Protein AF-A0A4R6IJ34-F1 (afdb_monomer)

Nearest PDB structures (foldseek):
  2l3c-assembly1_A  TM=3.990E-01  e=8.755E+00  Rattus norvegicus

Sequence (423 aa):
MAKLTPVILNAATKEGTWTAKIRVGHKGESKYIDTRQTVTTKDVDKSGSLKASFIVKNLSGILNRYEEELNRRSTEIKSMTAEEVKTLLLNIDTPSEQEQEDEQNLYFLAFCKNYIDELKATGRAATAKTMETVYFSLQDYLNRQDIPTTAITSKFLKDFENYLRSPRIGLRMNQNEMREKKFKPLEDRGVHNRMRDFRIMFNKAKELYNDEEYGEIAVPNNPYKKYKVIAAPESEQRVLEISQVIKIRDLELKPGGRMEMARDLFMLSFYLCGMNAADLYRLEGSGGKRIEYNRKKTESRRRDKAFISVSIIEQAAPLYDKYAGVLQRQYLSHGNLDRAINYGLKKIGSLPEINIPKLGFYYARYTFADAARNICKFHTEDVGRALNHKDNTNKTTDIYIRKDWSIIDEIQQKVTALLYLPG

Radius of gyration: 34.35 Å; Cα contacts (8 Å, |Δi|>4): 535; chains: 1; bounding box: 92×47×89 Å

InterPro domains:
  IPR010998 Integrase/recombinase, N-terminal [G3DSA:1.10.150.130] (100-231)
  IPR011010 DNA breaking-rejoining enzyme, catalytic core [SSF56349] (108-406)
  IPR025269 Phage integrase SAM-like domain [PF13102] (108-207)

Secondary structure (DSSP, 8-state):
--EEEEEE-S---TT-EEEEEEEEEETTEEEEEEEEEEEEGGGB-TTSSBPHHHHHHHTHHHHHHHHHHHHHTTTGGGTS-HHHHHHHHHHHHS--HHHHHHHH--BHHHHHHHHHHHHHHTT-HHHHHHHHHHHHHHHHHTTT---BGGG--HHHHHHHHHHHTS-EEEEEEETTEEEEEEE----HHHHHHHHHHHHHHHHHHHHHHEETTTTEES----GGGT--PPPPPPPPP----HHHHHHHHT----TT-HHHHHHHHHHHHHHTTS--HHHHTT----SSSEEEEE-TTTTTT-TTTTEEEEE--TTTHHHHHHHTTTHHHH-SSHHHHHHHHHHHHHHHHTSTTT--TT--THHHHHHHHHIIIIIS---HHHHHHHTTPPPSS-TTTTTSSPPP-HHHHHHHHHHHHTTTS--

Solvent-accessible surface area (backbone atoms only — not comparable to full-atom values): 24120 Å² total; per-residue (Å²): 125,77,42,82,42,82,40,70,75,96,64,71,51,104,82,50,48,44,55,37,26,40,34,38,35,24,97,93,39,77,37,76,43,84,51,96,48,78,37,45,70,88,40,40,43,100,85,73,44,71,29,67,72,49,43,63,74,75,39,42,72,63,48,51,55,46,52,50,50,52,60,76,41,47,73,62,57,70,78,52,52,33,65,56,52,49,52,56,53,50,57,69,75,47,69,49,75,68,53,54,46,59,75,68,48,57,44,43,55,64,49,52,52,53,54,34,49,50,28,42,75,72,71,37,46,76,60,22,53,57,44,47,54,38,52,52,52,48,33,44,74,47,74,64,50,76,45,45,49,72,72,52,35,39,63,50,55,51,54,50,50,53,52,49,51,31,72,44,71,35,76,42,80,52,98,94,37,82,38,84,42,82,41,72,47,44,53,63,60,54,47,26,53,41,51,50,46,46,49,53,52,55,52,49,51,33,67,74,51,34,39,81,88,83,65,44,63,73,51,76,67,64,30,65,80,79,37,75,74,61,70,76,64,82,77,78,87,52,62,61,57,65,71,55,52,42,53,54,71,70,54,86,61,64,84,97,32,57,46,41,54,19,44,49,54,33,50,39,17,33,57,49,50,26,49,49,66,66,48,58,50,64,36,69,59,70,101,58,66,54,50,75,47,56,40,71,94,44,25,92,80,37,95,71,30,43,60,49,66,43,60,53,46,80,87,30,42,68,52,42,70,69,39,29,48,42,46,59,79,77,26,98,40,50,73,52,43,53,53,46,32,38,54,14,28,39,54,52,15,65,34,84,92,62,62,36,83,79,35,45,67,68,30,30,30,41,24,43,50,45,38,31,38,75,70,71,62,46,54,70,67,57,51,33,51,47,59,67,52,83,77,82,87,53,73,79,60,60,79,78,52,81,89,69,53,64,65,41,46,52,49,40,51,59,48,55,47,63,70,70,54,88,128

pLDDT: mean 88.28, std 11.93, range [40.56, 98.62]

Mean predicted aligned error: 13.28 Å

Organism: NCBI:txid425511

Foldseek 3Di:
DWDWDWFWDDDQDPQAKTWIWIWTDDPNDIDIDTDPDIDHPVQADPVRGGDPVCCVVPPVVLVVVLVVVCVVCVVVSNVDDSVVSVVVSVVVVVQDPVRVCVVLFDWQLVLLVVVLVVCVVVVNPVLSVLSVVLSQLVCQVVVNDIDGLQPPALVVLVVSLVVLQQWGWGWDDDPNDTDIDIDHGDDLQRSLSSSVSVVVSSVVVQVVQDDVPVRRGSNPDDRCVPHDRDDNDDDDQLADDLVLLLCLQPDDDDPPDLLVLLSLVLVLCLLQLNQDLQVLLQFQDDPDQKDWDQRPVCLVPDPVSLIDITGCDPSNVVSCNVRGNPNVVVDVHSVRVQVSSQVSQCVVCPDPSNVNHSRHSSNSNSNLLCCLCPVVPDDNVLSCVLVSHDDPPPVPPVVPDDDDCVSNHVSSVVSVCSSVPDD

Structure (mmCIF, N/CA/C/O backbone):
data_AF-A0A4R6IJ34-F1
#
_entry.id   AF-A0A4R6IJ34-F1
#
loop_
_atom_site.group_PDB
_atom_site.id
_atom_site.type_symbol
_atom_site.label_atom_id
_atom_site.label_alt_id
_atom_site.label_comp_id
_atom_site.label_asym_id
_atom_site.label_entity_id
_atom_site.label_seq_id
_atom_site.pdbx_PDB_ins_code
_atom_site.Cartn_x
_atom_site.Cartn_y
_atom_site.Cartn_z
_atom_site.occupancy
_atom_site.B_iso_or_equiv
_atom_site.auth_seq_id
_atom_site.auth_comp_id
_atom_site.auth_asym_id
_atom_site.auth_atom_id
_atom_site.pdbx_PDB_model_num
ATOM 1 N N . MET A 1 1 ? -37.932 -19.774 52.965 1.00 72.38 1 MET A N 1
ATOM 2 C CA . MET A 1 1 ? -37.117 -19.451 51.773 1.00 72.38 1 MET A CA 1
ATOM 3 C C . MET A 1 1 ? -38.034 -18.777 50.762 1.00 72.38 1 MET A C 1
ATOM 5 O O . MET A 1 1 ? -39.203 -19.150 50.728 1.00 72.38 1 MET A O 1
ATOM 9 N N . ALA A 1 2 ? -37.578 -17.745 50.046 1.00 86.62 2 ALA A N 1
ATOM 10 C CA . ALA A 1 2 ? -38.399 -17.122 49.005 1.00 86.62 2 ALA A CA 1
ATOM 11 C C . ALA A 1 2 ? -38.637 -18.125 47.864 1.00 86.62 2 ALA A C 1
ATOM 13 O O . ALA A 1 2 ? -37.730 -18.880 47.524 1.00 86.62 2 ALA A O 1
ATOM 14 N N . LYS A 1 3 ? -39.849 -18.162 47.310 1.00 90.81 3 LYS A N 1
ATOM 15 C CA . LYS A 1 3 ? -40.224 -19.059 46.212 1.00 90.81 3 LYS A CA 1
ATOM 16 C C . LYS A 1 3 ? -40.664 -18.244 45.008 1.00 90.81 3 LYS A C 1
ATOM 18 O O . LYS A 1 3 ? -41.525 -17.375 45.138 1.00 90.81 3 LYS A O 1
ATOM 23 N N . LEU A 1 4 ? -40.118 -18.577 43.845 1.00 91.75 4 LEU A N 1
ATOM 24 C CA . LEU A 1 4 ? -40.514 -17.993 42.571 1.00 91.75 4 LEU A CA 1
ATOM 25 C C . LEU A 1 4 ? -41.559 -18.884 41.904 1.00 91.75 4 LEU A C 1
ATOM 27 O O . LEU A 1 4 ? -41.504 -20.112 41.973 1.00 91.75 4 LEU A O 1
ATOM 31 N N . THR A 1 5 ? -42.588 -18.286 41.316 1.00 91.12 5 THR A N 1
ATOM 32 C CA . THR A 1 5 ? -43.600 -19.031 40.559 1.00 91.12 5 THR A CA 1
ATOM 33 C C . THR A 1 5 ? -44.074 -18.189 39.378 1.00 91.12 5 THR A C 1
ATOM 35 O O . THR A 1 5 ? -44.647 -17.125 39.609 1.00 91.12 5 THR A O 1
ATOM 38 N N . PRO A 1 6 ? -43.876 -18.635 38.128 1.00 90.62 6 PRO A N 1
ATOM 39 C CA . PRO A 1 6 ? -44.497 -18.012 36.965 1.00 90.62 6 PRO A CA 1
ATOM 40 C C . PRO A 1 6 ? -46.018 -18.090 37.057 1.00 90.62 6 PRO A C 1
ATOM 42 O O . PRO A 1 6 ? -46.571 -19.162 37.299 1.00 90.62 6 PRO A O 1
ATOM 45 N N . VAL A 1 7 ? -46.698 -16.964 36.875 1.00 89.81 7 VAL A N 1
ATOM 46 C CA . VAL A 1 7 ? -48.157 -16.861 36.965 1.00 89.81 7 VAL A CA 1
ATOM 47 C C . VAL A 1 7 ? -48.699 -15.885 35.926 1.00 89.81 7 VAL A C 1
ATOM 49 O O . VAL A 1 7 ? -47.978 -15.036 35.403 1.00 89.81 7 VAL A O 1
ATOM 52 N N . ILE A 1 8 ? -50.001 -15.971 35.679 1.00 86.00 8 ILE A N 1
ATOM 53 C CA . ILE A 1 8 ? -50.791 -14.909 35.055 1.00 86.00 8 ILE A CA 1
ATOM 54 C C . ILE A 1 8 ? -51.761 -14.365 36.108 1.00 86.00 8 ILE A C 1
ATOM 56 O O . ILE A 1 8 ? -52.304 -15.132 36.902 1.00 86.00 8 ILE A O 1
ATOM 60 N N . LEU A 1 9 ? -51.946 -13.045 36.162 1.00 77.00 9 LEU A N 1
ATOM 61 C CA . LEU A 1 9 ? -52.938 -12.411 37.037 1.00 77.00 9 LEU A CA 1
ATOM 62 C C . LEU A 1 9 ? -54.101 -11.887 36.188 1.00 77.00 9 LEU A C 1
ATOM 64 O O . LEU A 1 9 ? -53.882 -11.308 35.126 1.00 77.00 9 LEU A O 1
ATOM 68 N N . ASN A 1 10 ? -55.332 -12.109 36.649 1.00 62.75 10 ASN A N 1
ATOM 69 C CA . ASN A 1 10 ? -56.553 -11.847 35.887 1.00 62.75 10 ASN A CA 1
ATOM 70 C C . ASN A 1 10 ? -56.780 -10.359 35.573 1.00 62.75 10 ASN A C 1
ATOM 72 O O . ASN A 1 10 ? -57.163 -9.587 36.445 1.00 62.75 10 ASN A O 1
ATOM 76 N N . ALA A 1 11 ? -56.657 -10.025 34.289 1.00 49.44 11 ALA A N 1
ATOM 77 C CA . ALA A 1 11 ? -57.604 -9.220 33.518 1.00 49.44 11 ALA A CA 1
ATOM 78 C C . ALA A 1 11 ? -57.375 -9.570 32.038 1.00 49.44 11 ALA A C 1
ATOM 80 O O . ALA A 1 11 ? -56.387 -9.142 31.447 1.00 49.44 11 ALA A O 1
ATOM 81 N N . ALA A 1 12 ? -58.232 -10.412 31.453 1.00 52.59 12 ALA A N 1
ATOM 82 C CA . ALA A 1 12 ? -58.222 -10.591 30.005 1.00 52.59 12 ALA A CA 1
ATOM 83 C C . ALA A 1 12 ? -58.721 -9.285 29.372 1.00 52.59 12 ALA A C 1
ATOM 85 O O . ALA A 1 12 ? -59.828 -8.836 29.674 1.00 52.59 12 ALA A O 1
ATOM 86 N N . THR A 1 13 ? -57.934 -8.669 28.493 1.00 52.78 13 THR A N 1
ATOM 87 C CA . THR A 1 13 ? -58.502 -7.736 27.514 1.00 52.78 13 THR A CA 1
ATOM 88 C C . THR A 1 13 ? -59.435 -8.517 26.582 1.00 52.78 13 THR A C 1
ATOM 90 O O . THR A 1 13 ? -59.342 -9.744 26.494 1.00 52.78 13 THR A O 1
ATOM 93 N N . LYS A 1 14 ? -60.345 -7.824 25.878 1.00 48.50 14 LYS A N 1
ATOM 94 C CA . LYS A 1 14 ? -61.361 -8.416 24.975 1.00 48.50 14 LYS A CA 1
ATOM 95 C C . LYS A 1 14 ? -60.805 -9.401 23.918 1.00 48.50 14 LYS A C 1
ATOM 97 O O . LYS A 1 14 ? -61.597 -10.069 23.264 1.00 48.50 14 LYS A O 1
ATOM 102 N N . GLU A 1 15 ? -59.481 -9.522 23.786 1.00 55.41 15 GLU A N 1
ATOM 103 C CA . GLU A 1 15 ? -58.763 -10.351 22.809 1.00 55.41 15 GLU A CA 1
ATOM 104 C C . GLU A 1 15 ? -57.980 -11.548 23.407 1.00 55.41 15 GLU A C 1
ATOM 106 O O . GLU A 1 15 ? -57.334 -12.282 22.665 1.00 55.41 15 GLU A O 1
ATOM 111 N N . GLY A 1 16 ? -58.045 -11.812 24.722 1.00 63.16 16 GLY A N 1
ATOM 112 C CA . GLY A 1 16 ? -57.481 -13.047 25.307 1.00 63.16 16 GLY A CA 1
ATOM 113 C C . GLY A 1 16 ? -55.947 -13.097 25.394 1.00 63.16 16 GLY A C 1
ATOM 114 O O . GLY A 1 16 ? -55.348 -14.169 25.268 1.00 63.16 16 GLY A O 1
ATOM 115 N N . THR A 1 17 ? -55.312 -11.941 25.600 1.00 72.06 17 THR A N 1
ATOM 116 C CA . THR A 1 17 ? -53.870 -11.802 25.855 1.00 72.06 17 THR A CA 1
ATOM 117 C C . THR A 1 17 ? -53.606 -11.382 27.301 1.00 72.06 17 THR A C 1
ATOM 119 O O . THR A 1 17 ? -54.281 -10.489 27.814 1.00 72.06 17 THR A O 1
ATOM 122 N N . TRP A 1 18 ? -52.597 -11.977 27.938 1.00 81.81 18 TRP A N 1
ATOM 123 C CA . TRP A 1 18 ? -52.146 -11.663 29.300 1.00 81.81 18 TRP A CA 1
ATOM 124 C C . TRP A 1 18 ? -50.650 -11.347 29.324 1.00 81.81 18 TRP A C 1
ATOM 126 O O . TRP A 1 18 ? -49.919 -11.708 28.407 1.00 81.81 18 TRP A O 1
ATOM 136 N N . THR A 1 19 ? -50.166 -10.739 30.403 1.00 82.06 19 THR A N 1
ATOM 137 C CA . THR A 1 19 ? -48.724 -10.594 30.654 1.00 82.06 19 THR A CA 1
ATOM 138 C C . THR A 1 19 ? -48.282 -11.638 31.669 1.00 82.06 19 THR A C 1
ATOM 140 O O . THR A 1 19 ? -48.896 -11.772 32.732 1.00 82.06 19 THR A O 1
ATOM 143 N N . ALA A 1 20 ? -47.212 -12.376 31.364 1.00 85.81 20 ALA A N 1
ATOM 144 C CA . ALA A 1 20 ? -46.619 -13.290 32.332 1.00 85.81 20 ALA A CA 1
ATOM 145 C C . ALA A 1 20 ? -45.974 -12.494 33.475 1.00 85.81 20 ALA A C 1
ATOM 147 O O . ALA A 1 20 ? -45.296 -11.489 33.250 1.00 85.81 20 ALA A O 1
ATOM 148 N N . LYS A 1 21 ? -46.151 -12.965 34.707 1.00 90.12 21 LYS A N 1
ATOM 149 C CA . LYS A 1 21 ? -45.535 -12.390 35.905 1.00 90.12 21 LYS A CA 1
ATOM 150 C C . LYS A 1 21 ? -44.769 -13.459 36.666 1.00 90.12 21 LYS A C 1
ATOM 152 O O . LYS A 1 21 ? -45.107 -14.640 36.607 1.00 90.12 21 LYS A O 1
ATOM 157 N N . ILE A 1 22 ? -43.769 -13.046 37.431 1.00 91.56 22 ILE A N 1
ATOM 158 C CA . ILE A 1 22 ? -43.095 -13.911 38.399 1.00 91.56 22 ILE A CA 1
ATOM 159 C C . ILE A 1 22 ? -43.617 -13.538 39.782 1.00 91.56 22 ILE A C 1
ATOM 161 O O . ILE A 1 22 ? -43.426 -12.420 40.258 1.00 91.56 22 ILE A O 1
ATOM 165 N N . ARG A 1 23 ? -44.310 -14.474 40.430 1.00 92.81 23 ARG A N 1
ATOM 166 C CA . ARG A 1 23 ? -44.723 -14.343 41.825 1.00 92.81 23 ARG A CA 1
ATOM 167 C C . ARG A 1 23 ? -43.541 -14.662 42.730 1.00 92.81 23 ARG A C 1
ATOM 169 O O . ARG A 1 23 ? -43.006 -15.766 42.674 1.00 92.81 23 ARG A O 1
ATOM 176 N N . VAL A 1 24 ? -43.212 -13.723 43.602 1.00 93.81 24 VAL A N 1
ATOM 177 C CA . VAL A 1 24 ? -42.245 -13.844 44.691 1.00 93.81 24 VAL A CA 1
ATOM 178 C C . VAL A 1 24 ? -43.024 -14.100 45.979 1.00 93.81 24 VAL A C 1
ATOM 180 O O . VAL A 1 24 ? -43.649 -13.195 46.528 1.00 93.81 24 VAL A O 1
ATOM 183 N N . GLY A 1 25 ? -43.038 -15.350 46.438 1.00 92.00 25 GLY A N 1
ATOM 184 C CA . GLY A 1 25 ? -43.642 -15.740 47.712 1.00 92.00 25 GLY A CA 1
ATOM 185 C C . GLY A 1 25 ? -42.605 -15.743 48.831 1.00 92.00 25 GLY A C 1
ATOM 186 O O . GLY A 1 25 ? -41.642 -16.508 48.763 1.00 92.00 25 GLY A O 1
ATOM 187 N N . HIS A 1 26 ? -42.786 -14.928 49.869 1.00 93.31 26 HIS A N 1
ATOM 188 C CA . HIS A 1 26 ? -41.868 -14.856 51.006 1.00 93.31 26 HIS A CA 1
ATOM 189 C C . HIS A 1 26 ? -42.610 -14.485 52.301 1.00 93.31 26 HIS A C 1
ATOM 191 O O . HIS A 1 26 ? -43.444 -13.590 52.296 1.00 93.31 26 HIS A O 1
ATOM 197 N N . LYS A 1 27 ? -42.325 -15.185 53.414 1.00 89.69 27 LYS A N 1
ATOM 198 C CA . LYS A 1 27 ? -42.955 -14.972 54.741 1.00 89.69 27 LYS A CA 1
ATOM 199 C C . LYS A 1 27 ? -44.495 -14.886 54.725 1.00 89.69 27 LYS A C 1
ATOM 201 O O . LYS A 1 27 ? -45.089 -14.100 55.445 1.00 89.69 27 LYS A O 1
ATOM 206 N N . GLY A 1 28 ? -45.145 -15.716 53.908 1.00 87.00 28 GLY A N 1
ATOM 207 C CA . GLY A 1 28 ? -46.610 -15.743 53.800 1.00 87.00 28 GLY A CA 1
ATOM 208 C C . GLY A 1 28 ? -47.207 -14.642 52.916 1.00 87.00 28 GLY A C 1
ATOM 209 O O . GLY A 1 28 ? -48.393 -14.697 52.614 1.00 87.00 28 GLY A O 1
ATOM 210 N N . GLU A 1 29 ? -46.397 -13.705 52.424 1.00 91.94 29 GLU A N 1
ATOM 211 C CA . GLU A 1 29 ? -46.817 -12.669 51.483 1.00 91.94 29 GLU A CA 1
ATOM 212 C C . GLU A 1 29 ? -46.399 -13.008 50.049 1.00 91.94 29 GLU A C 1
ATOM 214 O O . GLU A 1 29 ? -45.410 -13.705 49.805 1.00 91.94 29 GLU A O 1
ATOM 219 N N . SER A 1 30 ? -47.166 -12.512 49.076 1.00 92.62 30 SER A N 1
ATOM 220 C CA . SER A 1 30 ? -46.871 -12.659 47.648 1.00 92.62 30 SER A CA 1
ATOM 221 C C . SER A 1 30 ? -46.750 -11.297 46.984 1.00 92.62 30 SER A C 1
ATOM 223 O O . SER A 1 30 ? -47.674 -10.486 47.043 1.00 92.62 30 SER A O 1
ATOM 225 N N . LYS A 1 31 ? -45.628 -11.077 46.303 1.00 93.62 31 LYS A N 1
ATOM 226 C CA . LYS A 1 31 ? -45.387 -9.917 45.442 1.00 93.62 31 LYS A CA 1
ATOM 227 C C . LYS A 1 31 ? -45.167 -10.375 44.009 1.00 93.62 31 LYS A C 1
ATOM 229 O O . LYS A 1 31 ? -44.885 -11.545 43.765 1.00 93.62 31 LYS A O 1
ATOM 234 N N . TYR A 1 32 ? -45.335 -9.470 43.055 1.00 91.44 32 TYR A N 1
ATOM 235 C CA . TYR A 1 32 ? -45.294 -9.806 41.635 1.00 91.44 32 TYR A CA 1
ATOM 236 C C . TYR A 1 32 ? -44.309 -8.905 40.900 1.00 91.44 32 TYR A C 1
ATOM 238 O O . TYR A 1 32 ? -44.281 -7.694 41.131 1.00 91.44 32 TYR A O 1
ATOM 246 N N . ILE A 1 33 ? -43.519 -9.528 40.029 1.00 88.81 33 ILE A N 1
ATOM 247 C CA . ILE A 1 33 ? -42.615 -8.885 39.080 1.00 88.81 33 ILE A CA 1
ATOM 248 C C . ILE A 1 33 ? -43.220 -9.060 37.690 1.00 88.81 33 ILE A C 1
ATOM 250 O O . ILE A 1 33 ? -43.523 -10.185 37.280 1.00 88.81 33 ILE A O 1
ATOM 254 N N . ASP A 1 34 ? -43.430 -7.950 36.989 1.00 84.69 34 ASP A N 1
ATOM 255 C CA . ASP A 1 34 ? -43.909 -7.967 35.610 1.00 84.69 34 ASP A CA 1
ATOM 256 C C . ASP A 1 34 ? -42.788 -8.413 34.670 1.00 84.69 34 ASP A C 1
ATOM 258 O O . ASP A 1 34 ? -41.638 -8.006 34.820 1.00 84.69 34 ASP A O 1
ATOM 262 N N . THR A 1 35 ? -43.117 -9.249 33.687 1.00 82.56 35 THR A N 1
ATOM 263 C CA . THR A 1 35 ? -42.175 -9.628 32.627 1.00 82.56 35 THR A CA 1
ATOM 264 C C . THR A 1 35 ? -42.571 -8.958 31.314 1.00 82.56 35 THR A C 1
ATOM 266 O O . THR A 1 35 ? -43.716 -8.548 31.132 1.00 82.56 35 THR A O 1
ATOM 269 N N . ARG A 1 36 ? -41.644 -8.888 30.352 1.00 80.31 36 ARG A N 1
ATOM 270 C CA . ARG A 1 36 ? -41.932 -8.380 28.996 1.00 80.31 36 ARG A CA 1
ATOM 271 C C . ARG A 1 36 ? -42.680 -9.394 28.110 1.00 80.31 36 ARG A C 1
ATOM 273 O O . ARG A 1 36 ? -42.927 -9.117 26.942 1.00 80.31 36 ARG A O 1
ATOM 280 N N . GLN A 1 37 ? -43.003 -10.582 28.628 1.00 81.88 37 GLN A N 1
ATOM 281 C CA . GLN A 1 37 ? -43.543 -11.687 27.835 1.00 81.88 37 GLN A CA 1
ATOM 282 C C . GLN A 1 37 ? -45.075 -11.640 27.787 1.00 81.88 37 GLN A C 1
ATOM 284 O O . GLN A 1 37 ? -45.745 -11.684 28.823 1.00 81.88 37 GLN A O 1
ATOM 289 N N . THR A 1 38 ? -45.622 -11.600 26.570 1.00 84.31 38 THR A N 1
ATOM 290 C CA . THR A 1 38 ? -47.069 -11.686 26.323 1.00 84.31 38 THR A CA 1
ATOM 291 C C . THR A 1 38 ? -47.489 -13.149 26.190 1.00 84.31 38 THR A C 1
ATOM 293 O O . THR A 1 38 ? -46.802 -13.955 25.566 1.00 84.31 38 THR A O 1
ATOM 296 N N . VAL A 1 39 ? -48.622 -13.485 26.790 1.00 82.81 39 VAL A N 1
ATOM 297 C CA . VAL A 1 39 ? -49.200 -14.823 26.906 1.00 82.81 39 VAL A CA 1
ATOM 298 C C . VAL A 1 39 ? -50.512 -14.836 26.137 1.00 82.81 39 VAL A C 1
ATOM 300 O O . VAL A 1 39 ? -51.362 -13.972 26.347 1.00 82.81 39 VAL A O 1
ATOM 303 N N . THR A 1 40 ? -50.706 -15.826 25.272 1.00 84.31 40 THR A N 1
ATOM 304 C CA . THR A 1 40 ? -51.965 -16.026 24.543 1.00 84.31 40 THR A CA 1
ATOM 305 C C . THR A 1 40 ? -52.720 -17.242 25.071 1.00 84.31 40 THR A C 1
ATOM 307 O O . THR A 1 40 ? -52.180 -18.054 25.822 1.00 84.31 40 THR A O 1
ATOM 310 N N . THR A 1 41 ? -53.956 -17.446 24.614 1.00 80.75 41 THR A N 1
ATOM 311 C CA . THR A 1 41 ? -54.743 -18.656 24.921 1.00 80.75 41 THR A CA 1
ATOM 312 C C . THR A 1 41 ? -54.030 -19.966 24.557 1.00 80.75 41 THR A C 1
ATOM 314 O O . THR A 1 41 ? -54.300 -21.001 25.163 1.00 80.75 41 THR A O 1
ATOM 317 N N . LYS A 1 42 ? -53.079 -19.949 23.609 1.00 84.38 42 LYS A N 1
ATOM 318 C CA . LYS A 1 42 ? -52.279 -21.129 23.234 1.00 84.38 42 LYS A CA 1
ATOM 319 C C . LYS A 1 42 ? -51.212 -21.485 24.269 1.00 84.38 42 LYS A C 1
ATOM 321 O O . LYS A 1 42 ? -50.778 -22.639 24.301 1.00 84.38 42 LYS A O 1
ATOM 326 N N . ASP A 1 43 ? -50.819 -20.539 25.111 1.00 83.88 43 ASP A N 1
ATOM 327 C CA . ASP A 1 43 ? -49.722 -20.662 26.076 1.00 83.88 43 ASP A CA 1
ATOM 328 C C . ASP A 1 43 ? -50.203 -21.075 27.476 1.00 83.88 43 ASP A C 1
ATOM 330 O O . ASP A 1 43 ? -49.390 -21.309 28.371 1.00 83.88 43 ASP A O 1
ATOM 334 N N . VAL A 1 44 ? -51.520 -21.210 27.650 1.00 82.75 44 VAL A N 1
ATOM 335 C CA . VAL A 1 44 ? -52.192 -21.534 28.913 1.00 82.75 44 VAL A CA 1
ATOM 336 C C . VAL A 1 44 ? -52.781 -22.948 28.851 1.00 82.75 44 VAL A C 1
ATOM 338 O O . VAL A 1 44 ? -53.253 -23.403 27.806 1.00 82.75 44 VAL A O 1
ATOM 341 N N . ASP A 1 45 ? -52.695 -23.692 29.950 1.00 82.56 45 ASP A N 1
ATOM 342 C CA . ASP A 1 45 ? -53.273 -25.026 30.086 1.00 82.56 45 ASP A CA 1
ATOM 343 C C . ASP A 1 45 ? -54.777 -24.992 30.427 1.00 82.56 45 ASP A C 1
ATOM 345 O O . ASP A 1 45 ? -55.387 -23.937 30.597 1.00 82.56 45 ASP A O 1
ATOM 349 N N . LYS A 1 46 ? -55.401 -26.174 30.536 1.00 78.12 46 LYS A N 1
ATOM 350 C CA . LYS A 1 46 ? -56.838 -26.300 30.846 1.00 78.12 46 LYS A CA 1
ATOM 351 C C . LYS A 1 46 ? -57.220 -25.754 32.231 1.00 78.12 46 LYS A C 1
ATOM 353 O O . LYS A 1 46 ? -58.402 -25.550 32.479 1.00 78.12 46 LYS A O 1
ATOM 358 N N . SER A 1 47 ? -56.249 -25.556 33.124 1.00 76.31 47 SER A N 1
ATOM 359 C CA . SER A 1 47 ? -56.445 -25.037 34.482 1.00 76.31 47 SER A CA 1
ATOM 360 C C . SER A 1 47 ? -56.289 -23.516 34.576 1.00 76.31 47 SER A C 1
ATOM 362 O O . SER A 1 47 ? -56.520 -22.947 35.639 1.00 76.31 47 SER A O 1
ATOM 364 N N . GLY A 1 48 ? -55.903 -22.852 33.480 1.00 74.50 48 GLY A N 1
ATOM 365 C CA . GLY A 1 48 ? -55.609 -21.421 33.477 1.00 74.50 48 GLY A CA 1
ATOM 366 C C . GLY A 1 48 ? -54.170 -21.081 33.887 1.00 74.50 48 GLY A C 1
ATOM 367 O O . GLY A 1 48 ? -53.884 -19.919 34.155 1.00 74.50 48 GLY A O 1
ATOM 368 N N . SER A 1 49 ? -53.255 -22.058 33.931 1.00 83.69 49 SER A N 1
ATOM 369 C CA . SER A 1 49 ? -51.837 -21.847 34.272 1.00 83.69 49 SER A CA 1
ATOM 370 C C . SER A 1 49 ? -50.939 -21.842 33.033 1.00 83.69 49 SER A C 1
ATOM 372 O O . SER A 1 49 ? -51.286 -22.396 31.992 1.00 83.69 49 SER A O 1
ATOM 374 N N . LEU A 1 50 ? -49.759 -21.218 33.123 1.00 86.81 50 LEU A N 1
ATOM 375 C CA . LEU A 1 50 ? -48.787 -21.203 32.023 1.00 86.81 50 LEU A CA 1
ATOM 376 C C . LEU A 1 50 ? -48.298 -22.620 31.700 1.00 86.81 50 LEU A C 1
ATOM 378 O O . LEU A 1 50 ? -47.844 -23.346 32.584 1.00 86.81 50 LEU A O 1
ATOM 382 N N . LYS A 1 51 ? -48.313 -22.991 30.416 1.00 86.56 51 LYS A N 1
ATOM 383 C CA . LYS A 1 51 ? -47.738 -24.259 29.954 1.00 86.56 51 LYS A CA 1
ATOM 384 C C . LYS A 1 51 ? -46.239 -24.303 30.240 1.00 86.56 51 LYS A C 1
ATOM 386 O O . LYS A 1 51 ? -45.518 -23.335 29.992 1.00 86.56 51 LYS A O 1
ATOM 391 N N . ALA A 1 52 ? -45.742 -25.477 30.630 1.00 84.69 52 ALA A N 1
ATOM 392 C CA . ALA A 1 52 ? -44.313 -25.708 30.853 1.00 84.69 52 ALA A CA 1
ATOM 393 C C . ALA A 1 52 ? -43.450 -25.314 29.639 1.00 84.69 52 ALA A C 1
ATOM 395 O O . ALA A 1 52 ? -42.397 -24.706 29.806 1.00 84.69 52 ALA A O 1
ATOM 396 N N . SER A 1 53 ? -43.925 -25.570 28.414 1.00 81.81 53 SER A N 1
ATOM 397 C CA . SER A 1 53 ? -43.228 -25.188 27.178 1.00 81.81 53 SER A CA 1
ATOM 398 C C . SER A 1 53 ? -43.025 -23.675 27.038 1.00 81.81 53 SER A C 1
ATOM 400 O O . SER A 1 53 ? -41.996 -23.245 26.526 1.00 81.81 53 SER A O 1
ATOM 402 N N . PHE A 1 54 ? -43.980 -22.863 27.502 1.00 86.06 54 PHE A N 1
ATOM 403 C CA . PHE A 1 54 ? -43.858 -21.406 27.495 1.00 86.06 54 PHE A CA 1
ATOM 404 C C . PHE A 1 54 ? -42.845 -20.938 28.543 1.00 86.06 54 PHE A C 1
ATOM 406 O O . PHE A 1 54 ? -41.994 -20.101 28.247 1.00 86.06 54 PHE A O 1
ATOM 413 N N . ILE A 1 55 ? -42.905 -21.509 29.751 1.00 85.31 55 ILE A N 1
ATOM 414 C CA . ILE A 1 55 ? -41.985 -21.179 30.847 1.00 85.31 55 ILE A CA 1
ATOM 415 C C . ILE A 1 55 ? -40.542 -21.496 30.442 1.00 85.31 55 ILE A C 1
ATOM 417 O O . ILE A 1 55 ? -39.683 -20.623 30.541 1.00 85.31 55 ILE A O 1
ATOM 421 N N . VAL A 1 56 ? -40.292 -22.704 29.922 1.00 79.44 56 VAL A N 1
ATOM 422 C CA . VAL A 1 56 ? -38.951 -23.142 29.498 1.00 79.44 56 VAL A CA 1
ATOM 423 C C . VAL A 1 56 ? -38.386 -22.237 28.406 1.00 79.44 56 VAL A C 1
ATOM 425 O O . VAL A 1 56 ? -37.222 -21.851 28.447 1.00 79.44 56 VAL A O 1
ATOM 428 N N . LYS A 1 57 ? -39.220 -21.862 27.433 1.00 77.31 57 LYS A N 1
ATOM 429 C CA . LYS A 1 57 ? -38.788 -21.042 26.302 1.00 77.31 57 LYS A CA 1
ATOM 430 C C . LYS A 1 57 ? -38.532 -19.583 26.685 1.00 77.31 57 LYS A C 1
ATOM 432 O O . LYS A 1 57 ? -37.580 -18.993 26.187 1.00 77.31 57 LYS A O 1
ATOM 437 N N . ASN A 1 58 ? -39.389 -18.995 27.521 1.00 80.31 58 ASN A N 1
ATOM 438 C CA . ASN A 1 58 ? -39.456 -17.538 27.668 1.00 80.31 58 ASN A CA 1
ATOM 439 C C . ASN A 1 58 ? -39.080 -17.023 29.065 1.00 80.31 58 ASN A C 1
ATOM 441 O O . ASN A 1 58 ? -38.778 -15.840 29.202 1.00 80.31 58 ASN A O 1
ATOM 445 N N . LEU A 1 59 ? -39.115 -17.869 30.101 1.00 83.31 59 LEU A N 1
ATOM 446 C CA . LEU A 1 59 ? -38.943 -17.450 31.499 1.00 83.31 59 LEU A CA 1
ATOM 447 C C . LEU A 1 59 ? -37.779 -18.143 32.222 1.00 83.31 59 LEU A C 1
ATOM 449 O O . LEU A 1 59 ? -37.347 -17.645 33.256 1.00 83.31 59 LEU A O 1
ATOM 453 N N . SER A 1 60 ? -37.217 -19.236 31.695 1.00 81.38 60 SER A N 1
ATOM 454 C CA . SER A 1 60 ? -36.103 -19.943 32.351 1.00 81.38 60 SER A CA 1
ATOM 455 C C . SER A 1 60 ? -34.886 -19.061 32.626 1.00 81.38 60 SER A C 1
ATOM 457 O O . SER A 1 60 ? -34.309 -19.152 33.701 1.00 81.38 60 SER A O 1
ATOM 459 N N . GLY A 1 61 ? -34.512 -18.171 31.701 1.00 80.06 61 GLY A N 1
ATOM 460 C CA . GLY A 1 61 ? -33.341 -17.307 31.888 1.00 80.06 61 GLY A CA 1
ATOM 461 C C . GLY A 1 61 ? -33.472 -16.359 33.085 1.00 80.06 61 GLY A C 1
ATOM 462 O O . GLY A 1 61 ? -32.555 -16.263 33.892 1.00 80.06 61 GLY A O 1
ATOM 463 N N . ILE A 1 62 ? -34.621 -15.689 33.223 1.00 82.56 62 ILE A N 1
ATOM 464 C CA . ILE A 1 62 ? -34.884 -14.773 34.345 1.00 82.56 62 ILE A CA 1
ATOM 465 C C . ILE A 1 62 ? -35.092 -15.537 35.661 1.00 82.56 62 ILE A C 1
ATOM 467 O O . ILE A 1 62 ? -34.583 -15.115 36.695 1.00 82.56 62 ILE A O 1
ATOM 471 N N . LEU A 1 63 ? -35.764 -16.696 35.621 1.00 85.69 63 LEU A N 1
ATOM 472 C CA . LEU A 1 63 ? -35.955 -17.546 36.799 1.00 85.69 63 LEU A CA 1
ATOM 473 C C . LEU A 1 63 ? -34.621 -18.051 37.346 1.00 85.69 63 LEU A C 1
ATOM 475 O O . LEU A 1 63 ? -34.385 -17.901 38.537 1.00 85.69 63 LEU A O 1
ATOM 479 N N . ASN A 1 64 ? -33.736 -18.564 36.487 1.00 83.00 64 ASN A N 1
ATOM 480 C CA . ASN A 1 64 ? -32.429 -19.066 36.911 1.00 83.00 64 ASN A CA 1
ATOM 481 C C . ASN A 1 64 ? -31.594 -17.963 37.575 1.00 83.00 64 ASN A C 1
ATOM 483 O O . ASN A 1 64 ? -31.065 -18.178 38.660 1.00 83.00 64 ASN A O 1
ATOM 487 N N . ARG A 1 65 ? -31.537 -16.760 36.981 1.00 83.38 65 ARG A N 1
ATOM 488 C CA . ARG A 1 65 ? -30.813 -15.621 37.575 1.00 83.38 65 ARG A CA 1
ATOM 489 C C . ARG A 1 65 ? -31.364 -15.238 38.945 1.00 83.38 65 ARG A C 1
ATOM 491 O O . ARG A 1 65 ? -30.605 -15.007 39.883 1.00 83.38 65 ARG A O 1
ATOM 498 N N . TYR A 1 66 ? -32.687 -15.169 39.075 1.00 90.38 66 TYR A N 1
ATOM 499 C CA . TYR A 1 66 ? -33.308 -14.850 40.355 1.00 90.38 66 TYR A CA 1
ATOM 500 C C . TYR A 1 66 ? -33.079 -15.959 41.388 1.00 90.38 66 TYR A C 1
ATOM 502 O O . TYR A 1 66 ? -32.806 -15.656 42.544 1.00 90.38 66 TYR A O 1
ATOM 510 N N . GLU A 1 67 ? -33.161 -17.234 41.002 1.00 89.06 67 GLU A N 1
ATOM 511 C CA . GLU A 1 67 ? -32.875 -18.364 41.894 1.00 89.06 67 GLU A CA 1
ATOM 512 C C . GLU A 1 67 ? -31.420 -18.359 42.375 1.00 89.06 67 GLU A C 1
ATOM 514 O O . GLU A 1 67 ? -31.170 -18.560 43.564 1.00 89.06 67 GLU A O 1
ATOM 519 N N . GLU A 1 68 ? -30.465 -18.067 41.491 1.00 85.19 68 GLU A N 1
ATOM 520 C CA . GLU A 1 68 ? -29.055 -17.895 41.847 1.00 85.19 68 GLU A CA 1
ATOM 521 C C . GLU A 1 68 ? -28.864 -16.779 42.878 1.00 85.19 68 GLU A C 1
ATOM 523 O O . GLU A 1 68 ? -28.188 -16.992 43.887 1.00 85.19 68 GLU A O 1
ATOM 528 N N . GLU A 1 69 ? -29.514 -15.626 42.697 1.00 86.38 69 GLU A N 1
ATOM 529 C CA . GLU A 1 69 ? -29.413 -14.526 43.660 1.00 86.38 69 GLU A CA 1
ATOM 530 C C . GLU A 1 69 ? -30.065 -14.869 45.004 1.00 86.38 69 GLU A C 1
ATOM 532 O O . GLU A 1 69 ? -29.500 -14.588 46.068 1.00 86.38 69 GLU A O 1
ATOM 537 N N . LEU A 1 70 ? -31.226 -15.531 44.971 1.00 89.25 70 LEU A N 1
ATOM 538 C CA . LEU A 1 70 ? -31.897 -15.990 46.183 1.00 89.25 70 LEU A CA 1
ATOM 539 C C . LEU A 1 70 ? -31.036 -16.987 46.970 1.00 89.25 70 LEU A C 1
ATOM 541 O O . LEU A 1 70 ? -31.036 -16.974 48.204 1.00 89.25 70 LEU A O 1
ATOM 545 N N . ASN A 1 71 ? -30.282 -17.832 46.268 1.00 86.56 71 ASN A N 1
ATOM 546 C CA . ASN A 1 71 ? -29.351 -18.772 46.880 1.00 86.56 71 ASN A CA 1
ATOM 547 C C . ASN A 1 71 ? -28.110 -18.057 47.431 1.00 86.56 71 ASN A C 1
ATOM 549 O O . ASN A 1 71 ? -27.727 -18.297 48.581 1.00 86.56 71 ASN A O 1
ATOM 553 N N . ARG A 1 72 ? -27.528 -17.134 46.653 1.00 85.75 72 ARG A N 1
ATOM 554 C CA . ARG A 1 72 ? -26.342 -16.350 47.028 1.00 85.75 72 ARG A CA 1
ATOM 555 C C . ARG A 1 72 ? -26.557 -15.569 48.322 1.00 85.75 72 ARG A C 1
ATOM 557 O O . ARG A 1 72 ? -25.690 -15.583 49.190 1.00 85.75 72 ARG A O 1
ATOM 564 N N . ARG A 1 73 ? -27.723 -14.935 48.475 1.00 87.31 73 ARG A N 1
ATOM 565 C CA . ARG A 1 73 ? -28.073 -14.108 49.645 1.00 87.31 73 ARG A CA 1
ATOM 566 C C . ARG A 1 73 ? -29.030 -14.793 50.616 1.00 87.31 73 ARG A C 1
ATOM 568 O O . ARG A 1 73 ? -29.771 -14.135 51.346 1.00 87.31 73 ARG A O 1
ATOM 575 N N . SER A 1 74 ? -29.030 -16.124 50.643 1.00 85.75 74 SER A N 1
ATOM 576 C CA . SER A 1 74 ? -30.007 -16.919 51.399 1.00 85.75 74 SER A CA 1
ATOM 577 C C . SER A 1 74 ? -30.102 -16.568 52.894 1.00 85.75 74 SER A C 1
ATOM 579 O O . SER A 1 74 ? -31.176 -16.715 53.482 1.00 85.75 74 SER A O 1
ATOM 581 N N . THR A 1 75 ? -29.021 -16.078 53.513 1.00 85.19 75 THR A N 1
ATOM 582 C CA . THR A 1 75 ? -29.002 -15.611 54.912 1.00 85.19 75 THR A CA 1
ATOM 583 C C . THR A 1 75 ? -29.664 -14.241 55.081 1.00 85.19 75 THR A C 1
ATOM 585 O O . THR A 1 75 ? -30.501 -14.092 55.968 1.00 85.19 75 THR A O 1
ATOM 588 N N . GLU A 1 76 ? -29.360 -13.272 54.212 1.00 86.44 76 GLU A N 1
ATOM 589 C CA . GLU A 1 76 ? -29.953 -11.921 54.219 1.00 86.44 76 GLU A CA 1
ATOM 590 C C . GLU A 1 76 ? -31.455 -11.971 53.914 1.00 86.44 76 GLU A C 1
ATOM 592 O O . GLU A 1 76 ? -32.269 -11.324 54.567 1.00 86.44 76 GLU A O 1
ATOM 597 N N . ILE A 1 77 ? -31.858 -12.842 52.987 1.00 88.62 77 ILE A N 1
ATOM 598 C CA . ILE A 1 77 ? -33.264 -13.015 52.607 1.00 88.62 77 ILE A CA 1
ATOM 599 C C . ILE A 1 77 ? -34.123 -13.479 53.786 1.00 88.62 77 ILE A C 1
ATOM 601 O O . ILE A 1 77 ? -35.319 -13.208 53.809 1.00 88.62 77 ILE A O 1
ATOM 605 N N . LYS A 1 78 ? -33.557 -14.151 54.799 1.00 87.31 78 LYS A N 1
ATOM 606 C CA . LYS A 1 78 ? -34.327 -14.546 55.991 1.00 87.31 78 LYS A CA 1
ATOM 607 C C . LYS A 1 78 ? -34.800 -13.339 56.803 1.00 87.31 78 LYS A C 1
ATOM 609 O O . LYS A 1 78 ? -35.866 -13.428 57.417 1.00 87.31 78 LYS A O 1
ATOM 614 N N . SER A 1 79 ? -34.062 -12.228 56.818 1.00 87.88 79 SER A N 1
ATOM 615 C CA . SER A 1 79 ? -34.458 -11.011 57.540 1.00 87.88 79 SER A CA 1
ATOM 616 C C . SER A 1 79 ? -35.342 -10.075 56.713 1.00 87.88 79 SER A C 1
ATOM 618 O O . SER A 1 79 ? -36.122 -9.341 57.307 1.00 87.88 79 SER A O 1
ATOM 620 N N . MET A 1 80 ? -35.332 -10.177 55.383 1.00 90.06 80 MET A N 1
ATOM 621 C CA . MET A 1 80 ? -36.102 -9.312 54.477 1.00 90.06 80 MET A CA 1
ATOM 622 C C . MET A 1 80 ? -37.621 -9.588 54.470 1.00 90.06 80 MET A C 1
ATOM 624 O O . MET A 1 80 ? -38.098 -10.651 54.879 1.00 90.06 80 MET A O 1
ATOM 628 N N . THR A 1 81 ? -38.393 -8.616 53.997 1.00 92.06 81 THR A N 1
ATOM 629 C CA . THR A 1 81 ? -39.823 -8.686 53.657 1.00 92.06 81 THR A CA 1
ATOM 630 C C . THR A 1 81 ? -40.021 -9.109 52.197 1.00 92.06 81 THR A C 1
ATOM 632 O O . THR A 1 81 ? -39.089 -9.088 51.394 1.00 92.06 81 THR A O 1
ATOM 635 N N . ALA A 1 82 ? -41.245 -9.484 51.806 1.00 89.12 82 ALA A N 1
ATOM 636 C CA . ALA A 1 82 ? -41.520 -9.856 50.416 1.00 89.12 82 ALA A CA 1
ATOM 637 C C . ALA A 1 82 ? -41.317 -8.692 49.423 1.00 89.12 82 ALA A C 1
ATOM 639 O O . ALA A 1 82 ? -40.919 -8.935 48.284 1.00 89.12 82 ALA A O 1
ATOM 640 N N . GLU A 1 83 ? -41.555 -7.442 49.843 1.00 90.25 83 GLU A N 1
ATOM 641 C CA . GLU A 1 83 ? -41.297 -6.258 49.008 1.00 90.25 83 GLU A CA 1
ATOM 642 C C . GLU A 1 83 ? -39.795 -6.017 48.835 1.00 90.25 83 GLU A C 1
ATOM 644 O O . GLU A 1 83 ? -39.337 -5.809 47.719 1.00 90.25 83 GLU A O 1
ATOM 649 N N . GLU A 1 84 ? -39.007 -6.132 49.905 1.00 88.19 84 GLU A N 1
ATOM 650 C CA . GLU A 1 84 ? -37.549 -5.985 49.821 1.00 88.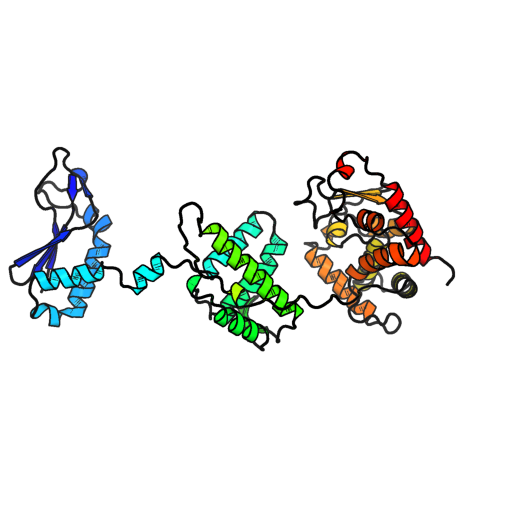19 84 GLU A CA 1
ATOM 651 C C . GLU A 1 84 ? -36.922 -7.068 48.939 1.00 88.19 84 GLU A C 1
ATOM 653 O O . GLU A 1 84 ? -36.029 -6.773 48.148 1.00 88.19 84 GLU A O 1
ATOM 658 N N . VAL A 1 85 ? -37.410 -8.313 49.019 1.00 89.69 85 VAL A N 1
ATOM 659 C CA . VAL A 1 85 ? -36.950 -9.395 48.133 1.00 89.69 85 VAL A CA 1
ATOM 660 C C . VAL A 1 85 ? -37.328 -9.098 46.680 1.00 89.69 85 VAL A C 1
ATOM 662 O O . VAL A 1 85 ? -36.508 -9.297 45.789 1.00 89.69 85 VAL A O 1
ATOM 665 N N . LYS A 1 86 ? -38.534 -8.579 46.414 1.00 90.44 86 LYS A N 1
ATOM 666 C CA . LYS A 1 86 ? -38.917 -8.130 45.067 1.00 90.44 86 LYS A CA 1
ATOM 667 C C . LYS A 1 86 ? -37.984 -7.023 44.560 1.00 90.44 86 LYS A C 1
ATOM 669 O O . LYS A 1 86 ? -37.523 -7.116 43.428 1.00 90.44 86 LYS A O 1
ATOM 674 N N . THR A 1 87 ? -37.702 -6.005 45.370 1.00 86.81 87 THR A N 1
ATOM 675 C CA . THR A 1 87 ? -36.815 -4.890 45.001 1.00 86.81 87 THR A CA 1
ATOM 676 C C . THR A 1 87 ? -35.394 -5.371 44.720 1.00 86.81 87 THR A C 1
ATOM 678 O O . THR A 1 87 ? -34.801 -4.971 43.723 1.00 86.81 87 THR A O 1
ATOM 681 N N . LEU A 1 88 ? -34.868 -6.285 45.542 1.00 87.69 88 LEU A N 1
ATOM 682 C CA . LEU A 1 88 ? -33.573 -6.929 45.311 1.00 87.69 88 LEU A CA 1
ATOM 683 C C . LEU A 1 88 ? -33.522 -7.612 43.939 1.00 87.69 88 LEU A C 1
ATOM 685 O O . LEU A 1 88 ? -32.564 -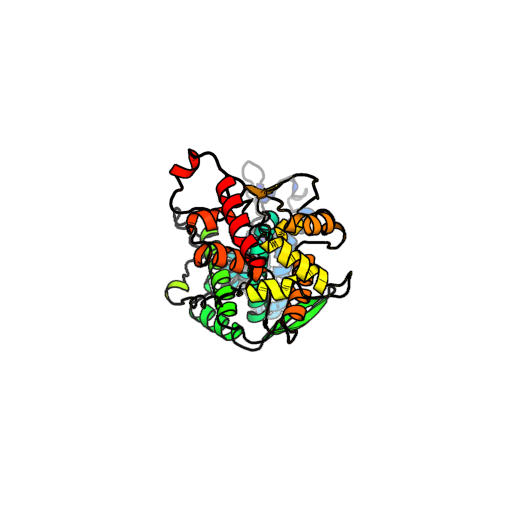7.411 43.202 1.00 87.69 88 LEU A O 1
ATOM 689 N N . LEU A 1 89 ? -34.550 -8.395 43.598 1.00 88.06 89 LEU A N 1
ATOM 690 C CA . LEU A 1 89 ? -34.616 -9.104 42.319 1.00 88.06 89 LEU A CA 1
ATOM 691 C C . LEU A 1 89 ? -34.781 -8.149 41.130 1.00 88.06 89 LEU A C 1
ATOM 693 O O . LEU A 1 89 ? -34.143 -8.349 40.102 1.00 88.06 89 LEU A O 1
ATOM 697 N N . LEU A 1 90 ? -35.574 -7.083 41.277 1.00 84.56 90 LEU A N 1
ATOM 698 C CA . LEU A 1 90 ? -35.706 -6.044 40.250 1.00 84.56 90 LEU A CA 1
ATOM 699 C C . LEU A 1 90 ? -34.374 -5.339 39.973 1.00 84.56 90 LEU A C 1
ATOM 701 O O . LEU A 1 90 ? -34.068 -5.078 38.816 1.00 84.56 90 LEU A O 1
ATOM 705 N N . ASN A 1 91 ? -33.553 -5.110 41.001 1.00 78.75 91 ASN A N 1
ATOM 706 C CA . ASN A 1 91 ? -32.231 -4.499 40.851 1.00 78.75 91 ASN A CA 1
ATOM 707 C C . ASN A 1 91 ? -31.222 -5.370 40.079 1.00 78.75 91 ASN A C 1
ATOM 709 O O . ASN A 1 91 ? -30.173 -4.859 39.707 1.00 78.75 91 ASN A O 1
ATOM 713 N N . ILE A 1 92 ? -31.518 -6.653 39.833 1.00 73.31 92 ILE A N 1
ATOM 714 C CA . ILE A 1 92 ? -30.717 -7.525 38.954 1.00 73.31 92 ILE A CA 1
ATOM 715 C C . ILE A 1 92 ? -31.005 -7.222 37.478 1.00 73.31 92 ILE A C 1
ATOM 717 O O . ILE A 1 92 ? -30.116 -7.344 36.644 1.00 73.31 92 ILE A O 1
ATOM 721 N N . ASP A 1 93 ? -32.251 -6.866 37.145 1.00 63.12 93 ASP A N 1
ATOM 722 C CA . ASP A 1 93 ? -32.658 -6.545 35.770 1.00 63.12 93 ASP A CA 1
ATOM 723 C C . ASP A 1 93 ? -32.592 -5.037 35.470 1.00 63.12 93 ASP A C 1
ATOM 725 O O . ASP A 1 93 ? -32.830 -4.628 34.331 1.00 63.12 93 ASP A O 1
ATOM 729 N N . THR A 1 94 ? -32.277 -4.205 36.468 1.00 55.94 94 THR A N 1
ATOM 730 C CA . THR A 1 94 ? -31.822 -2.830 36.251 1.00 55.94 94 THR A CA 1
ATOM 731 C C . THR A 1 94 ? -30.371 -2.915 35.777 1.00 55.94 94 THR A C 1
ATOM 733 O O . THR A 1 94 ? -29.518 -3.276 36.588 1.00 55.94 94 THR A O 1
ATOM 736 N N . PRO A 1 95 ? -30.066 -2.630 34.496 1.00 46.84 95 PRO A N 1
ATOM 737 C CA . PRO A 1 95 ? -28.696 -2.728 34.016 1.00 46.84 95 PRO A CA 1
ATOM 738 C C . PRO A 1 95 ? -27.821 -1.806 34.860 1.00 46.84 95 PRO A C 1
ATOM 740 O O . PRO A 1 95 ? -28.191 -0.652 35.109 1.00 46.84 95 PRO A O 1
ATOM 743 N N . SER A 1 96 ? -26.700 -2.336 35.345 1.00 51.44 96 SER A N 1
ATOM 744 C CA . SER A 1 96 ? -25.700 -1.552 36.071 1.00 51.44 96 SER A CA 1
ATOM 745 C C . SER A 1 96 ? -25.249 -0.357 35.221 1.00 51.44 96 SER A C 1
ATOM 747 O O . SER A 1 96 ? -25.343 -0.399 33.995 1.00 51.44 96 SER A O 1
ATOM 749 N N . GLU A 1 97 ? -24.738 0.716 35.837 1.00 49.75 97 GLU A N 1
ATOM 750 C CA . GLU A 1 97 ? -24.177 1.860 35.087 1.00 49.75 97 GLU A CA 1
ATOM 751 C C . GLU A 1 97 ? -23.151 1.392 34.034 1.00 49.75 97 GLU A C 1
ATOM 753 O O . GLU A 1 97 ? -23.118 1.909 32.923 1.00 49.75 97 GLU A O 1
ATOM 758 N N . GLN A 1 98 ? -22.406 0.327 34.347 1.00 41.59 98 GLN A N 1
ATOM 759 C CA . GLN A 1 98 ? -21.456 -0.336 33.455 1.00 41.59 98 GLN A CA 1
ATOM 760 C C . GLN A 1 98 ? -22.123 -1.013 32.240 1.00 41.59 98 GLN A C 1
ATOM 762 O O . GLN A 1 98 ? -21.625 -0.904 31.126 1.00 41.59 98 GLN A O 1
ATOM 767 N N . GLU A 1 99 ? -23.258 -1.693 32.429 1.00 40.56 99 GLU A N 1
ATOM 768 C CA . GLU A 1 99 ? -23.999 -2.372 31.350 1.00 40.56 99 GLU A CA 1
ATOM 769 C C . GLU A 1 99 ? -24.773 -1.382 30.467 1.00 40.56 99 GLU A C 1
ATOM 771 O O . GLU A 1 99 ? -24.919 -1.611 29.268 1.00 40.56 99 GLU A O 1
ATOM 776 N N . GLN A 1 100 ? -25.217 -0.254 31.031 1.00 44.28 100 GLN A N 1
ATOM 777 C CA . GLN A 1 100 ? -25.802 0.854 30.267 1.00 44.28 100 GLN A CA 1
ATOM 778 C C . GLN A 1 100 ? -24.743 1.590 29.433 1.00 44.28 100 GLN A C 1
ATOM 780 O O . GLN A 1 100 ? -25.013 1.971 28.293 1.00 44.28 100 GLN A O 1
ATOM 785 N N . GLU A 1 101 ? -23.530 1.758 29.972 1.00 46.62 101 GLU A N 1
ATOM 786 C CA . GLU A 1 101 ? -22.383 2.264 29.217 1.00 46.62 101 GLU A CA 1
ATOM 787 C C . GLU A 1 101 ? -21.968 1.290 28.103 1.00 46.62 101 GLU A C 1
ATOM 789 O O . GLU A 1 101 ? -21.746 1.726 26.977 1.00 46.62 101 GLU A O 1
ATOM 794 N N . ASP A 1 102 ? -21.904 -0.018 28.361 1.00 44.50 102 ASP A N 1
ATOM 795 C CA . ASP A 1 102 ? -21.496 -1.024 27.369 1.00 44.50 102 ASP A CA 1
ATOM 796 C C . ASP A 1 102 ? -22.521 -1.222 26.228 1.00 44.50 102 ASP A C 1
ATOM 798 O O . ASP A 1 102 ? -22.113 -1.478 25.094 1.00 44.50 102 ASP A O 1
ATOM 802 N N . GLU A 1 103 ? -23.828 -1.032 26.464 1.00 46.25 103 GLU A N 1
ATOM 803 C CA . GLU A 1 103 ? -24.847 -1.015 25.392 1.00 46.25 103 GLU A CA 1
ATOM 804 C C . GLU A 1 103 ? -24.790 0.254 24.516 1.00 46.25 103 GLU A C 1
ATOM 806 O O . GLU A 1 103 ? -25.174 0.209 23.345 1.00 46.25 103 GLU A O 1
ATOM 811 N N . GLN A 1 104 ? -24.292 1.380 25.044 1.00 53.78 104 GLN A N 1
ATOM 812 C CA . GLN A 1 104 ? -24.152 2.645 24.302 1.00 53.78 104 GLN A CA 1
ATOM 813 C C . GLN A 1 104 ? -22.752 2.867 23.709 1.00 53.78 104 GLN A C 1
ATOM 815 O O . GLN A 1 104 ? -22.572 3.711 22.824 1.00 53.78 104 GLN A O 1
ATOM 820 N N . ASN A 1 105 ? -21.742 2.134 24.176 1.00 65.44 105 ASN A N 1
ATOM 821 C CA . ASN A 1 105 ? -20.361 2.345 23.773 1.00 65.44 105 ASN A CA 1
ATOM 822 C C . ASN A 1 105 ? -20.072 1.720 22.406 1.00 65.44 105 ASN A C 1
ATOM 824 O O . ASN A 1 105 ? -19.954 0.507 22.233 1.00 65.44 105 ASN A O 1
ATOM 828 N N . LEU A 1 106 ? -19.837 2.580 21.417 1.00 84.56 106 LEU A N 1
ATOM 829 C CA . LEU A 1 106 ? -19.246 2.154 20.159 1.00 84.56 106 LEU A CA 1
ATOM 830 C C . LEU A 1 106 ? -17.782 1.743 20.380 1.00 84.56 106 LEU A C 1
ATOM 832 O O . LEU A 1 106 ? -16.923 2.574 20.684 1.00 84.56 106 LEU A O 1
ATOM 836 N N . TYR A 1 107 ? -17.478 0.468 20.163 1.00 90.38 107 TYR A N 1
ATOM 837 C CA . TYR A 1 107 ? -16.128 -0.070 20.315 1.00 90.38 107 TYR A CA 1
ATOM 838 C C . TYR A 1 107 ? -15.283 0.048 19.039 1.00 90.38 107 TYR A C 1
ATOM 840 O O . TYR A 1 107 ? -15.697 -0.299 17.927 1.00 90.38 107 TYR A O 1
ATOM 848 N N . PHE A 1 108 ? -14.056 0.549 19.189 1.00 94.88 108 PHE A N 1
ATOM 849 C CA . PHE A 1 108 ? -13.233 0.969 18.061 1.00 94.88 108 PHE A CA 1
ATOM 850 C C . PHE A 1 108 ? -12.509 -0.175 17.343 1.00 94.88 108 PHE A C 1
ATOM 852 O O . PHE A 1 108 ? -12.377 -0.119 16.118 1.00 94.88 108 PHE A O 1
ATOM 859 N N . LEU A 1 109 ? -12.019 -1.207 18.043 1.00 94.19 109 LEU A N 1
ATOM 860 C CA . LEU A 1 109 ? -11.373 -2.349 17.385 1.00 94.19 109 LEU A CA 1
ATOM 861 C C . LEU A 1 109 ? -12.394 -3.163 16.592 1.00 94.19 109 LEU A C 1
ATOM 863 O O . LEU A 1 109 ? -12.093 -3.539 15.455 1.00 94.19 109 LEU A O 1
ATOM 867 N N . ALA A 1 110 ? -13.586 -3.387 17.149 1.00 91.44 110 ALA A N 1
ATOM 868 C CA . ALA A 1 110 ? -14.710 -3.996 16.447 1.00 91.44 110 ALA A CA 1
ATOM 869 C C . ALA A 1 110 ? -15.040 -3.232 15.154 1.00 91.44 110 ALA A C 1
ATOM 871 O O . ALA A 1 110 ? -15.028 -3.820 14.068 1.00 91.44 110 ALA A O 1
ATOM 872 N N . PHE A 1 111 ? -15.212 -1.907 15.238 1.00 93.62 111 PHE A N 1
ATOM 873 C CA . PHE A 1 111 ? -15.410 -1.065 14.056 1.00 93.62 111 PHE A CA 1
ATOM 874 C C . PHE A 1 111 ? -14.266 -1.209 13.038 1.00 93.62 111 PHE A C 1
ATOM 876 O O . PHE A 1 111 ? -14.510 -1.442 11.852 1.00 93.62 111 PHE A O 1
ATOM 883 N N . CYS A 1 112 ? -13.008 -1.109 13.488 1.00 95.75 112 CYS A N 1
ATOM 884 C CA . CYS A 1 112 ? -11.844 -1.222 12.609 1.00 95.75 112 CYS A CA 1
ATOM 885 C C . CYS A 1 112 ? -11.848 -2.548 11.843 1.00 95.75 112 CYS A C 1
ATOM 887 O O . CYS A 1 112 ? -11.550 -2.562 10.648 1.00 95.75 112 CYS A O 1
ATOM 889 N N . LYS A 1 113 ? -12.188 -3.657 12.512 1.00 94.94 113 LYS A N 1
ATOM 890 C CA . LYS A 1 113 ? -12.245 -4.981 11.888 1.00 94.94 113 LYS A CA 1
ATOM 891 C C . LYS A 1 113 ? -13.304 -5.037 10.787 1.00 94.94 113 LYS A C 1
ATOM 893 O O . LYS A 1 113 ? -12.976 -5.466 9.680 1.00 94.94 113 LYS A O 1
ATOM 898 N N . ASN A 1 114 ? -14.514 -4.552 11.067 1.00 91.81 114 ASN A N 1
ATOM 899 C CA . ASN A 1 114 ? -15.614 -4.521 10.100 1.00 91.81 114 ASN A CA 1
ATOM 900 C C . ASN A 1 114 ? -15.258 -3.667 8.878 1.00 91.81 114 ASN A C 1
ATOM 902 O O . ASN A 1 114 ? -15.380 -4.123 7.742 1.00 91.81 114 ASN A O 1
ATOM 906 N N . TYR A 1 115 ? -14.715 -2.469 9.102 1.00 93.75 115 TYR A N 1
ATOM 907 C CA . TYR A 1 115 ? -14.308 -1.575 8.019 1.00 93.75 115 TYR A CA 1
ATOM 908 C C . TYR A 1 115 ? -13.174 -2.165 7.162 1.00 93.75 115 TYR A C 1
ATOM 910 O O . TYR A 1 115 ? -13.164 -2.044 5.936 1.00 93.75 115 TYR A O 1
ATOM 918 N N . ILE A 1 116 ? -12.213 -2.861 7.778 1.00 94.62 116 ILE A N 1
ATOM 919 C CA . ILE A 1 116 ? -11.159 -3.580 7.051 1.00 94.62 116 ILE A CA 1
ATOM 920 C C . ILE A 1 116 ? -11.744 -4.681 6.157 1.00 94.62 116 ILE A C 1
ATOM 922 O O . ILE A 1 116 ? -11.281 -4.853 5.025 1.00 94.62 116 ILE A O 1
ATOM 926 N N . ASP A 1 117 ? -12.719 -5.441 6.651 1.00 91.38 117 ASP A N 1
ATOM 927 C CA . ASP A 1 117 ? -13.344 -6.521 5.886 1.00 91.38 117 ASP A CA 1
ATOM 928 C C . ASP A 1 117 ? -14.184 -5.974 4.724 1.00 91.38 117 ASP A C 1
ATOM 930 O O . ASP A 1 117 ? -14.073 -6.479 3.604 1.00 91.38 117 ASP A O 1
ATOM 934 N N . GLU A 1 118 ? -14.911 -4.875 4.934 1.00 91.75 118 GLU A N 1
ATOM 935 C CA . GLU A 1 118 ? -15.616 -4.144 3.875 1.00 91.75 118 GLU A CA 1
ATOM 936 C C . GLU A 1 118 ? -14.648 -3.670 2.776 1.00 91.75 118 GLU A C 1
ATOM 938 O O . GLU A 1 118 ? -14.885 -3.863 1.578 1.00 91.75 118 GLU A O 1
ATOM 943 N N . LEU A 1 119 ? -13.492 -3.112 3.153 1.00 90.88 119 LEU A N 1
ATOM 944 C CA . LEU A 1 119 ? -12.462 -2.712 2.191 1.00 90.88 119 LEU A CA 1
ATOM 945 C C . LEU A 1 119 ? -11.928 -3.898 1.379 1.00 90.88 119 LEU A C 1
ATOM 947 O O . LEU A 1 119 ? -11.572 -3.728 0.211 1.00 90.88 119 LEU A O 1
ATOM 951 N N . LYS A 1 120 ? -11.843 -5.098 1.960 1.00 89.81 120 LYS A N 1
ATOM 952 C CA . LYS A 1 120 ? -11.458 -6.301 1.205 1.00 89.81 120 LYS A CA 1
ATOM 953 C C . LYS A 1 120 ? -12.562 -6.715 0.240 1.00 89.81 120 LYS A C 1
ATOM 955 O O . LYS A 1 120 ? -12.258 -6.940 -0.931 1.00 89.81 120 LYS A O 1
ATOM 960 N N . ALA A 1 121 ? -13.809 -6.758 0.708 1.00 87.62 121 ALA A N 1
ATOM 961 C CA . ALA A 1 121 ? -14.973 -7.127 -0.095 1.00 87.62 121 ALA A CA 1
ATOM 962 C C . ALA A 1 121 ? -15.168 -6.191 -1.301 1.00 87.62 121 ALA A C 1
ATOM 964 O O . ALA A 1 121 ? -15.455 -6.641 -2.405 1.00 87.62 121 ALA A O 1
ATOM 965 N N . THR A 1 122 ? -14.897 -4.895 -1.129 1.00 85.19 122 THR A N 1
ATOM 966 C CA . THR A 1 122 ? -14.986 -3.873 -2.190 1.00 85.19 122 THR A CA 1
ATOM 967 C C . THR A 1 122 ? -13.738 -3.790 -3.086 1.00 85.19 122 THR A C 1
ATOM 969 O O . THR A 1 122 ? -13.558 -2.831 -3.841 1.00 85.19 122 THR A O 1
ATOM 972 N N . GLY A 1 123 ? -12.826 -4.768 -3.016 1.00 82.75 123 GLY A N 1
ATOM 973 C CA . GLY A 1 123 ? -11.641 -4.837 -3.880 1.00 82.75 123 GLY A CA 1
ATOM 974 C C . GLY A 1 123 ? -10.529 -3.836 -3.531 1.00 82.75 123 GLY A C 1
ATOM 975 O O . GLY A 1 123 ? -9.593 -3.634 -4.310 1.00 82.75 123 GLY A O 1
ATOM 976 N N . ARG A 1 124 ? -10.570 -3.212 -2.347 1.00 84.56 124 ARG A N 1
ATOM 977 C CA . ARG A 1 124 ? -9.566 -2.252 -1.844 1.00 84.56 124 ARG A CA 1
ATOM 978 C C . ARG A 1 124 ? -8.521 -2.914 -0.938 1.00 84.56 124 ARG A C 1
ATOM 980 O O . ARG A 1 124 ? -8.004 -2.286 -0.011 1.00 84.56 124 ARG A O 1
ATOM 987 N N . ALA A 1 125 ? -8.128 -4.147 -1.259 1.00 87.12 125 ALA A N 1
ATOM 988 C CA . ALA A 1 125 ? -7.217 -4.977 -0.462 1.00 87.12 125 ALA A CA 1
ATOM 989 C C . ALA A 1 125 ? -5.889 -4.288 -0.077 1.00 87.12 125 ALA A C 1
ATOM 991 O O . ALA A 1 125 ? -5.395 -4.464 1.035 1.00 87.12 125 ALA A O 1
ATOM 992 N N . ALA A 1 126 ? -5.315 -3.460 -0.959 1.00 86.31 126 ALA A N 1
ATOM 993 C CA . ALA A 1 126 ? -4.085 -2.724 -0.653 1.00 86.31 126 ALA A CA 1
ATOM 994 C C . ALA A 1 126 ? -4.269 -1.706 0.488 1.00 86.31 126 ALA A C 1
ATOM 996 O O . ALA A 1 126 ? -3.388 -1.579 1.333 1.00 86.31 126 ALA A O 1
ATOM 997 N N . THR A 1 127 ? -5.406 -1.002 0.523 1.00 90.00 127 THR A N 1
ATOM 998 C CA . THR A 1 127 ? -5.757 -0.081 1.616 1.00 90.00 127 THR A CA 1
ATOM 999 C C . THR A 1 127 ? -6.122 -0.859 2.877 1.00 90.00 127 THR A C 1
ATOM 1001 O O . THR A 1 127 ? -5.637 -0.522 3.952 1.00 90.00 127 THR A O 1
ATOM 1004 N N . ALA A 1 128 ? -6.897 -1.942 2.742 1.00 93.94 128 ALA A N 1
ATOM 1005 C CA . ALA A 1 128 ? -7.243 -2.811 3.866 1.00 93.94 128 ALA A CA 1
ATOM 1006 C C . ALA A 1 128 ? -5.987 -3.309 4.597 1.00 93.94 128 ALA A C 1
ATOM 1008 O O . ALA A 1 128 ? -5.912 -3.239 5.815 1.00 93.94 128 ALA A O 1
ATOM 1009 N N . LYS A 1 129 ? -4.946 -3.711 3.857 1.00 93.62 129 LYS A N 1
ATOM 1010 C CA . LYS A 1 129 ? -3.679 -4.184 4.429 1.00 93.62 129 LYS A CA 1
ATOM 1011 C C . LYS A 1 129 ? -2.953 -3.132 5.276 1.00 93.62 129 LYS A C 1
ATOM 1013 O O . LYS A 1 129 ? -2.339 -3.478 6.288 1.00 93.62 129 LYS A O 1
ATOM 1018 N N . THR A 1 130 ? -2.965 -1.855 4.884 1.00 94.19 130 THR A N 1
ATOM 1019 C CA . THR A 1 130 ? -2.306 -0.814 5.697 1.00 94.19 130 THR A CA 1
ATOM 1020 C C . THR A 1 130 ? -3.084 -0.565 6.987 1.00 94.19 130 THR A C 1
ATOM 1022 O O . THR A 1 130 ? -2.479 -0.512 8.060 1.00 94.19 130 THR A O 1
ATOM 1025 N N . MET A 1 131 ? -4.417 -0.555 6.899 1.00 96.25 131 MET A N 1
ATOM 1026 C CA . MET A 1 131 ? -5.326 -0.441 8.043 1.00 96.25 131 MET A CA 1
ATOM 1027 C C . MET A 1 131 ? -5.250 -1.642 8.988 1.00 96.25 131 MET A C 1
ATOM 1029 O O . MET A 1 131 ? -5.127 -1.447 10.193 1.00 96.25 131 MET A O 1
ATOM 1033 N N . GLU A 1 132 ? -5.176 -2.872 8.471 1.00 96.75 132 GLU A N 1
ATOM 1034 C CA . GLU A 1 132 ? -4.902 -4.082 9.263 1.00 96.75 132 GLU A CA 1
ATOM 1035 C C . GLU A 1 132 ? -3.638 -3.943 10.088 1.00 96.75 132 GLU A C 1
ATOM 1037 O O . GLU A 1 132 ? -3.575 -4.368 11.238 1.00 96.75 132 GLU A O 1
ATOM 1042 N N . THR A 1 133 ? -2.609 -3.333 9.506 1.00 96.00 133 THR A N 1
ATOM 1043 C CA . THR A 1 133 ? -1.357 -3.182 10.225 1.00 96.00 133 THR A CA 1
ATOM 1044 C C . THR A 1 133 ? -1.552 -2.274 11.445 1.00 96.00 133 THR A C 1
ATOM 1046 O O . THR A 1 133 ? -1.005 -2.577 12.507 1.00 96.00 133 THR A O 1
ATOM 1049 N N . VAL A 1 134 ? -2.341 -1.196 11.323 1.00 97.44 134 VAL A N 1
ATOM 1050 C CA . VAL A 1 134 ? -2.747 -0.342 12.455 1.00 97.44 134 VAL A CA 1
ATOM 1051 C C . VAL A 1 134 ? -3.600 -1.121 13.450 1.00 97.44 134 VAL A C 1
ATOM 1053 O O . VAL A 1 134 ? -3.255 -1.125 14.626 1.00 97.44 134 VAL A O 1
ATOM 1056 N N . TYR A 1 135 ? -4.635 -1.824 12.985 1.00 97.81 135 TYR A N 1
ATOM 1057 C CA . TYR A 1 135 ? -5.511 -2.655 13.815 1.00 97.81 135 TYR A CA 1
ATOM 1058 C C . TYR A 1 135 ? -4.718 -3.645 14.674 1.00 97.81 135 TYR A C 1
ATOM 1060 O O . TYR A 1 135 ? -4.867 -3.655 15.891 1.00 97.81 135 TYR A O 1
ATOM 1068 N N . PHE A 1 136 ? -3.783 -4.399 14.087 1.00 96.88 136 PHE A N 1
ATOM 1069 C CA . PHE A 1 136 ? -2.943 -5.320 14.854 1.00 96.88 136 PHE A CA 1
ATOM 1070 C C . PHE A 1 136 ? -2.045 -4.599 15.861 1.00 96.88 136 PHE A C 1
ATOM 1072 O O . PHE A 1 136 ? -1.831 -5.103 16.956 1.00 96.88 136 PHE A O 1
ATOM 1079 N N . SER A 1 137 ? -1.503 -3.430 15.511 1.00 97.00 137 SER A N 1
ATOM 1080 C CA . SER A 1 137 ? -0.707 -2.639 16.456 1.00 97.00 137 SER A CA 1
ATOM 1081 C C . SER A 1 137 ? -1.544 -2.081 17.608 1.00 97.00 137 SER A C 1
ATOM 1083 O O . SER A 1 137 ? -1.017 -1.966 18.708 1.00 97.00 137 SER A O 1
ATOM 1085 N N . LEU A 1 138 ? -2.823 -1.774 17.380 1.00 97.44 138 LEU A N 1
ATOM 1086 C CA . LEU A 1 138 ? -3.748 -1.390 18.444 1.00 97.44 138 LEU A CA 1
ATOM 1087 C C . LEU A 1 138 ? -4.127 -2.573 19.322 1.00 97.44 138 LEU A C 1
ATOM 1089 O O . LEU A 1 138 ? -4.098 -2.437 20.536 1.00 97.44 138 LEU A O 1
ATOM 1093 N N . GLN A 1 139 ? -4.398 -3.739 18.731 1.00 96.56 139 GLN A N 1
ATOM 1094 C CA . GLN A 1 139 ? -4.609 -4.966 19.496 1.00 96.56 139 GLN A CA 1
ATOM 1095 C C . GLN A 1 139 ? -3.419 -5.271 20.407 1.00 96.56 139 GLN A C 1
ATOM 1097 O O . GLN A 1 139 ? -3.617 -5.632 21.559 1.00 96.56 139 GLN A O 1
ATOM 1102 N N . ASP A 1 140 ? -2.189 -5.118 19.911 1.00 95.94 140 ASP A N 1
ATOM 1103 C CA . ASP A 1 140 ? -0.998 -5.331 20.735 1.00 95.94 140 ASP A CA 1
ATOM 1104 C C . ASP A 1 140 ? -0.888 -4.277 21.858 1.00 95.94 140 ASP A C 1
ATOM 1106 O O . ASP A 1 140 ? -0.531 -4.620 22.978 1.00 95.94 140 ASP A O 1
ATOM 1110 N N . TYR A 1 141 ? -1.213 -3.008 21.584 1.00 97.25 141 TYR A N 1
ATOM 1111 C CA . TYR A 1 141 ? -1.161 -1.922 22.574 1.00 97.25 141 TYR A CA 1
ATOM 1112 C C . TYR A 1 141 ? -2.227 -2.048 23.672 1.00 97.25 141 TYR A C 1
ATOM 1114 O O . TYR A 1 141 ? -1.958 -1.756 24.833 1.00 97.25 141 TYR A O 1
ATOM 1122 N N . LEU A 1 142 ? -3.426 -2.497 23.302 1.00 94.44 142 LEU A N 1
ATOM 1123 C CA . LEU A 1 142 ? -4.585 -2.638 24.185 1.00 94.44 142 LEU A CA 1
ATOM 1124 C C . LEU A 1 142 ? -4.670 -4.021 24.845 1.00 94.44 142 LEU A C 1
ATOM 1126 O O . LEU A 1 142 ? -5.696 -4.364 25.423 1.00 94.44 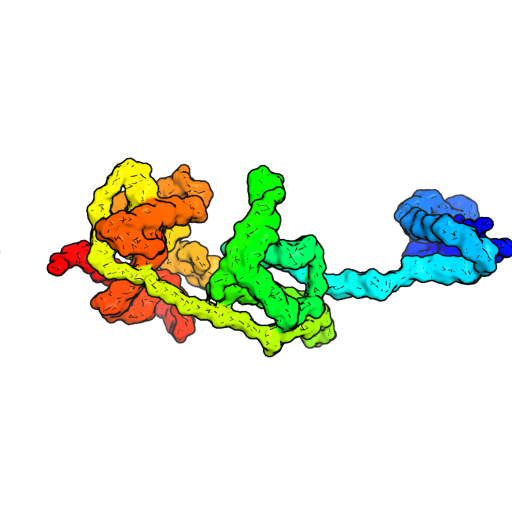142 LEU A O 1
ATOM 1130 N N . ASN A 1 143 ? -3.636 -4.860 24.716 1.00 92.19 143 ASN A N 1
ATOM 1131 C CA . ASN A 1 143 ? -3.666 -6.255 25.174 1.00 92.19 143 ASN A CA 1
ATOM 1132 C C . ASN A 1 143 ? -4.906 -7.020 24.673 1.00 92.19 143 ASN A C 1
ATOM 1134 O O . ASN A 1 143 ? -5.465 -7.859 25.374 1.00 92.19 143 ASN A O 1
ATOM 1138 N N . ARG A 1 144 ? -5.326 -6.722 23.436 1.00 89.00 144 ARG A N 1
ATOM 1139 C CA . ARG A 1 144 ? -6.484 -7.293 22.727 1.00 89.00 144 ARG A CA 1
ATOM 1140 C C . ARG A 1 144 ? -7.845 -6.999 23.355 1.00 89.00 144 ARG A C 1
ATOM 1142 O O . ARG A 1 144 ? -8.827 -7.556 22.878 1.00 89.00 144 ARG A O 1
ATOM 1149 N N . GLN A 1 145 ? -7.904 -6.115 24.343 1.00 89.56 145 GLN A N 1
ATOM 1150 C CA . GLN A 1 145 ? -9.163 -5.563 24.820 1.00 89.56 145 GLN A CA 1
ATOM 1151 C C . GLN A 1 145 ? -9.643 -4.485 23.853 1.00 89.56 145 GLN A C 1
ATOM 1153 O O . GLN A 1 145 ? -8.835 -3.740 23.288 1.00 89.56 145 GLN A O 1
ATOM 1158 N N . ASP A 1 146 ? -10.951 -4.439 23.622 1.00 90.00 146 ASP A N 1
ATOM 1159 C CA . ASP A 1 146 ? -11.536 -3.359 22.840 1.00 90.00 146 ASP A CA 1
ATOM 1160 C C . ASP A 1 146 ? -11.552 -2.055 23.649 1.00 90.00 146 ASP A C 1
ATOM 1162 O O . ASP A 1 146 ? -11.320 -2.037 24.858 1.00 90.00 146 ASP A O 1
ATOM 1166 N N . ILE A 1 147 ? -11.759 -0.940 22.959 1.00 92.31 147 ILE A N 1
ATOM 1167 C CA . ILE A 1 147 ? -11.765 0.392 23.541 1.00 92.31 147 ILE A CA 1
ATOM 1168 C C . ILE A 1 147 ? -12.977 1.173 23.023 1.00 92.31 147 ILE A C 1
ATOM 1170 O O . ILE A 1 147 ? -13.155 1.269 21.803 1.00 92.31 147 ILE A O 1
ATOM 1174 N N . PRO A 1 148 ? -13.789 1.775 23.908 1.00 91.81 148 PRO A N 1
ATOM 1175 C CA . PRO A 1 148 ? -14.829 2.706 23.495 1.00 91.81 148 PRO A CA 1
ATOM 1176 C C . PRO A 1 148 ? -14.237 3.865 22.689 1.00 91.81 148 PRO A C 1
ATOM 1178 O O . PRO A 1 148 ? -13.178 4.406 23.028 1.00 91.81 148 PRO A O 1
ATOM 1181 N N . THR A 1 149 ? -14.915 4.307 21.632 1.00 91.38 149 THR A N 1
ATOM 1182 C CA . THR A 1 149 ? -14.432 5.420 20.805 1.00 91.38 149 THR A CA 1
ATOM 1183 C C . THR A 1 149 ? -14.245 6.705 21.607 1.00 91.38 149 THR A C 1
ATOM 1185 O O . THR A 1 149 ? -13.333 7.479 21.309 1.00 91.38 149 THR A O 1
ATOM 1188 N N . THR A 1 150 ? -15.043 6.907 22.658 1.00 90.88 150 THR A N 1
ATOM 1189 C CA . THR A 1 150 ? -14.965 8.032 23.606 1.00 90.88 150 THR A CA 1
ATOM 1190 C C . THR A 1 150 ? -13.638 8.078 24.374 1.00 90.88 150 THR A C 1
ATOM 1192 O O . THR A 1 150 ? -13.112 9.166 24.622 1.00 90.88 150 THR A O 1
ATOM 1195 N N . ALA A 1 151 ? -13.025 6.923 24.655 1.00 92.44 151 ALA A N 1
ATOM 1196 C CA . ALA A 1 151 ? -11.737 6.818 25.346 1.00 92.44 151 ALA A CA 1
ATOM 1197 C C . ALA A 1 151 ? -10.528 7.194 24.459 1.00 92.44 151 ALA A C 1
ATOM 1199 O O . ALA A 1 151 ? -9.413 7.397 24.953 1.00 92.44 151 ALA A O 1
ATOM 1200 N N . ILE A 1 152 ? -10.727 7.369 23.147 1.00 96.00 152 ILE A N 1
ATOM 1201 C CA . ILE A 1 152 ? -9.679 7.798 22.212 1.00 96.00 152 ILE A CA 1
ATOM 1202 C C . ILE A 1 152 ? -9.458 9.311 22.345 1.00 96.00 152 ILE A C 1
ATOM 1204 O O . ILE A 1 152 ? -9.998 10.142 21.613 1.00 96.00 152 ILE A O 1
ATOM 1208 N N . THR A 1 153 ? -8.637 9.693 23.317 1.00 96.81 153 THR A N 1
ATOM 1209 C CA . THR A 1 153 ? -8.286 11.092 23.596 1.00 96.81 153 THR A CA 1
ATOM 1210 C C . THR A 1 153 ? -6.987 11.518 22.906 1.00 96.81 153 THR A C 1
ATOM 1212 O O . THR A 1 153 ? -6.218 10.708 22.388 1.00 96.81 153 THR A O 1
ATOM 1215 N N . SER A 1 154 ? -6.668 12.816 22.930 1.00 97.31 154 SER A N 1
ATOM 1216 C CA . SER A 1 154 ? -5.358 13.284 22.457 1.00 97.31 154 SER A CA 1
ATOM 1217 C C . SER A 1 154 ? -4.195 12.710 23.272 1.00 97.31 154 SER A C 1
ATOM 1219 O O . SER A 1 154 ? -3.093 12.606 22.745 1.00 97.31 154 SER A O 1
ATOM 1221 N N . LYS A 1 155 ? -4.425 12.364 24.549 1.00 97.50 155 LYS A N 1
ATOM 1222 C CA . LYS A 1 155 ? -3.430 11.691 25.393 1.00 97.50 155 LYS A CA 1
ATOM 1223 C C . LYS A 1 155 ? -3.227 10.248 24.932 1.00 97.50 155 LYS A C 1
ATOM 1225 O O . LYS A 1 155 ? -2.089 9.875 24.686 1.00 97.50 155 LYS A O 1
ATOM 1230 N N . PHE A 1 156 ? -4.315 9.514 24.692 1.00 98.25 156 PHE A N 1
ATOM 1231 C CA . PHE A 1 156 ? -4.262 8.166 24.120 1.00 98.25 156 PHE A CA 1
ATOM 1232 C C . PHE A 1 156 ? -3.433 8.126 22.828 1.00 98.25 156 PHE A C 1
ATOM 1234 O O . PHE A 1 156 ? -2.541 7.298 22.686 1.00 98.25 156 PHE A O 1
ATOM 1241 N N . LEU A 1 157 ? -3.663 9.069 21.904 1.00 98.38 157 LEU A N 1
ATOM 1242 C CA . LEU A 1 157 ? -2.907 9.128 20.647 1.00 98.38 157 LEU A CA 1
ATOM 1243 C C . LEU A 1 157 ? -1.405 9.381 20.855 1.00 98.38 157 LEU A C 1
ATOM 1245 O O . LEU A 1 157 ? -0.598 8.793 20.139 1.00 98.38 157 LEU A O 1
ATOM 1249 N N . LYS A 1 158 ? -1.023 10.224 21.825 1.00 98.19 158 LYS A N 1
ATOM 1250 C CA . LYS A 1 158 ? 0.391 10.455 22.171 1.00 98.19 158 LYS A CA 1
ATOM 1251 C C . LYS A 1 158 ? 1.028 9.210 22.782 1.00 98.19 158 LYS A C 1
ATOM 1253 O O . LYS A 1 158 ? 2.128 8.835 22.390 1.00 98.19 158 LYS A O 1
ATOM 1258 N N . ASP A 1 159 ? 0.330 8.563 23.708 1.00 98.31 159 ASP A N 1
ATOM 1259 C CA . ASP A 1 159 ? 0.826 7.366 24.387 1.00 98.31 159 ASP A CA 1
ATOM 1260 C C . ASP A 1 159 ? 0.968 6.198 23.389 1.00 98.31 159 ASP A C 1
ATOM 1262 O O . ASP A 1 159 ? 1.981 5.496 23.388 1.00 98.31 159 ASP A O 1
ATOM 1266 N N . PHE A 1 160 ? 0.022 6.059 22.454 1.00 98.38 160 PHE A N 1
ATOM 1267 C CA . PHE A 1 160 ? 0.105 5.092 21.360 1.00 98.38 160 PHE A CA 1
ATOM 1268 C C . PHE A 1 160 ? 1.236 5.407 20.368 1.00 98.38 160 PHE A C 1
ATOM 1270 O O . PHE A 1 160 ? 1.954 4.502 19.940 1.00 98.38 160 PHE A O 1
ATOM 1277 N N . GLU A 1 161 ? 1.449 6.678 20.011 1.00 98.25 161 GLU A N 1
ATOM 1278 C CA . GLU A 1 161 ? 2.600 7.074 19.191 1.00 98.25 161 GLU A CA 1
ATOM 1279 C C . GLU A 1 161 ? 3.926 6.699 19.871 1.00 98.25 161 GLU A C 1
ATOM 1281 O O . GLU A 1 161 ? 4.798 6.106 19.229 1.00 98.25 161 GLU A O 1
ATOM 1286 N N . ASN A 1 162 ? 4.066 6.991 21.166 1.00 98.00 162 ASN A N 1
ATOM 1287 C CA . ASN A 1 162 ? 5.253 6.634 21.942 1.00 98.00 162 ASN A CA 1
ATOM 1288 C C . ASN A 1 162 ? 5.474 5.117 21.947 1.00 98.00 162 ASN A C 1
ATOM 1290 O O . ASN A 1 162 ? 6.581 4.659 21.673 1.00 98.00 162 ASN A O 1
ATOM 1294 N N . TYR A 1 163 ? 4.412 4.330 22.132 1.00 98.25 163 TYR A N 1
ATOM 1295 C CA . TYR A 1 163 ? 4.468 2.873 22.017 1.00 98.25 163 TYR A CA 1
ATOM 1296 C C . TYR A 1 163 ? 4.983 2.400 20.643 1.00 98.25 163 TYR A C 1
ATOM 1298 O O . TYR A 1 163 ? 5.815 1.492 20.554 1.00 98.25 163 TYR A O 1
ATOM 1306 N N . LEU A 1 164 ? 4.556 3.033 19.543 1.00 97.94 164 LEU A N 1
ATOM 1307 C CA . LEU A 1 164 ? 5.051 2.713 18.197 1.00 97.94 164 LEU A CA 1
ATOM 1308 C C . LEU A 1 164 ? 6.539 3.056 18.005 1.00 97.94 164 LEU A C 1
ATOM 1310 O O . LEU A 1 164 ? 7.219 2.420 17.186 1.00 97.94 164 LEU A O 1
ATOM 1314 N N . ARG A 1 165 ? 7.050 4.028 18.762 1.00 97.94 165 ARG A N 1
ATOM 1315 C CA . ARG A 1 165 ? 8.464 4.432 18.803 1.00 97.94 165 ARG A CA 1
ATOM 1316 C C . ARG A 1 165 ? 9.308 3.588 19.761 1.00 97.94 165 ARG A C 1
ATOM 1318 O O . ARG A 1 165 ? 10.523 3.744 19.783 1.00 97.94 165 ARG A O 1
ATOM 1325 N N . SER A 1 166 ? 8.713 2.647 20.487 1.00 97.50 166 SER A N 1
ATOM 1326 C CA . SER A 1 166 ? 9.429 1.740 21.386 1.00 97.50 166 SER A CA 1
ATOM 1327 C C . SER A 1 166 ? 9.584 0.332 20.793 1.00 97.50 166 SER A C 1
ATOM 1329 O O . SER A 1 166 ? 8.790 -0.085 19.933 1.00 97.50 166 SER A O 1
ATOM 1331 N N . PRO A 1 167 ? 10.600 -0.438 21.238 1.00 97.00 167 PRO A N 1
ATOM 1332 C CA . PRO A 1 167 ? 10.622 -1.879 21.031 1.00 97.00 167 PRO A CA 1
ATOM 1333 C C . PRO A 1 167 ? 9.363 -2.492 21.641 1.00 97.00 167 PRO A C 1
ATOM 1335 O O . PRO A 1 167 ? 8.972 -2.141 22.751 1.00 97.00 167 PRO A O 1
ATOM 1338 N N . ARG A 1 168 ? 8.719 -3.402 20.915 1.00 95.50 168 ARG A N 1
ATOM 1339 C CA . ARG A 1 168 ? 7.448 -3.997 21.346 1.00 95.50 168 ARG A CA 1
ATOM 1340 C C . ARG A 1 168 ? 7.320 -5.437 20.883 1.00 95.50 168 ARG A C 1
ATOM 1342 O O . ARG A 1 168 ? 7.904 -5.827 19.868 1.00 95.50 168 ARG A O 1
ATOM 1349 N N . ILE A 1 169 ? 6.535 -6.208 21.619 1.00 94.75 169 ILE A N 1
ATOM 1350 C CA . ILE A 1 169 ? 6.152 -7.573 21.266 1.00 94.75 169 ILE A CA 1
ATOM 1351 C C . ILE A 1 169 ? 4.691 -7.529 20.835 1.00 94.75 169 ILE A C 1
ATOM 1353 O O . ILE A 1 169 ? 3.871 -6.870 21.464 1.00 94.75 169 ILE A O 1
ATOM 1357 N N . GLY A 1 170 ? 4.385 -8.191 19.727 1.00 92.94 170 GLY A N 1
ATOM 1358 C CA . GLY A 1 170 ? 3.015 -8.368 19.267 1.00 92.94 170 GLY A CA 1
ATOM 1359 C C . GLY A 1 170 ? 2.804 -9.784 18.767 1.00 92.94 170 GLY A C 1
ATOM 1360 O O . GLY A 1 170 ? 3.754 -10.437 18.333 1.00 92.94 170 GLY A O 1
ATOM 1361 N N . LEU A 1 171 ? 1.564 -10.262 18.792 1.00 92.06 171 LEU A N 1
ATOM 1362 C CA . LEU A 1 171 ? 1.249 -11.615 18.329 1.00 92.06 171 LEU A CA 1
ATOM 1363 C C . LEU A 1 171 ? 0.830 -11.578 16.861 1.00 92.06 171 LEU A C 1
ATOM 1365 O O . LEU A 1 171 ? -0.010 -10.767 16.457 1.00 92.06 171 LEU A O 1
ATOM 1369 N N . ARG A 1 172 ? 1.409 -12.446 16.034 1.00 92.81 172 ARG A N 1
ATOM 1370 C CA . ARG A 1 172 ? 1.066 -12.568 14.613 1.00 92.81 172 ARG A CA 1
ATOM 1371 C C . ARG A 1 172 ? 0.833 -14.024 14.253 1.00 92.81 172 ARG A C 1
ATOM 1373 O O . ARG A 1 172 ? 1.544 -14.902 14.729 1.00 92.81 172 ARG A O 1
ATOM 1380 N N . MET A 1 173 ? -0.134 -14.241 13.370 1.00 89.81 173 MET A N 1
ATOM 1381 C CA . MET A 1 173 ? -0.382 -15.550 12.785 1.00 89.81 173 MET A CA 1
ATOM 1382 C C . MET A 1 173 ? 0.818 -15.967 11.929 1.00 89.81 173 MET A C 1
ATOM 1384 O O . MET A 1 173 ? 1.252 -15.216 11.049 1.00 89.81 173 MET A O 1
ATOM 1388 N N . ASN A 1 174 ? 1.353 -17.155 12.186 1.00 87.81 174 ASN A N 1
ATOM 1389 C CA . ASN A 1 174 ? 2.399 -17.786 11.398 1.00 87.81 174 ASN A CA 1
ATOM 1390 C C . ASN A 1 174 ? 2.135 -19.293 11.347 1.00 87.81 174 ASN A C 1
ATOM 1392 O O . ASN A 1 174 ? 2.011 -19.913 12.394 1.00 87.81 174 ASN A O 1
ATOM 1396 N N . GLN A 1 175 ? 2.036 -19.868 10.144 1.00 84.62 175 GLN A N 1
ATOM 1397 C CA . GLN A 1 175 ? 1.727 -21.295 9.946 1.00 84.62 175 GLN A CA 1
ATOM 1398 C C . GLN A 1 175 ? 0.512 -21.777 10.769 1.00 84.62 175 GLN A C 1
ATOM 1400 O O . GLN A 1 175 ? 0.543 -22.846 11.359 1.00 84.62 175 GLN A O 1
ATOM 1405 N N . ASN A 1 176 ? -0.559 -20.975 10.797 1.00 87.31 176 ASN A N 1
ATOM 1406 C CA . ASN A 1 176 ? -1.803 -21.222 11.547 1.00 87.31 176 ASN A CA 1
ATOM 1407 C C . ASN A 1 176 ? -1.688 -21.187 13.081 1.00 87.31 176 ASN A C 1
ATOM 1409 O O . ASN A 1 176 ? -2.655 -21.500 13.768 1.00 87.31 176 ASN A O 1
ATOM 1413 N N . GLU A 1 177 ? -0.563 -20.720 13.623 1.00 91.19 177 GLU A N 1
ATOM 1414 C CA . GLU A 1 177 ? -0.383 -20.508 15.058 1.00 91.19 177 GLU A CA 1
ATOM 1415 C C . GLU A 1 177 ? -0.096 -19.038 15.376 1.00 91.19 177 GLU A C 1
ATOM 1417 O O . GLU A 1 177 ? 0.605 -18.334 14.639 1.00 91.19 177 GLU A O 1
ATOM 1422 N N . MET A 1 178 ? -0.602 -18.558 16.513 1.00 91.44 178 MET A N 1
ATOM 1423 C CA . MET A 1 178 ? -0.251 -17.234 17.021 1.00 91.44 178 MET A CA 1
ATOM 1424 C C . MET A 1 178 ? 1.132 -17.289 17.660 1.00 91.44 178 MET A C 1
ATOM 1426 O O . MET A 1 178 ? 1.346 -17.994 18.640 1.00 91.44 178 MET A O 1
ATOM 1430 N N . ARG A 1 179 ? 2.074 -16.520 17.112 1.00 93.94 179 ARG A N 1
ATOM 1431 C CA . ARG A 1 179 ? 3.448 -16.458 17.614 1.00 93.94 179 ARG A CA 1
ATOM 1432 C C . ARG A 1 179 ? 3.842 -15.035 17.961 1.00 93.94 179 ARG A C 1
ATOM 1434 O O . ARG A 1 179 ? 3.445 -14.078 17.287 1.00 93.94 179 ARG A O 1
ATOM 1441 N N . GLU A 1 180 ? 4.659 -14.902 18.999 1.00 95.00 180 GLU A N 1
ATOM 1442 C CA . GLU A 1 180 ? 5.270 -13.629 19.352 1.00 95.00 180 GLU A CA 1
ATOM 1443 C C . GLU A 1 180 ? 6.219 -13.151 18.259 1.00 95.00 180 GLU A C 1
ATOM 1445 O O . GLU A 1 180 ? 7.029 -13.894 17.699 1.00 95.00 180 GLU A O 1
ATOM 1450 N N . LYS A 1 181 ? 6.131 -11.858 17.969 1.00 95.38 181 LYS A N 1
ATOM 1451 C CA . LYS A 1 181 ? 7.014 -11.166 17.049 1.00 95.38 181 LYS A CA 1
ATOM 1452 C C . LYS A 1 181 ? 7.540 -9.906 17.713 1.00 95.38 181 LYS A C 1
ATOM 1454 O O . LYS A 1 181 ? 6.775 -9.031 18.112 1.00 95.38 181 LYS A O 1
ATOM 1459 N N . LYS A 1 182 ? 8.866 -9.796 17.764 1.00 96.19 182 LYS A N 1
ATOM 1460 C CA . LYS A 1 182 ? 9.560 -8.585 18.205 1.00 96.19 182 LYS A CA 1
ATOM 1461 C C . LYS A 1 182 ? 9.559 -7.554 17.077 1.00 96.19 182 LYS A C 1
ATOM 1463 O O . LYS A 1 182 ? 9.954 -7.850 15.946 1.00 96.19 182 LYS A O 1
ATOM 1468 N N . PHE A 1 183 ? 9.132 -6.338 17.388 1.00 96.00 183 PHE A N 1
ATOM 1469 C CA . PHE A 1 183 ? 9.170 -5.192 16.491 1.00 96.00 183 PHE A CA 1
ATOM 1470 C C . PHE A 1 183 ? 10.169 -4.166 17.017 1.00 96.00 183 PHE A C 1
ATOM 1472 O O . PHE A 1 183 ? 10.174 -3.832 18.201 1.00 96.00 183 PHE A O 1
ATOM 1479 N N . LYS A 1 184 ? 11.003 -3.652 16.112 1.00 96.75 184 LYS A N 1
ATOM 1480 C CA . LYS A 1 184 ? 11.867 -2.504 16.389 1.00 96.75 184 LYS A CA 1
ATOM 1481 C C . LYS A 1 184 ? 11.027 -1.213 16.467 1.00 96.75 184 LYS A C 1
ATOM 1483 O O . LYS A 1 184 ? 9.944 -1.175 15.865 1.00 96.75 184 LYS A O 1
ATOM 1488 N N . PRO A 1 185 ? 11.531 -0.167 17.150 1.00 97.69 185 PRO A N 1
ATOM 1489 C CA . PRO A 1 185 ? 11.025 1.199 17.031 1.00 97.69 185 PRO A CA 1
ATOM 1490 C C . PRO A 1 185 ? 10.700 1.581 15.587 1.00 97.69 185 PRO A C 1
ATOM 1492 O O . PRO A 1 185 ? 11.462 1.257 14.673 1.00 97.69 185 PRO A O 1
ATOM 1495 N N . LEU A 1 186 ? 9.563 2.244 15.369 1.00 96.69 186 LEU A N 1
ATOM 1496 C CA . LEU A 1 186 ? 9.271 2.827 14.064 1.00 96.69 186 LEU A CA 1
ATOM 1497 C C . LEU A 1 186 ? 10.005 4.157 13.903 1.00 96.69 186 LEU A C 1
ATOM 1499 O O . LEU A 1 186 ? 9.963 5.011 14.784 1.00 96.69 186 LEU A O 1
ATOM 1503 N N . GLU A 1 187 ? 10.598 4.343 12.730 1.00 95.00 187 GLU A N 1
ATOM 1504 C CA . GLU A 1 187 ? 11.040 5.650 12.245 1.00 95.00 187 GLU A CA 1
ATOM 1505 C C . GLU A 1 187 ? 9.835 6.552 11.932 1.00 95.00 187 GLU A C 1
ATOM 1507 O O . GLU A 1 187 ? 8.708 6.068 11.758 1.00 95.00 187 GLU A O 1
ATOM 1512 N N . ASP A 1 188 ? 10.075 7.853 11.763 1.00 95.12 188 ASP A N 1
ATOM 1513 C CA . ASP A 1 188 ? 9.032 8.863 11.540 1.00 95.12 188 ASP A CA 1
ATOM 1514 C C . ASP A 1 188 ? 8.094 8.525 10.384 1.00 95.12 188 ASP A C 1
ATOM 1516 O O . ASP A 1 188 ? 6.879 8.648 10.510 1.00 95.12 188 ASP A O 1
ATOM 1520 N N . ARG A 1 189 ? 8.612 7.995 9.270 1.00 93.56 189 ARG A N 1
ATOM 1521 C CA . ARG A 1 189 ? 7.757 7.557 8.155 1.00 93.56 189 ARG A CA 1
ATOM 1522 C C . ARG A 1 189 ? 6.794 6.449 8.578 1.00 93.56 189 ARG A C 1
ATOM 1524 O O . ARG A 1 189 ? 5.641 6.424 8.145 1.00 93.56 189 ARG A O 1
ATOM 1531 N N . GLY A 1 190 ? 7.274 5.502 9.379 1.00 94.94 190 GLY A N 1
ATOM 1532 C CA . GLY A 1 190 ? 6.471 4.408 9.910 1.00 94.94 190 GLY A CA 1
ATOM 1533 C C . GLY A 1 190 ? 5.384 4.929 10.842 1.00 94.94 190 GLY A C 1
ATOM 1534 O O . GLY A 1 190 ? 4.215 4.602 10.643 1.00 94.94 190 GLY A O 1
ATOM 1535 N N . VAL A 1 191 ? 5.764 5.779 11.798 1.00 96.94 191 VAL A N 1
ATOM 1536 C CA . VAL A 1 191 ? 4.850 6.413 12.757 1.00 96.94 191 VAL A CA 1
ATOM 1537 C C . VAL A 1 191 ? 3.798 7.258 12.041 1.00 96.94 191 VAL A C 1
ATOM 1539 O O . VAL A 1 191 ? 2.607 7.028 12.242 1.00 96.94 191 VAL A O 1
ATOM 1542 N N . HIS A 1 192 ? 4.211 8.146 11.131 1.00 96.50 192 HIS A N 1
ATOM 1543 C CA . HIS A 1 192 ? 3.316 8.965 10.312 1.00 96.50 192 HIS A CA 1
ATOM 1544 C C . HIS A 1 192 ? 2.253 8.105 9.627 1.00 96.50 192 HIS A C 1
ATOM 1546 O O . HIS A 1 192 ? 1.061 8.375 9.748 1.00 96.50 192 HIS A O 1
ATOM 1552 N N . ASN A 1 193 ? 2.668 7.039 8.933 1.00 96.00 193 ASN A N 1
ATOM 1553 C CA . ASN A 1 193 ? 1.738 6.168 8.219 1.00 96.00 193 ASN A CA 1
ATOM 1554 C C . ASN A 1 193 ? 0.741 5.488 9.167 1.00 96.00 193 ASN A C 1
ATOM 1556 O O . ASN A 1 193 ? -0.440 5.415 8.835 1.00 96.00 193 ASN A O 1
ATOM 1560 N N . ARG A 1 194 ? 1.184 5.019 10.344 1.00 96.75 194 ARG A N 1
ATOM 1561 C CA . ARG A 1 194 ? 0.275 4.404 11.326 1.00 96.75 194 ARG A CA 1
ATOM 1562 C C . ARG A 1 194 ? -0.724 5.403 11.885 1.00 96.75 194 ARG A C 1
ATOM 1564 O O . ARG A 1 194 ? -1.912 5.105 11.912 1.00 96.75 194 ARG A O 1
ATOM 1571 N N . MET A 1 195 ? -0.257 6.580 12.285 1.00 98.00 195 MET A N 1
ATOM 1572 C CA . MET A 1 195 ? -1.104 7.605 12.895 1.00 98.00 195 MET A CA 1
ATOM 1573 C C . MET A 1 195 ? -2.050 8.254 11.876 1.00 98.00 195 MET A C 1
ATOM 1575 O O . MET A 1 195 ? -3.192 8.570 12.210 1.00 98.00 195 MET A O 1
ATOM 1579 N N . ARG A 1 196 ? -1.628 8.387 10.611 1.00 97.44 196 ARG A N 1
ATOM 1580 C CA . ARG A 1 196 ? -2.500 8.784 9.496 1.00 97.44 196 ARG A CA 1
ATOM 1581 C C . ARG A 1 196 ? -3.610 7.761 9.274 1.00 97.44 196 ARG A C 1
ATOM 1583 O O . ARG A 1 196 ? -4.772 8.146 9.203 1.00 97.44 196 ARG A O 1
ATOM 1590 N N . ASP A 1 197 ? -3.269 6.479 9.160 1.00 97.56 197 ASP A N 1
ATOM 1591 C CA . ASP A 1 197 ? -4.255 5.433 8.871 1.00 97.56 197 ASP A CA 1
ATOM 1592 C C . ASP A 1 197 ? -5.200 5.203 10.063 1.00 97.56 197 ASP A C 1
ATOM 1594 O O . ASP A 1 197 ? -6.398 5.028 9.847 1.00 97.56 197 ASP A O 1
ATOM 1598 N N . PHE A 1 198 ? -4.710 5.327 11.306 1.00 98.06 198 PHE A N 1
ATOM 1599 C CA . PHE A 1 198 ? -5.565 5.418 12.496 1.00 98.06 198 PHE A CA 1
ATOM 1600 C C . PHE A 1 198 ? -6.577 6.552 12.329 1.00 98.06 198 PHE A C 1
ATOM 1602 O O . PHE A 1 198 ? -7.776 6.326 12.469 1.00 98.06 198 PHE A O 1
ATOM 1609 N N . ARG A 1 199 ? -6.115 7.772 12.016 1.00 97.50 199 ARG A N 1
ATOM 1610 C CA . ARG A 1 199 ? -6.993 8.943 11.869 1.00 97.50 199 ARG A CA 1
ATOM 1611 C C . ARG A 1 199 ? -8.073 8.725 10.820 1.00 97.50 199 ARG A C 1
ATOM 1613 O O . ARG A 1 199 ? -9.203 9.149 11.030 1.00 97.50 199 ARG A O 1
ATOM 1620 N N . ILE A 1 200 ? -7.738 8.071 9.710 1.00 96.69 200 ILE A N 1
ATOM 1621 C CA . ILE A 1 200 ? -8.717 7.732 8.674 1.00 96.69 200 ILE A CA 1
ATOM 1622 C C . ILE A 1 200 ? -9.796 6.807 9.243 1.00 96.69 200 ILE A C 1
ATOM 1624 O O . ILE A 1 200 ? -10.973 7.087 9.047 1.00 96.69 200 ILE A O 1
ATOM 1628 N N . MET A 1 201 ? -9.418 5.741 9.956 1.00 96.94 201 MET A N 1
ATOM 1629 C CA . MET A 1 201 ? -10.389 4.824 10.565 1.00 96.94 201 MET A CA 1
ATOM 1630 C C . MET A 1 201 ? -11.237 5.526 11.631 1.00 96.94 201 MET A C 1
ATOM 1632 O O . MET A 1 201 ? -12.454 5.413 11.601 1.00 96.94 201 MET A O 1
ATOM 1636 N N . PHE A 1 202 ? -10.631 6.328 12.508 1.00 96.56 202 PHE A N 1
ATOM 1637 C CA . PHE A 1 202 ? -11.369 7.093 13.516 1.00 96.56 202 PHE A CA 1
ATOM 1638 C C . PHE A 1 202 ? -12.379 8.057 12.886 1.00 96.56 202 PHE A C 1
ATOM 1640 O O . PHE A 1 202 ? -13.540 8.084 13.278 1.00 96.56 202 PHE A O 1
ATOM 1647 N N . ASN A 1 203 ? -11.971 8.806 11.861 1.00 95.75 203 ASN A N 1
ATOM 1648 C CA . ASN A 1 203 ? -12.883 9.693 11.143 1.00 95.75 203 ASN A CA 1
ATOM 1649 C C . ASN A 1 203 ? -13.997 8.924 10.420 1.00 95.75 203 ASN A C 1
ATOM 1651 O O . ASN A 1 203 ? -15.101 9.444 10.322 1.00 95.75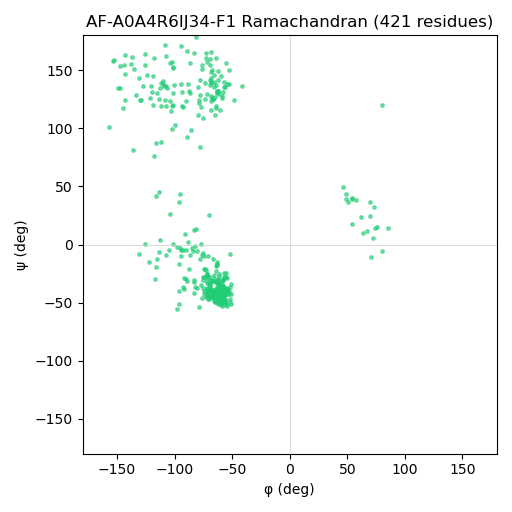 203 ASN A O 1
ATOM 1655 N N . LYS A 1 204 ? -13.735 7.703 9.938 1.00 93.88 204 LYS A N 1
ATOM 1656 C CA . LYS A 1 204 ? -14.776 6.853 9.350 1.00 93.88 204 LYS A CA 1
ATOM 1657 C C . LYS A 1 204 ? -15.767 6.315 10.373 1.00 93.88 204 LYS A C 1
ATOM 1659 O O . LYS A 1 204 ? -16.939 6.229 10.041 1.00 93.88 204 LYS A O 1
ATOM 1664 N N . ALA A 1 205 ? -15.334 6.035 11.601 1.00 91.31 205 ALA A N 1
ATOM 1665 C CA . ALA A 1 205 ? -16.266 5.739 12.687 1.00 91.31 205 ALA A CA 1
ATOM 1666 C C . ALA A 1 205 ? -17.187 6.943 12.934 1.00 91.31 205 ALA A C 1
ATOM 1668 O O . ALA A 1 205 ? -18.400 6.795 12.965 1.00 91.31 205 ALA A O 1
ATOM 1669 N N . LYS A 1 206 ? -16.622 8.156 13.008 1.00 91.88 206 LYS A N 1
ATOM 1670 C CA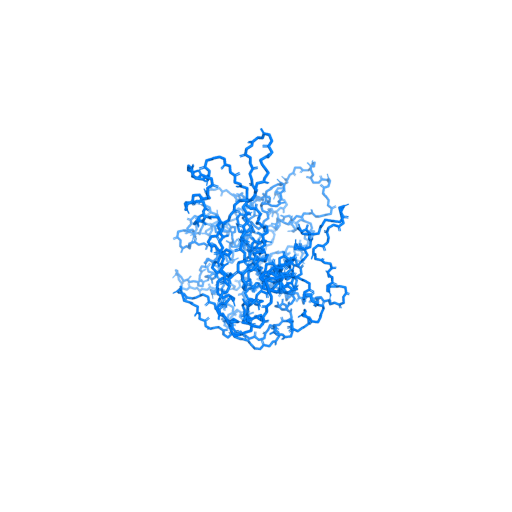 . LYS A 1 206 ? -17.428 9.377 13.149 1.00 91.88 206 LYS A CA 1
ATOM 1671 C C . LYS A 1 206 ? -18.438 9.552 12.018 1.00 91.88 206 LYS A C 1
ATOM 1673 O O . LYS A 1 206 ? -19.585 9.839 12.294 1.00 91.88 206 LYS A O 1
ATOM 1678 N N . GLU A 1 207 ? -18.010 9.382 10.772 1.00 89.81 207 GLU A N 1
ATOM 1679 C CA . GLU A 1 207 ? -18.883 9.529 9.599 1.00 89.81 207 GLU A CA 1
ATOM 1680 C C . GLU A 1 207 ? -20.021 8.502 9.569 1.00 89.81 207 GLU A C 1
ATOM 1682 O O . GLU A 1 207 ? -21.086 8.805 9.053 1.00 89.81 207 GLU A O 1
ATOM 1687 N N . LEU A 1 208 ? -19.798 7.295 10.095 1.00 87.12 208 LEU A N 1
ATOM 1688 C CA . LEU A 1 208 ? -20.803 6.234 10.086 1.00 87.12 208 LEU A CA 1
ATOM 1689 C C . LEU A 1 208 ? -21.824 6.359 11.225 1.00 87.12 208 LEU A C 1
ATOM 1691 O O . LEU A 1 208 ? -22.977 5.997 11.032 1.00 87.12 208 LEU A O 1
ATOM 1695 N N . TYR A 1 209 ? -21.392 6.805 12.408 1.00 84.44 209 TYR A N 1
ATOM 1696 C CA . TYR A 1 209 ? -22.210 6.755 13.627 1.00 84.44 209 TYR A CA 1
ATOM 1697 C C . TYR A 1 209 ? -22.620 8.122 14.175 1.00 84.44 209 TYR A C 1
ATOM 1699 O O . TYR A 1 209 ? -23.367 8.174 15.148 1.00 84.44 209 TYR A O 1
ATOM 1707 N N . ASN A 1 210 ? -22.117 9.220 13.609 1.00 86.12 210 ASN A N 1
ATOM 1708 C CA . ASN A 1 210 ? -22.627 10.545 13.930 1.00 86.12 210 ASN A CA 1
ATOM 1709 C C . ASN A 1 210 ? -23.555 10.997 12.815 1.00 86.12 210 ASN A C 1
ATOM 1711 O O . ASN A 1 210 ? -23.111 11.185 11.682 1.00 86.12 210 ASN A O 1
ATOM 1715 N N . ASP A 1 211 ? -24.800 11.252 13.175 1.00 80.88 211 ASP A N 1
ATOM 1716 C CA . ASP A 1 211 ? -25.752 11.950 12.339 1.00 80.88 211 ASP A CA 1
ATOM 1717 C C . ASP A 1 211 ? -25.885 13.395 12.835 1.00 80.88 211 ASP A C 1
ATOM 1719 O O . ASP A 1 211 ? -26.540 13.689 13.834 1.00 80.88 211 ASP A O 1
ATOM 1723 N N . GLU A 1 212 ? -25.199 14.318 12.160 1.00 80.81 212 GLU A N 1
ATOM 1724 C CA . GLU A 1 212 ? -25.265 15.743 12.500 1.00 80.81 212 GLU A CA 1
ATOM 1725 C C . GLU A 1 212 ? -26.600 16.383 12.078 1.00 80.81 212 GLU A C 1
ATOM 1727 O O . GLU A 1 212 ? -26.965 17.414 12.642 1.00 80.81 212 GLU A O 1
ATOM 1732 N N . GLU A 1 213 ? -27.338 15.787 11.133 1.00 78.62 213 GLU A N 1
ATOM 1733 C CA . GLU A 1 213 ? -28.628 16.310 10.661 1.00 78.62 213 GLU A CA 1
ATOM 1734 C C . GLU A 1 213 ? -29.731 16.064 11.694 1.00 78.62 213 GLU A C 1
ATOM 1736 O O . GLU A 1 213 ? -30.543 16.952 11.957 1.00 78.62 213 GLU A O 1
ATOM 1741 N N . TYR A 1 214 ? -29.715 14.887 12.325 1.00 75.88 214 TYR A N 1
ATOM 1742 C CA . TYR A 1 214 ? -30.664 14.507 13.378 1.00 75.88 214 TYR A CA 1
ATOM 1743 C C . TYR A 1 214 ? -30.117 14.714 14.801 1.00 75.88 214 TYR A C 1
ATOM 1745 O O . TYR A 1 214 ? -30.837 14.521 15.780 1.00 75.88 214 TYR A O 1
ATOM 1753 N N . GLY A 1 215 ? -28.864 15.161 14.934 1.00 74.19 215 GLY A N 1
ATOM 1754 C CA . GLY A 1 215 ? -28.226 15.454 16.221 1.00 74.19 215 GLY A CA 1
ATOM 1755 C C . GLY A 1 215 ? -27.790 14.216 17.014 1.00 74.19 215 GLY A C 1
ATOM 1756 O O . GLY A 1 215 ? -27.482 14.329 18.202 1.00 74.19 215 GLY A O 1
ATOM 1757 N N . GLU A 1 216 ? -27.732 13.044 16.382 1.00 77.75 216 GLU A N 1
ATOM 1758 C CA . GLU A 1 216 ? -27.314 11.785 17.000 1.00 77.75 216 GLU A CA 1
ATOM 1759 C C . GLU A 1 216 ? -25.786 11.653 16.949 1.00 77.75 216 GLU A C 1
ATOM 1761 O O . GLU A 1 216 ? -25.200 11.278 15.937 1.00 77.75 216 GLU A O 1
ATOM 1766 N N . ILE A 1 217 ? -25.097 11.984 18.044 1.00 83.00 217 ILE A N 1
ATOM 1767 C CA . ILE A 1 217 ? -23.626 12.017 18.085 1.00 83.00 217 ILE A CA 1
ATOM 1768 C C . ILE A 1 217 ? -23.073 10.897 18.977 1.00 83.00 217 ILE A C 1
ATOM 1770 O O . ILE A 1 217 ? -22.790 11.114 20.155 1.00 83.00 217 ILE A O 1
ATOM 1774 N N . ALA A 1 218 ? -22.844 9.712 18.404 1.00 80.44 218 ALA A N 1
ATOM 1775 C CA . ALA A 1 218 ? -22.270 8.568 19.126 1.00 80.44 218 ALA A CA 1
ATOM 1776 C C . ALA A 1 218 ? -20.754 8.699 19.399 1.00 80.44 218 ALA A C 1
ATOM 1778 O O . ALA A 1 218 ? -20.228 8.179 20.382 1.00 80.44 218 ALA A O 1
ATOM 1779 N N . VAL A 1 219 ? -20.022 9.425 18.547 1.00 87.25 219 VAL A N 1
ATOM 1780 C CA . VAL A 1 219 ? -18.574 9.684 18.661 1.00 87.25 219 VAL A CA 1
ATOM 1781 C C . VAL A 1 219 ? -18.316 11.190 18.820 1.00 87.25 219 VAL A C 1
ATOM 1783 O O . VAL A 1 219 ? -17.891 11.879 17.874 1.00 87.25 219 VAL A O 1
ATOM 1786 N N . PRO A 1 220 ? -18.567 11.755 20.016 1.00 85.38 220 PRO A N 1
ATOM 1787 C CA . PRO A 1 220 ? -18.503 13.200 20.240 1.00 85.38 220 PRO A CA 1
ATOM 1788 C C . PRO A 1 220 ? -17.068 13.742 20.262 1.00 85.38 220 PRO A C 1
ATOM 1790 O O . PRO A 1 220 ? -16.805 14.890 19.890 1.00 85.38 220 PRO A O 1
ATOM 1793 N N . ASN A 1 221 ? -16.090 12.923 20.649 1.00 89.06 221 ASN A N 1
ATOM 1794 C CA . ASN A 1 221 ? -14.704 13.347 20.804 1.00 89.06 221 ASN A CA 1
ATOM 1795 C C . ASN A 1 221 ? -14.021 13.685 19.463 1.00 89.06 221 ASN A C 1
ATOM 1797 O O . ASN A 1 221 ? -14.287 13.121 18.399 1.00 89.06 221 ASN A O 1
ATOM 1801 N N . ASN A 1 222 ? -13.088 14.642 19.516 1.00 91.38 222 ASN A N 1
ATOM 1802 C CA . ASN A 1 222 ? -12.202 14.985 18.403 1.00 91.38 222 ASN A CA 1
ATOM 1803 C C . ASN A 1 222 ? -10.760 15.169 18.911 1.00 91.38 222 ASN A C 1
ATOM 1805 O O . ASN A 1 222 ? -10.310 16.302 19.132 1.00 91.38 222 ASN A O 1
ATOM 1809 N N . PRO A 1 223 ? -10.013 14.068 19.111 1.00 94.81 223 PRO A N 1
ATOM 1810 C CA . PRO A 1 223 ? -8.663 14.121 19.669 1.00 94.81 223 PRO A CA 1
ATOM 1811 C C . PRO A 1 223 ? -7.673 14.880 18.766 1.00 94.81 223 PRO A C 1
ATOM 1813 O O . PRO A 1 223 ? -6.701 15.454 19.262 1.00 94.81 223 PRO A O 1
ATOM 1816 N N . TYR A 1 224 ? -7.952 14.979 17.461 1.00 95.62 224 TYR A N 1
ATOM 1817 C CA . TYR A 1 224 ? -7.112 15.660 16.466 1.00 95.62 224 TYR A CA 1
ATOM 1818 C C . TYR A 1 224 ? -7.182 17.195 16.507 1.00 95.62 224 TYR A C 1
ATOM 1820 O O . TYR A 1 224 ? -6.388 17.880 15.846 1.00 95.62 224 TYR A O 1
ATOM 1828 N N . LYS A 1 225 ? -8.090 17.768 17.313 1.00 93.44 225 LYS A N 1
ATOM 1829 C CA . LYS A 1 225 ? -8.026 19.197 17.656 1.00 93.44 225 LYS A CA 1
ATOM 1830 C C . LYS A 1 225 ? -6.703 19.509 18.365 1.00 93.44 225 LYS A C 1
ATOM 1832 O O . LYS A 1 225 ? -6.008 20.434 17.950 1.00 93.44 225 LYS A O 1
ATOM 1837 N N . LYS A 1 226 ? -6.323 18.685 19.353 1.00 94.06 226 LYS A N 1
ATOM 1838 C CA . LYS A 1 226 ? -5.101 18.848 20.165 1.00 94.06 226 LYS A CA 1
ATOM 1839 C C . LYS A 1 226 ? -3.913 18.025 19.658 1.00 94.06 226 LYS A C 1
ATOM 1841 O O . LYS A 1 226 ? -2.788 18.508 19.681 1.00 94.06 226 LYS A O 1
ATOM 1846 N N . TYR A 1 227 ? -4.136 16.788 19.217 1.00 96.88 227 TYR A N 1
ATOM 1847 C CA . TYR A 1 227 ? -3.074 15.930 18.690 1.00 96.88 227 TYR A CA 1
ATOM 1848 C C . TYR A 1 227 ? -2.864 16.178 17.192 1.00 96.88 227 TYR A C 1
ATOM 1850 O O . TYR A 1 227 ? -3.818 16.160 16.412 1.00 96.88 227 TYR A O 1
ATOM 1858 N N . LYS A 1 228 ? -1.613 16.382 16.773 1.00 95.81 228 LYS A N 1
ATOM 1859 C CA . LYS A 1 228 ? -1.240 16.538 15.364 1.00 95.81 228 LYS A CA 1
ATOM 1860 C C . LYS A 1 228 ? -0.385 15.353 14.948 1.00 95.81 228 LYS A C 1
ATOM 1862 O O . LYS A 1 228 ? 0.625 15.068 15.578 1.00 95.81 228 LYS A O 1
ATOM 1867 N N . VAL A 1 229 ? -0.808 14.677 13.883 1.00 95.06 229 VAL A N 1
ATOM 1868 C CA . VAL A 1 229 ? 0.006 13.639 13.247 1.00 95.06 229 VAL A CA 1
ATOM 1869 C C . VAL A 1 229 ? 1.268 14.309 12.712 1.00 95.06 229 VAL A C 1
ATOM 1871 O O . VAL A 1 229 ? 1.161 15.329 12.028 1.00 95.06 229 VAL A O 1
ATOM 1874 N N . ILE A 1 230 ? 2.434 13.739 13.016 1.00 92.75 230 ILE A N 1
ATOM 1875 C CA . ILE A 1 230 ? 3.719 14.227 12.505 1.00 92.75 230 ILE A CA 1
ATOM 1876 C C . ILE A 1 230 ? 3.701 14.360 10.977 1.00 92.75 230 ILE A C 1
ATOM 1878 O O . ILE A 1 230 ? 3.000 13.612 10.289 1.00 92.75 230 ILE A O 1
ATOM 1882 N N . ALA A 1 231 ? 4.468 15.301 10.430 1.00 91.12 231 ALA A N 1
ATOM 1883 C CA . ALA A 1 231 ? 4.575 15.457 8.985 1.00 91.12 231 ALA A CA 1
ATOM 1884 C C . ALA A 1 231 ? 5.173 14.196 8.338 1.00 91.12 231 ALA A C 1
ATOM 1886 O O . ALA A 1 231 ? 5.959 13.471 8.951 1.00 91.12 231 ALA A O 1
ATOM 1887 N N . ALA A 1 232 ? 4.783 13.915 7.094 1.00 87.69 232 ALA A N 1
ATOM 1888 C CA . ALA A 1 232 ? 5.433 12.856 6.336 1.00 87.69 232 ALA A CA 1
ATOM 1889 C C . ALA A 1 232 ? 6.876 13.297 6.039 1.00 87.69 232 ALA A C 1
ATOM 1891 O O . ALA A 1 232 ? 7.046 14.370 5.461 1.00 87.69 232 ALA A O 1
ATOM 1892 N N . PRO A 1 233 ? 7.905 12.503 6.388 1.00 87.12 233 PRO A N 1
ATOM 1893 C CA . PRO A 1 233 ? 9.274 12.860 6.047 1.00 87.12 233 PRO A CA 1
ATOM 1894 C C . PRO A 1 233 ? 9.458 12.833 4.531 1.00 87.12 233 PRO A C 1
ATOM 1896 O O . PRO A 1 233 ? 8.884 11.969 3.844 1.00 87.12 233 PRO A O 1
ATOM 1899 N N . GLU A 1 234 ? 10.301 13.734 4.032 1.00 84.00 234 GLU A N 1
ATOM 1900 C CA . GLU A 1 234 ? 10.609 13.851 2.610 1.00 84.00 234 GLU A CA 1
ATOM 1901 C C . GLU A 1 234 ? 11.098 12.524 2.031 1.00 84.00 234 GLU A C 1
ATOM 1903 O O . GLU A 1 234 ? 11.820 11.744 2.663 1.00 84.00 234 GLU A O 1
ATOM 1908 N N . SER A 1 235 ? 10.612 12.207 0.834 1.00 78.31 235 SER A N 1
ATOM 1909 C CA . SER A 1 235 ? 10.989 10.967 0.162 1.00 78.31 235 SER A CA 1
ATOM 1910 C C . SER A 1 235 ? 12.425 11.076 -0.328 1.00 78.31 235 SER A C 1
ATOM 1912 O O . SER A 1 235 ? 12.753 12.028 -1.022 1.00 78.31 235 SER A O 1
ATOM 1914 N N . GLU A 1 236 ? 13.253 10.078 -0.003 1.00 77.44 236 GLU A N 1
ATOM 1915 C CA . GLU A 1 236 ? 14.590 9.943 -0.590 1.00 77.44 236 GLU A CA 1
ATOM 1916 C C . GLU A 1 236 ? 14.480 9.975 -2.123 1.00 77.44 236 GLU A C 1
ATOM 1918 O O . GLU A 1 236 ? 13.568 9.355 -2.690 1.00 77.44 236 GLU A O 1
ATOM 1923 N N . GLN A 1 237 ? 15.399 10.678 -2.786 1.00 78.62 237 GLN A N 1
ATOM 1924 C CA . GLN A 1 237 ? 15.465 10.712 -4.243 1.00 78.62 237 GLN A CA 1
ATOM 1925 C C . GLN A 1 237 ? 15.843 9.319 -4.766 1.00 78.62 237 GLN A C 1
ATOM 1927 O O . GLN A 1 237 ? 16.827 8.716 -4.343 1.00 78.62 237 GLN A O 1
ATOM 1932 N N . ARG A 1 238 ? 15.017 8.776 -5.666 1.00 85.75 238 ARG A N 1
ATOM 1933 C CA . ARG A 1 238 ? 15.164 7.421 -6.235 1.00 85.75 238 ARG A CA 1
ATOM 1934 C C . ARG A 1 238 ? 15.480 7.482 -7.724 1.00 85.75 238 ARG A C 1
ATOM 1936 O O . ARG A 1 238 ? 14.845 6.795 -8.518 1.00 85.75 238 ARG A O 1
ATOM 1943 N N . VAL A 1 239 ? 16.400 8.360 -8.089 1.00 93.38 239 VAL A N 1
ATOM 1944 C CA . VAL A 1 239 ? 16.822 8.592 -9.471 1.00 93.38 239 VAL A CA 1
ATOM 1945 C C . VAL A 1 239 ? 18.232 8.039 -9.625 1.00 93.38 239 VAL A C 1
ATOM 1947 O O . VAL A 1 239 ? 19.046 8.192 -8.717 1.00 93.38 239 VAL A O 1
ATOM 1950 N N . LEU A 1 240 ? 18.482 7.342 -10.729 1.00 95.62 240 LEU A N 1
ATOM 1951 C CA . LEU A 1 240 ? 19.814 6.900 -11.124 1.00 95.62 240 LEU A CA 1
ATOM 1952 C C . LEU A 1 240 ? 20.363 7.820 -12.208 1.00 95.62 240 LEU A C 1
ATOM 1954 O O . LEU A 1 240 ? 19.608 8.345 -13.022 1.00 95.62 240 LEU A O 1
ATOM 1958 N N . GLU A 1 241 ? 21.681 7.928 -12.270 1.00 95.06 241 GLU A N 1
ATOM 1959 C CA . GLU A 1 241 ? 22.348 8.460 -13.453 1.00 95.06 241 GLU A CA 1
ATOM 1960 C C . GLU A 1 241 ? 22.173 7.497 -14.636 1.00 95.06 241 GLU A C 1
ATOM 1962 O O . GLU A 1 241 ? 22.119 6.274 -14.464 1.00 95.06 241 GLU A O 1
ATOM 1967 N N . ILE A 1 242 ? 22.151 8.020 -15.864 1.00 96.69 242 ILE A N 1
ATOM 1968 C CA . ILE A 1 242 ? 22.032 7.186 -17.074 1.00 96.69 242 ILE A CA 1
ATOM 1969 C C . ILE A 1 242 ? 23.173 6.163 -17.167 1.00 96.69 242 ILE A C 1
ATOM 1971 O O . ILE A 1 242 ? 22.938 4.998 -17.489 1.00 96.69 242 ILE A O 1
ATOM 1975 N N . SER A 1 243 ? 24.390 6.550 -16.782 1.00 95.38 243 SER A N 1
ATOM 1976 C CA . SER A 1 243 ? 25.545 5.647 -16.725 1.00 95.38 243 SER A CA 1
ATOM 1977 C C . SER A 1 243 ? 25.336 4.470 -15.763 1.00 95.38 243 SER A C 1
ATOM 1979 O O . SER A 1 243 ? 25.789 3.360 -16.034 1.00 95.38 243 SER A O 1
ATOM 1981 N N . GLN A 1 244 ? 24.603 4.664 -14.662 1.00 96.25 244 GLN A N 1
ATOM 1982 C CA . GLN A 1 244 ? 24.251 3.582 -13.740 1.00 96.25 244 GLN A CA 1
ATOM 1983 C C . GLN A 1 244 ? 23.207 2.641 -14.347 1.00 96.25 244 GLN A C 1
ATOM 1985 O O . GLN A 1 244 ? 23.300 1.429 -14.159 1.00 96.25 244 GLN A O 1
ATOM 1990 N N . VAL A 1 245 ? 22.236 3.171 -15.098 1.00 97.56 245 VAL A N 1
ATOM 1991 C CA . VAL A 1 245 ? 21.260 2.348 -15.833 1.00 97.56 245 VAL A CA 1
ATOM 1992 C C . VAL A 1 245 ? 21.965 1.492 -16.887 1.00 97.56 245 VAL A C 1
ATOM 1994 O O . VAL A 1 245 ? 21.677 0.301 -16.981 1.00 97.56 245 VAL A O 1
ATOM 1997 N N . ILE A 1 246 ? 22.931 2.062 -17.616 1.00 97.25 246 ILE A N 1
ATOM 1998 C CA . ILE A 1 246 ? 23.775 1.337 -18.580 1.00 97.25 246 ILE A CA 1
ATOM 1999 C C . ILE A 1 246 ? 24.534 0.199 -17.885 1.00 97.25 246 ILE A C 1
ATOM 2001 O O . ILE A 1 246 ? 24.444 -0.946 -18.318 1.00 97.25 246 ILE A O 1
ATOM 2005 N N . LYS A 1 247 ? 25.189 0.467 -16.746 1.00 96.94 247 LYS A N 1
ATOM 2006 C CA . LYS A 1 247 ? 25.871 -0.580 -15.964 1.00 96.94 247 LYS A CA 1
ATOM 2007 C C . LYS A 1 247 ? 24.935 -1.706 -15.526 1.00 96.94 247 LYS A C 1
ATOM 2009 O O . LYS A 1 247 ? 25.332 -2.864 -15.539 1.00 96.94 247 LYS A O 1
ATOM 2014 N N . ILE A 1 248 ? 23.700 -1.387 -15.130 1.00 97.69 248 ILE A N 1
ATOM 2015 C CA . ILE A 1 248 ? 22.700 -2.404 -14.773 1.00 97.69 248 ILE A CA 1
ATOM 2016 C C . ILE A 1 248 ? 22.307 -3.222 -16.008 1.00 97.69 248 ILE A C 1
ATOM 2018 O O . ILE A 1 248 ? 22.234 -4.445 -15.911 1.00 97.69 248 ILE A O 1
ATOM 2022 N N . ARG A 1 249 ? 22.059 -2.570 -17.152 1.00 97.44 249 ARG A N 1
ATOM 2023 C CA . ARG A 1 249 ? 21.694 -3.220 -18.422 1.00 97.44 249 ARG A CA 1
ATOM 2024 C C . ARG A 1 249 ? 22.754 -4.228 -18.861 1.00 97.44 249 ARG A C 1
ATOM 2026 O O . ARG A 1 249 ? 22.405 -5.362 -19.176 1.00 97.44 249 ARG A O 1
ATOM 2033 N N . ASP A 1 250 ? 24.016 -3.813 -18.832 1.00 96.31 250 ASP A N 1
ATOM 2034 C CA . ASP A 1 250 ? 25.147 -4.562 -19.395 1.00 96.31 250 ASP A CA 1
ATOM 2035 C C . ASP A 1 250 ? 25.766 -5.554 -18.402 1.00 96.31 250 ASP A C 1
ATOM 2037 O O . ASP A 1 250 ? 26.735 -6.240 -18.717 1.00 96.31 250 ASP A O 1
ATOM 2041 N N . LEU A 1 251 ? 25.206 -5.655 -17.195 1.00 96.25 251 LEU A N 1
ATOM 2042 C CA . LEU A 1 251 ? 25.695 -6.564 -16.171 1.00 96.25 251 LEU A CA 1
ATOM 2043 C C . LEU A 1 251 ? 25.539 -8.021 -16.618 1.00 96.25 251 LEU A C 1
ATOM 2045 O O . LEU A 1 251 ? 24.416 -8.504 -16.786 1.00 96.25 251 LEU A O 1
ATOM 2049 N N . GLU A 1 252 ? 26.644 -8.750 -16.729 1.00 94.81 252 GLU A N 1
ATOM 2050 C CA . GLU A 1 252 ? 26.631 -10.180 -17.025 1.00 94.81 252 GLU A CA 1
ATOM 2051 C C . GLU A 1 252 ? 26.183 -10.987 -15.801 1.00 94.81 252 GLU A C 1
ATOM 2053 O O . GLU A 1 252 ? 26.715 -10.862 -14.698 1.00 94.81 252 GLU A O 1
ATOM 2058 N N . LEU A 1 253 ? 25.156 -11.819 -15.978 1.00 94.56 253 LEU A N 1
ATOM 2059 C CA . LEU A 1 253 ? 24.516 -12.559 -14.893 1.00 94.56 253 LEU A CA 1
ATOM 2060 C C . LEU A 1 253 ? 24.272 -14.003 -15.308 1.00 94.56 253 LEU A C 1
ATOM 2062 O O . LEU A 1 253 ? 24.015 -14.299 -16.473 1.00 94.56 253 LEU A O 1
ATOM 2066 N N . LYS A 1 254 ? 24.281 -14.905 -14.321 1.00 90.94 254 LYS A N 1
ATOM 2067 C CA . LYS A 1 254 ? 23.960 -16.316 -14.544 1.00 90.94 254 LYS A CA 1
ATOM 2068 C C . LYS A 1 254 ? 22.541 -16.465 -15.136 1.00 90.94 254 LYS A C 1
ATOM 2070 O O . LYS A 1 254 ? 21.591 -16.014 -14.482 1.00 90.94 254 LYS A O 1
ATOM 2075 N N . PRO A 1 255 ? 22.383 -17.158 -16.281 1.00 91.62 255 PRO A N 1
ATOM 2076 C CA . PRO A 1 255 ? 21.077 -17.422 -16.882 1.00 91.62 255 PRO A CA 1
ATOM 2077 C C . PRO A 1 255 ? 20.135 -18.206 -15.960 1.00 91.62 255 PRO A C 1
ATOM 2079 O O . PRO A 1 255 ? 20.565 -19.065 -15.184 1.00 91.62 255 PRO A O 1
ATOM 2082 N N . GLY A 1 256 ? 18.839 -17.908 -16.036 1.00 88.94 256 GLY A N 1
ATOM 2083 C CA . GLY A 1 256 ? 17.779 -18.495 -15.212 1.00 88.94 256 GLY A CA 1
ATOM 2084 C C . GLY A 1 256 ? 17.784 -18.025 -13.751 1.00 88.94 256 GLY A C 1
ATOM 2085 O O . GLY A 1 256 ? 17.038 -18.549 -12.922 1.00 88.94 256 GLY A O 1
ATOM 2086 N N . GLY A 1 257 ? 18.642 -17.063 -13.398 1.00 93.12 257 GLY A N 1
ATOM 2087 C CA . GLY A 1 257 ? 18.808 -16.571 -12.035 1.00 93.12 257 GLY A CA 1
ATOM 2088 C C . GLY A 1 257 ? 17.827 -15.457 -11.656 1.00 93.12 257 GLY A C 1
ATOM 2089 O O . GLY A 1 257 ? 17.378 -14.669 -12.483 1.00 93.12 257 GLY A O 1
ATOM 2090 N N . ARG A 1 258 ? 17.561 -15.296 -10.349 1.00 94.00 258 ARG A N 1
ATOM 2091 C CA . ARG A 1 258 ? 16.724 -14.182 -9.847 1.00 94.00 258 ARG A CA 1
ATOM 2092 C C . ARG A 1 258 ? 17.312 -12.799 -10.136 1.00 94.00 258 ARG A C 1
ATOM 2094 O O . ARG A 1 258 ? 16.550 -11.847 -10.249 1.00 94.00 258 ARG A O 1
ATOM 2101 N N . MET A 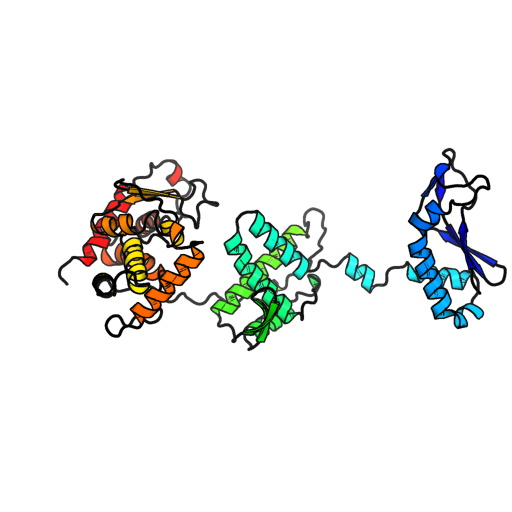1 259 ? 18.641 -12.673 -10.190 1.00 96.94 259 MET A N 1
ATOM 2102 C CA . MET A 1 259 ? 19.295 -11.404 -10.533 1.00 96.94 259 MET A CA 1
ATOM 2103 C C . MET A 1 259 ? 19.061 -11.063 -12.005 1.00 96.94 259 MET A C 1
ATOM 2105 O O . MET A 1 259 ? 18.665 -9.941 -12.287 1.00 96.94 259 MET A O 1
ATOM 2109 N N . GLU A 1 260 ? 19.212 -12.032 -12.913 1.00 97.69 260 GLU A N 1
ATOM 2110 C CA . GLU A 1 260 ? 18.936 -11.847 -14.344 1.00 97.69 260 GLU A CA 1
ATOM 2111 C C . GLU A 1 260 ? 17.491 -11.388 -14.561 1.00 97.69 260 GLU A C 1
ATOM 2113 O O . GLU A 1 260 ? 17.263 -10.328 -15.131 1.00 97.69 260 GLU A O 1
ATOM 2118 N N . MET A 1 261 ? 16.519 -12.109 -13.991 1.00 97.38 261 MET A N 1
ATOM 2119 C CA . MET A 1 261 ? 15.110 -11.712 -14.057 1.00 97.38 261 MET A CA 1
ATOM 2120 C C . MET A 1 261 ? 14.877 -10.300 -13.502 1.00 97.38 261 MET A C 1
ATOM 2122 O O . MET A 1 261 ? 14.123 -9.515 -14.071 1.00 97.38 261 MET A O 1
ATOM 2126 N N . ALA A 1 262 ? 15.503 -9.961 -12.376 1.00 97.94 262 ALA A N 1
ATOM 2127 C CA . ALA A 1 262 ? 15.337 -8.654 -11.756 1.00 97.94 262 ALA A CA 1
ATOM 2128 C C . ALA A 1 262 ? 15.919 -7.516 -12.611 1.00 97.94 262 ALA A C 1
ATOM 2130 O O . ALA A 1 262 ? 15.270 -6.477 -12.731 1.00 97.94 262 ALA A O 1
ATOM 2131 N N . ARG A 1 263 ? 17.099 -7.719 -13.215 1.00 98.25 263 ARG A N 1
ATOM 2132 C CA . ARG A 1 263 ? 17.710 -6.803 -14.191 1.00 98.25 263 ARG A CA 1
ATOM 2133 C C . ARG A 1 263 ? 16.811 -6.648 -15.412 1.00 98.25 263 ARG A C 1
ATOM 2135 O O . ARG A 1 263 ? 16.471 -5.529 -15.779 1.00 98.25 263 ARG A O 1
ATOM 2142 N N . ASP A 1 264 ? 16.390 -7.759 -16.003 1.00 98.31 264 ASP A N 1
ATOM 2143 C CA . ASP A 1 264 ? 15.577 -7.763 -17.213 1.00 98.31 264 ASP A CA 1
ATOM 2144 C C . ASP A 1 264 ? 14.248 -7.036 -16.996 1.00 98.31 264 ASP A C 1
ATOM 2146 O O . ASP A 1 264 ? 13.889 -6.154 -17.766 1.00 98.31 264 ASP A O 1
ATOM 2150 N N . LEU A 1 265 ? 13.527 -7.339 -15.914 1.00 98.38 265 LEU A N 1
ATOM 2151 C CA . LEU A 1 265 ? 12.263 -6.664 -15.619 1.00 98.38 265 LEU A CA 1
ATOM 2152 C C . LEU A 1 265 ? 12.469 -5.187 -15.266 1.00 98.38 265 LEU A C 1
ATOM 2154 O O . LEU A 1 265 ? 11.591 -4.370 -15.546 1.00 98.38 265 LEU A O 1
ATOM 2158 N N . PHE A 1 266 ? 13.600 -4.828 -14.650 1.00 98.62 266 PHE A N 1
ATOM 2159 C CA . PHE A 1 266 ? 13.957 -3.430 -14.397 1.00 98.62 266 PHE A CA 1
ATOM 2160 C C . PHE A 1 266 ? 14.162 -2.677 -15.714 1.00 98.62 266 PHE A C 1
ATOM 2162 O O . PHE A 1 266 ? 13.587 -1.603 -15.895 1.00 98.62 266 PHE A O 1
ATOM 2169 N N . MET A 1 267 ? 14.906 -3.266 -16.653 1.00 98.62 267 MET A N 1
ATOM 2170 C CA . MET A 1 267 ? 15.118 -2.687 -17.978 1.00 98.62 267 MET A CA 1
ATOM 2171 C C . MET A 1 267 ? 13.824 -2.638 -18.787 1.00 98.62 267 MET A C 1
ATOM 2173 O O . MET A 1 267 ? 13.503 -1.598 -19.348 1.00 98.62 267 MET A O 1
ATOM 2177 N N . LEU A 1 268 ? 13.014 -3.698 -18.763 1.00 98.19 268 LEU A N 1
ATOM 2178 C CA . LEU A 1 268 ? 11.701 -3.722 -19.406 1.00 98.19 268 LEU A CA 1
ATOM 2179 C C . LEU A 1 268 ? 10.775 -2.631 -18.847 1.00 98.19 268 LEU A C 1
ATOM 2181 O O . LEU A 1 268 ? 10.097 -1.951 -19.612 1.00 98.19 268 LEU A O 1
ATOM 2185 N N . SER A 1 269 ? 10.780 -2.405 -17.528 1.00 98.31 269 SER A N 1
ATOM 2186 C CA . SER A 1 269 ? 10.070 -1.277 -16.914 1.00 98.31 269 SER A CA 1
ATOM 2187 C C . SER A 1 269 ? 10.560 0.058 -17.461 1.00 98.31 269 SER A C 1
ATOM 2189 O O . SER A 1 269 ? 9.733 0.867 -17.875 1.00 98.31 269 SER A O 1
ATOM 2191 N N . PHE A 1 270 ? 11.878 0.280 -17.494 1.00 98.50 270 PHE A N 1
ATOM 2192 C CA . PHE A 1 270 ? 12.477 1.511 -18.011 1.00 98.50 270 PHE A CA 1
ATOM 2193 C C . PHE A 1 270 ? 12.102 1.750 -19.479 1.00 98.50 270 PHE A C 1
ATOM 2195 O O . PHE A 1 270 ? 11.616 2.828 -19.814 1.00 98.50 270 PHE A O 1
ATOM 2202 N N . TYR A 1 271 ? 12.243 0.730 -20.330 1.00 98.12 271 TYR A N 1
ATOM 2203 C CA . TYR A 1 271 ? 11.902 0.806 -21.748 1.00 98.12 271 TYR A CA 1
ATOM 2204 C C . TYR A 1 271 ? 10.417 1.064 -21.991 1.00 98.12 271 TYR A C 1
ATOM 2206 O O . TYR A 1 271 ? 10.080 1.756 -22.943 1.00 98.12 271 TYR A O 1
ATOM 2214 N N . LEU A 1 272 ? 9.528 0.559 -21.133 1.00 97.12 272 LEU A N 1
ATOM 2215 C CA . LEU A 1 272 ? 8.078 0.741 -21.233 1.00 97.12 272 LEU A CA 1
ATOM 2216 C C . LEU A 1 272 ? 7.570 1.913 -20.377 1.00 97.12 272 LEU A C 1
ATOM 2218 O O . LEU A 1 272 ? 6.560 1.797 -19.675 1.00 97.12 272 LEU A O 1
ATOM 2222 N N . CYS A 1 273 ? 8.282 3.040 -20.405 1.00 97.25 273 CYS A N 1
ATOM 2223 C CA . CYS A 1 273 ? 7.903 4.285 -19.725 1.00 97.25 273 CYS A CA 1
ATOM 2224 C C . CYS A 1 273 ? 7.699 4.136 -18.205 1.00 97.25 273 CYS A C 1
ATOM 2226 O O . CYS A 1 273 ? 6.788 4.712 -17.602 1.00 97.25 273 CYS A O 1
ATOM 2228 N N . GLY A 1 274 ? 8.531 3.321 -17.556 1.00 96.56 274 GLY A N 1
ATOM 2229 C CA . GLY A 1 274 ? 8.461 3.071 -16.119 1.00 96.56 274 GLY A CA 1
ATOM 2230 C C . GLY A 1 274 ? 7.236 2.258 -15.692 1.00 96.56 274 GLY A C 1
ATOM 2231 O O . GLY A 1 274 ? 6.639 2.553 -14.647 1.00 96.56 274 GLY A O 1
ATOM 2232 N N . MET A 1 275 ? 6.810 1.278 -16.494 1.00 96.88 275 MET A N 1
ATOM 2233 C CA . MET A 1 275 ? 5.679 0.398 -16.175 1.00 96.88 275 MET A CA 1
ATOM 2234 C C . MET A 1 275 ? 5.888 -0.316 -14.828 1.00 96.88 275 MET A C 1
ATOM 2236 O O . MET A 1 275 ? 6.970 -0.825 -14.535 1.00 96.88 275 MET A O 1
ATOM 2240 N N . ASN A 1 276 ? 4.858 -0.367 -13.978 1.00 95.88 276 ASN A N 1
ATOM 2241 C CA . ASN A 1 276 ? 4.981 -0.995 -12.662 1.00 95.88 276 ASN A CA 1
ATOM 2242 C C . ASN A 1 276 ? 4.970 -2.530 -12.766 1.00 95.88 276 ASN A C 1
ATOM 2244 O O . ASN A 1 276 ? 4.321 -3.099 -13.636 1.00 95.88 276 ASN A O 1
ATOM 2248 N N . ALA A 1 277 ? 5.568 -3.211 -11.787 1.00 95.88 277 ALA A N 1
ATOM 2249 C CA . ALA A 1 277 ? 5.615 -4.675 -11.731 1.00 95.88 277 ALA A CA 1
ATOM 2250 C C . ALA A 1 277 ? 4.226 -5.337 -11.698 1.00 95.88 277 ALA A C 1
ATOM 2252 O O . ALA A 1 277 ? 4.031 -6.387 -12.299 1.00 95.88 277 ALA A O 1
ATOM 2253 N N . ALA A 1 278 ? 3.236 -4.706 -11.055 1.00 95.00 278 ALA A N 1
ATOM 2254 C CA . ALA A 1 278 ? 1.855 -5.194 -11.069 1.00 95.00 278 ALA A CA 1
ATOM 2255 C C . ALA A 1 278 ? 1.207 -5.148 -12.464 1.00 95.00 278 ALA A C 1
ATOM 2257 O O . ALA A 1 278 ? 0.324 -5.953 -12.742 1.00 95.00 278 ALA A O 1
ATOM 2258 N N . ASP A 1 279 ? 1.630 -4.209 -13.314 1.00 96.12 279 ASP A N 1
ATOM 2259 C CA . ASP A 1 279 ? 1.159 -4.088 -14.693 1.00 96.12 279 ASP A CA 1
ATOM 2260 C C . ASP A 1 279 ? 1.940 -5.051 -15.607 1.00 96.12 279 ASP A C 1
ATOM 2262 O O . ASP A 1 279 ? 1.321 -5.782 -16.372 1.00 96.12 279 ASP A O 1
ATOM 2266 N N . LEU A 1 280 ? 3.265 -5.174 -15.424 1.00 96.31 280 LEU A N 1
ATOM 2267 C CA . LEU A 1 280 ? 4.090 -6.193 -16.097 1.00 96.31 280 LEU A CA 1
ATOM 2268 C C . LEU A 1 280 ? 3.584 -7.619 -15.828 1.00 96.31 280 LEU A C 1
ATOM 2270 O O . LEU A 1 280 ? 3.495 -8.434 -16.738 1.00 96.31 280 LEU A O 1
ATOM 2274 N N . TYR A 1 281 ? 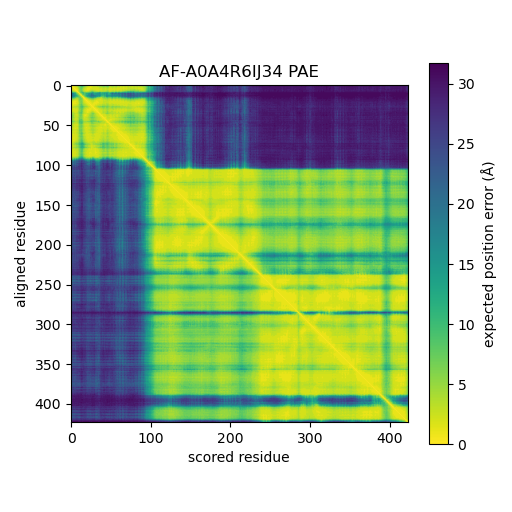3.183 -7.907 -14.586 1.00 96.69 281 TYR A N 1
ATOM 2275 C CA . TYR A 1 281 ? 2.586 -9.187 -14.194 1.00 96.69 281 TYR A CA 1
ATOM 2276 C C . TYR A 1 281 ? 1.251 -9.483 -14.894 1.00 96.69 281 TYR A C 1
ATOM 2278 O O . TYR A 1 281 ? 0.774 -10.607 -14.829 1.00 96.69 281 TYR A O 1
ATOM 2286 N N . ARG A 1 282 ? 0.600 -8.500 -15.523 1.00 94.56 282 ARG A N 1
ATOM 2287 C CA . ARG A 1 282 ? -0.664 -8.687 -16.255 1.00 94.56 282 ARG A CA 1
ATOM 2288 C C . ARG A 1 282 ? -0.473 -8.757 -17.766 1.00 94.56 282 ARG A C 1
ATOM 2290 O O . ARG A 1 282 ? -1.461 -8.884 -18.472 1.00 94.56 282 ARG A O 1
ATOM 2297 N N . LEU A 1 283 ? 0.758 -8.660 -18.264 1.00 93.56 283 LEU A N 1
ATOM 2298 C CA . LEU A 1 283 ? 1.021 -8.804 -19.691 1.00 93.56 283 LEU A CA 1
ATOM 2299 C C . LEU A 1 283 ? 0.766 -10.250 -20.106 1.00 93.56 283 LEU A C 1
ATOM 2301 O O . LEU A 1 283 ? 1.308 -11.163 -19.488 1.00 93.56 283 LEU A O 1
ATOM 2305 N N . GLU A 1 284 ? -0.040 -10.454 -21.142 1.00 85.19 284 GLU A N 1
ATOM 2306 C CA . GLU A 1 284 ? -0.458 -11.787 -21.606 1.00 85.19 284 GLU A CA 1
ATOM 2307 C C . GLU A 1 284 ? 0.429 -12.329 -22.740 1.00 85.19 284 GLU A C 1
ATOM 2309 O O . GLU A 1 284 ? 0.380 -13.515 -23.045 1.00 85.19 284 GLU A O 1
ATOM 2314 N N . GLY A 1 285 ? 1.306 -11.481 -23.289 1.00 77.25 285 GLY A N 1
ATOM 2315 C CA . GLY A 1 285 ? 2.100 -11.772 -24.479 1.00 77.25 285 GLY A CA 1
ATOM 2316 C C . GLY A 1 285 ? 1.258 -11.561 -25.735 1.00 77.25 285 GLY A C 1
ATOM 2317 O O . GLY A 1 285 ? 0.208 -12.168 -25.914 1.00 77.25 285 GLY A O 1
ATOM 2318 N N . SER A 1 286 ? 1.694 -10.662 -26.609 1.00 65.12 286 SER A N 1
ATOM 2319 C CA . SER A 1 286 ? 1.044 -10.413 -27.896 1.00 65.12 286 SER A CA 1
ATOM 2320 C C . SER A 1 286 ? 2.100 -10.018 -28.915 1.00 65.12 286 SER A C 1
ATOM 2322 O O . SER A 1 286 ? 2.915 -9.152 -28.615 1.00 65.12 286 SER A O 1
ATOM 2324 N N . GLY A 1 287 ? 2.062 -10.587 -30.124 1.00 64.19 287 GLY A N 1
ATOM 2325 C CA . GLY A 1 287 ? 2.939 -10.200 -31.244 1.00 64.19 287 GLY A CA 1
ATOM 2326 C C . GLY A 1 287 ? 2.626 -8.816 -31.835 1.00 64.19 287 GLY A C 1
ATOM 2327 O O . GLY A 1 287 ? 2.836 -8.580 -33.022 1.00 64.19 287 GLY A O 1
ATOM 2328 N N . GLY A 1 288 ? 2.035 -7.924 -31.037 1.00 75.31 288 GLY A N 1
ATOM 2329 C CA . GLY A 1 288 ? 1.694 -6.563 -31.422 1.00 75.31 288 GLY A CA 1
ATOM 2330 C C . GLY A 1 288 ? 2.882 -5.616 -31.277 1.00 75.31 288 GLY A C 1
ATOM 2331 O O . GLY A 1 288 ? 3.857 -5.903 -30.594 1.00 75.31 288 GLY A O 1
ATOM 2332 N N . LYS A 1 289 ? 2.780 -4.435 -31.892 1.00 89.12 289 LYS A N 1
ATOM 2333 C CA . LYS A 1 289 ? 3.786 -3.364 -31.759 1.00 89.12 289 LYS A CA 1
ATOM 2334 C C . LYS A 1 289 ? 3.586 -2.495 -30.512 1.00 89.12 289 LYS A C 1
ATOM 2336 O O . LYS A 1 289 ? 4.377 -1.592 -30.263 1.00 89.12 289 LYS A O 1
ATOM 2341 N N . ARG A 1 290 ? 2.500 -2.701 -29.761 1.00 92.88 290 ARG A N 1
ATOM 2342 C CA . ARG A 1 290 ? 2.103 -1.863 -28.622 1.00 92.88 290 ARG A CA 1
ATOM 2343 C C . ARG A 1 290 ? 1.478 -2.695 -27.512 1.00 92.88 290 ARG A C 1
ATOM 2345 O O . ARG A 1 290 ? 0.881 -3.735 -27.768 1.00 92.88 290 ARG A O 1
ATOM 2352 N N . ILE A 1 291 ? 1.575 -2.176 -26.294 1.00 93.50 291 ILE A N 1
ATOM 2353 C CA . ILE A 1 291 ? 0.913 -2.691 -25.100 1.00 93.50 291 ILE A CA 1
ATOM 2354 C C . ILE A 1 291 ? -0.209 -1.734 -24.730 1.00 93.50 291 ILE A C 1
ATOM 2356 O O . ILE A 1 291 ? 0.042 -0.579 -24.382 1.00 93.50 291 ILE A O 1
ATOM 2360 N N . GLU A 1 292 ? -1.434 -2.243 -24.732 1.00 93.31 292 GLU A N 1
ATOM 2361 C CA . GLU A 1 292 ? -2.625 -1.503 -24.332 1.00 93.31 292 GLU A CA 1
ATOM 2362 C C . GLU A 1 292 ? -3.175 -2.084 -23.038 1.00 93.31 292 GLU A C 1
ATOM 2364 O O . GLU A 1 292 ? -3.506 -3.267 -22.964 1.00 93.31 292 GLU A O 1
ATOM 2369 N N . TYR A 1 293 ? -3.235 -1.273 -21.982 1.00 93.25 293 TYR A N 1
ATOM 2370 C CA . TYR A 1 293 ? -3.669 -1.764 -20.678 1.00 93.25 293 TYR A CA 1
ATOM 2371 C C . TYR A 1 293 ? -4.284 -0.678 -19.801 1.00 93.25 293 TYR A C 1
ATOM 2373 O O . TYR A 1 293 ? -4.021 0.519 -19.929 1.00 93.25 293 TYR A O 1
ATOM 2381 N N . ASN A 1 294 ? -5.085 -1.134 -18.841 1.00 94.31 294 ASN A N 1
ATOM 2382 C CA . ASN A 1 294 ? -5.599 -0.317 -17.752 1.00 94.31 294 ASN A CA 1
ATOM 2383 C C . ASN A 1 294 ? -4.655 -0.432 -16.557 1.00 94.31 294 ASN A C 1
ATOM 2385 O O . ASN A 1 294 ? -4.450 -1.518 -16.006 1.00 94.31 294 ASN A O 1
ATOM 2389 N N . ARG A 1 295 ? -4.063 0.691 -16.141 1.00 93.50 295 ARG A N 1
ATOM 2390 C CA . ARG A 1 295 ? -3.066 0.688 -15.067 1.00 93.50 295 ARG A CA 1
ATOM 2391 C C . ARG A 1 295 ? -3.674 0.245 -13.740 1.00 93.50 295 ARG A C 1
ATOM 2393 O O . ARG A 1 295 ? -4.477 0.969 -13.138 1.00 93.50 295 ARG A O 1
ATOM 2400 N N . LYS A 1 296 ? -3.178 -0.869 -13.195 1.00 91.50 296 LYS A N 1
ATOM 2401 C CA . LYS A 1 296 ? -3.750 -1.575 -12.040 1.00 91.50 296 LYS A CA 1
ATOM 2402 C C . LYS A 1 296 ? -3.938 -0.689 -10.814 1.00 91.50 296 LYS A C 1
ATOM 2404 O O . LYS A 1 296 ? -4.926 -0.803 -10.095 1.00 91.50 296 LYS A O 1
ATOM 2409 N N . LYS A 1 297 ? -2.995 0.225 -10.565 1.00 88.19 297 LYS A N 1
ATOM 2410 C CA . LYS A 1 297 ? -3.024 1.121 -9.394 1.00 88.19 297 LYS A CA 1
ATOM 2411 C C . LYS A 1 297 ? -4.245 2.051 -9.376 1.00 88.19 297 LYS A C 1
ATOM 2413 O O . LYS A 1 297 ? -4.661 2.485 -8.301 1.00 88.19 297 LYS A O 1
ATOM 2418 N N . THR A 1 298 ? -4.759 2.421 -10.546 1.00 88.00 298 THR A N 1
ATOM 2419 C CA . THR A 1 298 ? -5.728 3.517 -10.693 1.00 88.00 298 THR A CA 1
ATOM 2420 C C . THR A 1 298 ? -6.963 3.159 -11.516 1.00 88.00 298 THR A C 1
ATOM 2422 O O . THR A 1 298 ? -7.898 3.957 -11.522 1.00 88.00 298 THR A O 1
ATOM 2425 N N . GLU A 1 299 ? -6.994 1.983 -12.155 1.00 89.69 299 GLU A N 1
ATOM 2426 C CA . GLU A 1 299 ? -8.079 1.543 -13.046 1.00 89.69 299 GLU A CA 1
ATOM 2427 C C . GLU A 1 299 ? -9.469 1.592 -12.399 1.00 89.69 299 GLU A C 1
ATOM 2429 O O . GLU A 1 299 ? -10.418 2.040 -13.028 1.00 89.69 299 GLU A O 1
ATOM 2434 N N . SER A 1 300 ? -9.589 1.230 -11.117 1.00 85.31 300 SER A N 1
ATOM 2435 C CA . SER A 1 300 ? -10.883 1.158 -10.423 1.00 85.31 300 SER A CA 1
ATOM 2436 C C . SER A 1 300 ? -11.454 2.510 -9.991 1.00 85.31 300 SER A C 1
ATOM 2438 O O . SER A 1 300 ? -12.605 2.581 -9.579 1.00 85.31 300 SER A O 1
ATOM 2440 N N . ARG A 1 301 ? -10.657 3.587 -10.033 1.00 83.06 301 ARG A N 1
ATOM 2441 C CA . ARG A 1 301 ? -11.048 4.913 -9.507 1.00 83.06 301 ARG A CA 1
ATOM 2442 C C . ARG A 1 301 ? -11.152 5.985 -10.583 1.00 83.06 301 ARG A C 1
ATOM 2444 O O . ARG A 1 301 ? -11.612 7.092 -10.307 1.00 83.06 301 ARG A O 1
ATOM 2451 N N . ARG A 1 302 ? -10.645 5.710 -11.783 1.00 82.94 302 ARG A N 1
ATOM 2452 C CA . ARG A 1 302 ? -10.644 6.652 -12.901 1.00 82.94 302 ARG A CA 1
ATOM 2453 C C . ARG A 1 302 ? -11.772 6.304 -13.865 1.00 82.94 302 ARG A C 1
ATOM 2455 O O . ARG A 1 302 ? -11.951 5.141 -14.201 1.00 82.94 302 ARG A O 1
ATOM 2462 N N . ARG A 1 303 ? -12.488 7.324 -14.350 1.00 84.88 303 ARG A N 1
ATOM 2463 C CA . ARG A 1 303 ? -13.558 7.157 -15.351 1.00 84.88 303 ARG A CA 1
ATOM 2464 C C . ARG A 1 303 ? -13.032 6.548 -16.653 1.00 84.88 303 ARG A C 1
ATOM 2466 O O . ARG A 1 303 ? -13.672 5.673 -17.215 1.00 84.88 303 ARG A O 1
ATOM 2473 N N . ASP A 1 304 ? -11.829 6.940 -17.071 1.00 85.69 304 ASP A N 1
ATOM 2474 C CA . ASP A 1 304 ? -11.146 6.399 -18.254 1.00 85.69 304 ASP A CA 1
ATOM 2475 C C . ASP A 1 304 ? -10.434 5.057 -17.998 1.00 85.69 304 ASP A C 1
ATOM 2477 O O . ASP A 1 304 ? -9.573 4.658 -18.780 1.00 85.69 304 ASP A O 1
ATOM 2481 N N . LYS A 1 305 ? -10.722 4.398 -16.863 1.00 88.88 305 LYS A N 1
ATOM 2482 C CA . LYS A 1 305 ? -10.108 3.139 -16.407 1.00 88.88 305 LYS A CA 1
ATOM 2483 C C . LYS A 1 305 ? -8.577 3.162 -16.346 1.00 88.88 305 LYS A C 1
ATOM 2485 O O . LYS A 1 305 ? -7.948 2.115 -16.236 1.00 88.88 305 LYS A O 1
ATOM 2490 N N . ALA A 1 306 ? -7.961 4.347 -16.346 1.00 91.00 306 ALA A N 1
ATOM 2491 C CA . ALA A 1 306 ? -6.513 4.498 -16.451 1.00 91.00 306 ALA A CA 1
ATOM 2492 C C . ALA A 1 306 ? -5.916 3.783 -17.676 1.00 91.00 306 ALA A C 1
ATOM 2494 O O . ALA A 1 306 ? -4.843 3.186 -17.567 1.00 91.00 306 ALA A O 1
ATOM 2495 N N . PHE A 1 307 ? -6.607 3.830 -18.815 1.00 92.81 307 PHE A N 1
ATOM 2496 C CA . PHE A 1 307 ? -6.116 3.269 -20.070 1.00 92.81 307 PHE A CA 1
ATOM 2497 C C . PHE A 1 307 ? -4.873 4.012 -20.583 1.00 92.81 307 PHE A C 1
ATOM 2499 O O . PHE A 1 307 ? -4.856 5.249 -20.602 1.00 92.81 307 PHE A O 1
ATOM 2506 N N . ILE A 1 308 ? -3.865 3.256 -21.023 1.00 93.38 308 ILE A N 1
ATOM 2507 C CA . ILE A 1 308 ? -2.660 3.745 -21.703 1.00 93.38 308 ILE A CA 1
ATOM 2508 C C . ILE A 1 308 ? -2.218 2.764 -22.800 1.00 93.38 308 ILE A C 1
ATOM 2510 O O . ILE A 1 308 ? -2.369 1.553 -22.644 1.00 93.38 308 ILE A O 1
ATOM 2514 N N . SER A 1 309 ? -1.650 3.303 -23.883 1.00 93.56 309 SER A N 1
ATOM 2515 C CA . SER A 1 309 ? -1.030 2.549 -24.977 1.00 93.56 309 SER A CA 1
ATOM 2516 C C . SER A 1 309 ? 0.452 2.927 -25.078 1.00 93.56 309 SER A C 1
ATOM 2518 O O . SER A 1 309 ? 0.765 4.098 -25.284 1.00 93.56 309 SER A O 1
ATOM 2520 N N . VAL A 1 310 ? 1.363 1.964 -24.921 1.00 95.06 310 VAL A N 1
ATOM 2521 C CA . VAL A 1 310 ? 2.829 2.172 -24.934 1.00 95.06 310 VAL A CA 1
ATOM 2522 C C . VAL A 1 310 ? 3.457 1.339 -26.046 1.00 95.06 310 VAL A C 1
ATOM 2524 O O . VAL A 1 310 ? 3.094 0.175 -26.208 1.00 95.06 310 VAL A O 1
ATOM 2527 N N . SER A 1 311 ? 4.399 1.903 -26.802 1.00 95.38 311 SER A N 1
ATOM 2528 C CA . S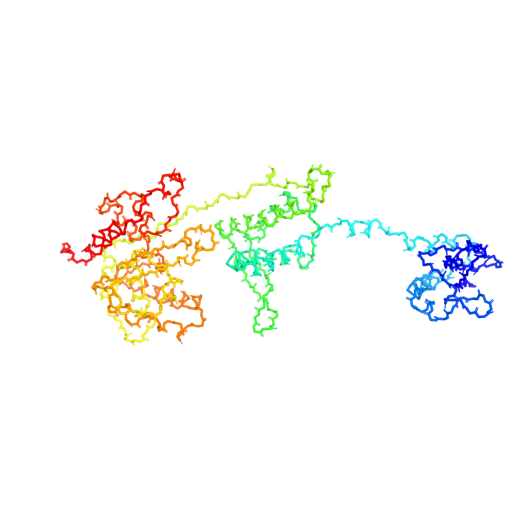ER A 1 311 ? 5.080 1.177 -27.877 1.00 95.38 311 SER A CA 1
ATOM 2529 C C . SER A 1 311 ? 6.011 0.085 -27.338 1.00 95.38 311 SER A C 1
ATOM 2531 O O . SER A 1 311 ? 6.696 0.275 -26.329 1.00 95.38 311 SER A O 1
ATOM 2533 N N . ILE A 1 312 ? 6.064 -1.062 -28.017 1.00 95.62 312 ILE A N 1
ATOM 2534 C CA . ILE A 1 312 ? 7.091 -2.086 -27.794 1.00 95.62 312 ILE A CA 1
ATOM 2535 C C . ILE A 1 312 ? 8.252 -1.742 -28.723 1.00 95.62 312 ILE A C 1
ATOM 2537 O O . ILE A 1 312 ? 8.263 -2.109 -29.896 1.00 95.62 312 ILE A O 1
ATOM 2541 N N . ILE A 1 313 ? 9.208 -0.976 -28.201 1.00 94.81 313 ILE A N 1
ATOM 2542 C CA . ILE A 1 313 ? 10.428 -0.626 -28.934 1.00 94.81 313 ILE A CA 1
ATOM 2543 C C . ILE A 1 313 ? 11.328 -1.854 -29.115 1.00 94.81 313 ILE A C 1
ATOM 2545 O O . ILE A 1 313 ? 11.235 -2.821 -28.356 1.00 94.81 313 ILE A O 1
ATOM 2549 N N . GLU A 1 314 ? 12.236 -1.791 -30.085 1.00 94.00 314 GLU A N 1
ATOM 2550 C CA . GLU A 1 314 ? 13.157 -2.880 -30.438 1.00 94.00 314 GLU A CA 1
ATOM 2551 C C . GLU A 1 314 ? 13.915 -3.433 -29.222 1.00 94.00 314 GLU A C 1
ATOM 2553 O O . GLU A 1 314 ? 13.993 -4.641 -29.025 1.00 94.00 314 GLU A O 1
ATOM 2558 N N . GLN A 1 315 ? 14.386 -2.552 -28.339 1.00 94.62 315 GLN A N 1
ATOM 2559 C CA . GLN A 1 315 ? 15.128 -2.909 -27.129 1.00 94.62 315 GLN A CA 1
ATOM 2560 C C . GLN A 1 315 ? 14.251 -3.618 -26.082 1.00 94.62 315 GLN A C 1
ATOM 2562 O O . GLN A 1 315 ? 14.747 -4.407 -25.279 1.00 94.62 315 GLN A O 1
ATOM 2567 N N . ALA A 1 316 ? 12.944 -3.337 -26.072 1.00 95.88 316 ALA A N 1
ATOM 2568 C CA . ALA A 1 316 ? 11.993 -3.953 -25.153 1.00 95.88 316 ALA A CA 1
ATOM 2569 C C . ALA A 1 316 ? 11.503 -5.316 -25.652 1.00 95.88 316 ALA A C 1
ATOM 2571 O O . ALA A 1 316 ? 11.183 -6.165 -24.821 1.00 95.88 316 ALA A O 1
ATOM 2572 N N . ALA A 1 317 ? 11.437 -5.528 -26.972 1.00 94.88 317 ALA A N 1
ATOM 2573 C CA . ALA A 1 317 ? 10.813 -6.703 -27.580 1.00 94.88 317 ALA A CA 1
ATOM 2574 C C . ALA A 1 317 ? 11.382 -8.045 -27.067 1.00 94.88 317 ALA A C 1
ATOM 2576 O O . ALA A 1 317 ? 10.586 -8.857 -26.594 1.00 94.88 317 ALA A O 1
ATOM 2577 N N . PRO A 1 318 ? 12.713 -8.269 -26.990 1.00 94.81 318 PRO A N 1
ATOM 2578 C CA . PRO A 1 318 ? 13.251 -9.537 -26.487 1.00 94.81 318 PRO A CA 1
ATOM 2579 C C . PRO A 1 318 ? 12.856 -9.826 -25.033 1.00 94.81 318 PRO A C 1
ATOM 2581 O O . PRO A 1 318 ? 12.588 -10.966 -24.655 1.00 94.81 318 PRO A O 1
ATOM 2584 N N . LEU A 1 319 ? 12.814 -8.786 -24.195 1.00 96.31 319 LEU A N 1
ATOM 2585 C CA . LEU A 1 319 ? 12.423 -8.912 -22.791 1.00 96.31 319 LEU A CA 1
ATOM 2586 C C . LEU A 1 319 ? 10.910 -9.095 -22.655 1.00 96.31 319 LEU A C 1
ATOM 2588 O O . LEU A 1 319 ? 10.452 -9.855 -21.803 1.00 96.31 319 LEU A O 1
ATOM 2592 N N . TYR A 1 320 ? 10.131 -8.418 -23.495 1.00 95.38 320 TYR A N 1
ATOM 2593 C CA . TYR A 1 320 ? 8.690 -8.591 -23.557 1.00 95.38 320 TYR A CA 1
ATOM 2594 C C . TYR A 1 320 ? 8.341 -10.041 -23.910 1.00 95.38 320 TYR A C 1
ATOM 2596 O O . TYR A 1 320 ? 7.634 -10.682 -23.137 1.00 95.38 320 TYR A O 1
ATOM 2604 N N . ASP A 1 321 ? 8.918 -10.592 -24.978 1.00 93.69 321 ASP A N 1
ATOM 2605 C CA . ASP A 1 321 ? 8.671 -11.972 -25.416 1.00 93.69 321 ASP A CA 1
ATOM 2606 C C . ASP A 1 321 ? 9.099 -13.003 -24.363 1.00 93.69 321 ASP A C 1
ATOM 2608 O O . ASP A 1 321 ? 8.440 -14.025 -24.166 1.00 93.69 321 ASP A O 1
ATOM 2612 N N . LYS A 1 322 ? 10.181 -12.719 -23.628 1.00 94.44 322 LYS A N 1
ATOM 2613 C CA . LYS A 1 322 ? 10.686 -13.594 -22.561 1.00 94.44 322 LYS A CA 1
ATOM 2614 C C . LYS A 1 322 ? 9.769 -13.657 -21.335 1.00 94.44 322 LYS A C 1
ATOM 2616 O O . LYS A 1 322 ? 9.720 -14.700 -20.683 1.00 94.44 322 LYS A O 1
ATOM 2621 N N . TYR A 1 323 ? 9.085 -12.567 -20.971 1.00 95.38 323 TYR A N 1
ATOM 2622 C CA . TYR A 1 323 ? 8.374 -12.470 -19.685 1.00 95.38 323 TYR A CA 1
ATOM 2623 C C . TYR A 1 323 ? 6.854 -12.297 -19.795 1.00 95.38 323 TYR A C 1
ATOM 2625 O O . TYR A 1 323 ? 6.128 -12.752 -18.903 1.00 95.38 323 TYR A O 1
ATOM 2633 N N . ALA A 1 324 ? 6.339 -11.669 -20.850 1.00 93.31 324 ALA A N 1
ATOM 2634 C CA . ALA A 1 324 ? 4.903 -11.487 -21.031 1.00 93.31 324 ALA A CA 1
ATOM 2635 C C . ALA A 1 324 ? 4.200 -12.852 -21.165 1.00 93.31 324 ALA A C 1
ATOM 2637 O O . ALA A 1 324 ? 4.672 -13.755 -21.848 1.00 93.31 324 ALA A O 1
ATOM 2638 N N . GLY A 1 325 ? 3.109 -13.048 -20.425 1.00 91.44 325 GLY A N 1
ATOM 2639 C CA . GLY A 1 325 ? 2.382 -14.319 -20.325 1.00 91.44 325 GLY A CA 1
ATOM 2640 C C . GLY A 1 325 ? 3.108 -15.428 -19.547 1.00 91.44 325 GLY A C 1
ATOM 2641 O O . GLY A 1 325 ? 2.505 -16.454 -19.229 1.00 91.44 325 GLY A O 1
ATOM 2642 N N . VAL A 1 326 ? 4.394 -15.257 -19.216 1.00 93.31 326 VAL A N 1
ATOM 2643 C CA . VAL A 1 326 ? 5.215 -16.245 -18.493 1.00 93.31 326 VAL A CA 1
ATOM 2644 C C . VAL A 1 326 ? 5.172 -16.006 -16.983 1.00 93.31 326 VAL A C 1
ATOM 2646 O O . VAL A 1 326 ? 5.125 -16.961 -16.202 1.00 93.31 326 VAL A O 1
ATOM 2649 N N . LEU A 1 327 ? 5.164 -14.741 -16.550 1.00 94.12 327 LEU A N 1
ATOM 2650 C CA . LEU A 1 327 ? 5.271 -14.360 -15.135 1.00 94.12 327 LEU A CA 1
ATOM 2651 C C . LEU A 1 327 ? 4.166 -14.967 -14.257 1.00 94.12 327 LEU A C 1
ATOM 2653 O O . LEU A 1 327 ? 4.424 -15.346 -13.115 1.00 94.12 327 LEU A O 1
ATOM 2657 N N . GLN A 1 328 ? 2.951 -15.101 -14.783 1.00 93.88 328 GLN A N 1
ATOM 2658 C CA . GLN A 1 328 ? 1.790 -15.647 -14.076 1.00 93.88 328 GLN A CA 1
ATOM 2659 C C . GLN A 1 328 ? 1.914 -17.156 -13.845 1.00 93.88 328 GLN A C 1
ATOM 2661 O O . GLN A 1 328 ? 1.403 -17.670 -12.855 1.00 93.88 328 GLN A O 1
ATOM 2666 N N . ARG A 1 329 ? 2.647 -17.860 -14.719 1.00 92.06 329 ARG A N 1
ATOM 2667 C CA . ARG A 1 329 ? 2.957 -19.288 -14.549 1.00 92.06 329 ARG A CA 1
ATOM 2668 C C . ARG A 1 329 ? 4.034 -19.522 -13.490 1.00 92.06 329 ARG A C 1
ATOM 2670 O O . ARG A 1 329 ? 4.055 -20.573 -12.862 1.00 92.06 329 ARG A O 1
ATOM 2677 N N . GLN A 1 330 ? 4.924 -18.550 -13.286 1.00 91.50 330 GLN A N 1
ATOM 2678 C CA . GLN A 1 330 ? 6.039 -18.648 -12.335 1.00 91.50 330 GLN A CA 1
ATOM 2679 C C . GLN A 1 330 ? 5.697 -18.107 -10.942 1.00 91.50 330 GLN A C 1
ATOM 2681 O O . GLN A 1 330 ? 6.263 -18.550 -9.941 1.00 91.50 330 GLN A O 1
ATOM 2686 N N . TYR A 1 331 ? 4.782 -17.140 -10.859 1.00 94.69 331 TYR A N 1
ATOM 2687 C CA . TYR A 1 331 ? 4.433 -16.464 -9.618 1.00 94.69 331 TYR A CA 1
ATOM 2688 C C . TYR A 1 331 ? 2.923 -16.467 -9.403 1.00 94.69 331 TYR A C 1
ATOM 2690 O O . TYR A 1 331 ? 2.177 -15.911 -10.200 1.00 94.69 331 TYR A O 1
ATOM 2698 N N . LEU A 1 332 ? 2.493 -16.992 -8.251 1.00 92.81 332 LEU A N 1
ATOM 2699 C CA . LEU A 1 332 ? 1.085 -17.037 -7.821 1.00 92.81 332 LEU A CA 1
ATOM 2700 C C . LEU A 1 332 ? 0.404 -15.661 -7.759 1.00 92.81 332 LEU A C 1
ATOM 2702 O O . LEU A 1 332 ? -0.812 -15.559 -7.859 1.00 92.81 332 LEU A O 1
ATOM 2706 N N . SER A 1 333 ? 1.173 -14.599 -7.518 1.00 92.88 333 SER A N 1
ATOM 2707 C CA . SER A 1 333 ? 0.653 -13.235 -7.474 1.00 92.88 333 SER A CA 1
ATOM 2708 C C . SER A 1 333 ? 1.730 -12.221 -7.841 1.00 92.88 333 SER A C 1
ATOM 2710 O O . SER A 1 333 ? 2.925 -12.461 -7.625 1.00 92.88 333 SER A O 1
ATOM 2712 N N . HIS A 1 334 ? 1.312 -11.024 -8.264 1.00 91.75 334 HIS A N 1
ATOM 2713 C CA . HIS A 1 334 ? 2.237 -9.905 -8.465 1.00 91.75 334 HIS A CA 1
ATOM 2714 C C . HIS A 1 334 ? 3.033 -9.572 -7.188 1.00 91.75 334 HIS A C 1
ATOM 2716 O O . HIS A 1 334 ? 4.166 -9.117 -7.264 1.00 91.75 334 HIS A O 1
ATOM 2722 N N . GLY A 1 335 ? 2.479 -9.828 -5.995 1.00 92.31 335 GLY A N 1
ATOM 2723 C CA . GLY A 1 335 ? 3.179 -9.610 -4.729 1.00 92.31 335 GLY A CA 1
ATOM 2724 C C . GLY A 1 335 ? 4.297 -10.627 -4.472 1.00 92.31 335 GLY A C 1
ATOM 2725 O O . GLY A 1 335 ? 5.233 -10.342 -3.723 1.00 92.31 335 GLY A O 1
ATOM 2726 N N . ASN A 1 336 ? 4.225 -11.826 -5.057 1.00 94.31 336 ASN A N 1
ATOM 2727 C CA . ASN A 1 336 ? 5.342 -12.774 -5.065 1.00 94.31 336 ASN A CA 1
ATOM 2728 C C . ASN A 1 336 ? 6.421 -12.326 -6.056 1.00 94.31 336 ASN A C 1
ATOM 2730 O O . ASN A 1 336 ? 7.596 -12.326 -5.686 1.00 94.31 336 ASN A O 1
ATOM 2734 N N . LEU A 1 337 ? 6.014 -11.867 -7.244 1.00 96.19 337 LEU A N 1
ATOM 2735 C CA . LEU A 1 337 ? 6.922 -11.293 -8.236 1.00 96.19 337 LEU A CA 1
ATOM 2736 C C . LEU A 1 337 ? 7.678 -10.078 -7.672 1.00 96.19 337 LEU A C 1
ATOM 2738 O O . LEU A 1 337 ? 8.904 -10.053 -7.711 1.00 96.19 337 LEU A O 1
ATOM 2742 N N . ASP A 1 338 ? 6.976 -9.122 -7.055 1.00 95.12 338 ASP A N 1
ATOM 2743 C CA . ASP A 1 338 ? 7.575 -7.931 -6.434 1.00 95.12 338 ASP A CA 1
ATOM 2744 C C . ASP A 1 338 ? 8.685 -8.302 -5.442 1.00 95.12 338 ASP A C 1
ATOM 2746 O O . ASP A 1 338 ? 9.749 -7.680 -5.413 1.00 95.12 338 ASP A O 1
ATOM 2750 N N . ARG A 1 339 ? 8.466 -9.331 -4.614 1.00 95.12 339 ARG A N 1
ATOM 2751 C CA . ARG A 1 339 ? 9.485 -9.804 -3.664 1.00 95.12 339 ARG A CA 1
ATOM 2752 C C . ARG A 1 339 ? 10.686 -10.412 -4.382 1.00 95.12 339 ARG A C 1
ATOM 2754 O O . ARG A 1 339 ? 11.814 -10.160 -3.965 1.00 95.12 339 ARG A O 1
ATOM 2761 N N . ALA A 1 340 ? 10.454 -11.194 -5.436 1.00 96.12 340 ALA A N 1
ATOM 2762 C CA . ALA A 1 340 ? 11.515 -11.820 -6.216 1.00 96.12 340 ALA A CA 1
ATOM 2763 C C . ALA A 1 340 ? 12.384 -10.779 -6.940 1.00 96.12 340 ALA A C 1
ATOM 2765 O O . ALA A 1 340 ? 13.609 -10.830 -6.826 1.00 96.12 340 ALA A O 1
ATOM 2766 N N . ILE A 1 341 ? 11.756 -9.791 -7.584 1.00 97.56 341 ILE A N 1
ATOM 2767 C CA . ILE A 1 341 ? 12.434 -8.664 -8.234 1.00 97.56 341 ILE A CA 1
ATOM 2768 C C . ILE A 1 341 ? 13.276 -7.888 -7.218 1.00 97.56 341 ILE A C 1
ATOM 2770 O O . ILE A 1 341 ? 14.473 -7.705 -7.417 1.00 97.56 341 ILE A O 1
ATOM 2774 N N . ASN A 1 342 ? 12.681 -7.455 -6.099 1.00 95.81 342 ASN A N 1
ATOM 2775 C CA . ASN A 1 342 ? 13.402 -6.653 -5.106 1.00 95.81 342 ASN A CA 1
ATOM 2776 C C . ASN A 1 342 ? 14.544 -7.432 -4.441 1.00 95.81 342 ASN A C 1
ATOM 2778 O O . ASN A 1 342 ? 15.564 -6.844 -4.089 1.00 95.81 342 ASN A O 1
ATOM 2782 N N . TYR A 1 343 ? 14.407 -8.752 -4.285 1.00 96.00 343 TYR A N 1
ATOM 2783 C CA . TYR A 1 343 ? 15.512 -9.592 -3.835 1.00 96.00 343 TYR A CA 1
ATOM 2784 C C . TYR A 1 343 ? 16.684 -9.556 -4.828 1.00 96.00 343 TYR A C 1
ATOM 2786 O O . TYR A 1 343 ? 17.822 -9.342 -4.409 1.00 96.00 343 TYR A O 1
ATOM 2794 N N . GLY A 1 344 ? 16.412 -9.733 -6.126 1.00 96.94 344 GLY A N 1
ATOM 2795 C CA . GLY A 1 344 ? 17.434 -9.683 -7.173 1.00 96.94 344 GLY A CA 1
ATOM 2796 C C . GLY A 1 344 ? 18.091 -8.306 -7.291 1.00 96.94 344 GLY A C 1
ATOM 2797 O O . GLY A 1 344 ? 19.315 -8.217 -7.255 1.00 96.94 344 GLY A O 1
ATOM 2798 N N . LEU A 1 345 ? 17.301 -7.228 -7.315 1.00 97.88 345 LEU A N 1
ATOM 2799 C CA . LEU A 1 345 ? 17.817 -5.856 -7.386 1.00 97.88 345 LEU A CA 1
ATOM 2800 C C . LEU A 1 345 ? 18.645 -5.469 -6.164 1.00 97.88 345 LEU A C 1
ATOM 2802 O O . LEU A 1 345 ? 19.672 -4.818 -6.313 1.00 97.88 345 LEU A O 1
ATOM 2806 N N . LYS A 1 346 ? 18.266 -5.917 -4.961 1.00 96.31 346 LYS A N 1
ATOM 2807 C CA . LYS A 1 346 ? 19.081 -5.682 -3.765 1.00 96.31 346 LYS A CA 1
ATOM 2808 C C . LYS A 1 346 ? 20.462 -6.329 -3.892 1.00 96.31 346 LYS A C 1
ATOM 2810 O O . LYS A 1 346 ? 21.444 -5.741 -3.445 1.00 96.31 346 LYS A O 1
ATOM 2815 N N . LYS A 1 347 ? 20.536 -7.529 -4.479 1.00 96.12 347 LYS A N 1
ATOM 2816 C CA . LYS A 1 347 ? 21.808 -8.215 -4.740 1.00 96.12 347 LYS A CA 1
ATOM 2817 C C . LYS A 1 347 ? 22.621 -7.490 -5.807 1.00 96.12 347 LYS A C 1
ATOM 2819 O O . LYS A 1 347 ? 23.789 -7.241 -5.555 1.00 96.12 347 LYS A O 1
ATOM 2824 N N . ILE A 1 348 ? 21.991 -7.080 -6.911 1.00 97.50 348 ILE A N 1
ATOM 2825 C CA . ILE A 1 348 ? 22.633 -6.280 -7.968 1.00 97.50 348 ILE A CA 1
ATOM 2826 C C . ILE A 1 348 ? 23.198 -4.978 -7.394 1.00 97.50 348 ILE A C 1
ATOM 2828 O O . ILE A 1 348 ? 24.370 -4.688 -7.572 1.00 97.50 348 ILE A O 1
ATOM 2832 N N . GLY A 1 349 ? 22.404 -4.228 -6.628 1.00 96.56 349 GLY A N 1
ATOM 2833 C CA . GLY A 1 349 ? 22.839 -2.963 -6.031 1.00 96.56 349 GLY A CA 1
ATOM 2834 C C . GLY A 1 349 ? 23.971 -3.099 -5.008 1.00 96.56 349 GLY A C 1
ATOM 2835 O O . GLY A 1 349 ? 24.631 -2.111 -4.710 1.00 96.56 349 GLY A O 1
ATOM 2836 N N . SER A 1 350 ? 24.203 -4.303 -4.471 1.00 95.94 350 SER A N 1
ATOM 2837 C CA . SER A 1 350 ? 25.313 -4.587 -3.548 1.00 95.94 350 SER A CA 1
ATOM 2838 C C . SER A 1 350 ? 26.599 -5.027 -4.256 1.00 95.94 350 SER A C 1
ATOM 2840 O O . SER A 1 350 ? 27.601 -5.238 -3.577 1.00 95.94 350 SER A O 1
ATOM 2842 N N . LEU A 1 351 ? 26.578 -5.209 -5.580 1.00 95.12 351 LEU A N 1
ATOM 2843 C CA . LEU A 1 351 ? 27.785 -5.514 -6.344 1.00 95.12 351 LEU A CA 1
ATOM 2844 C C . LEU A 1 351 ? 28.714 -4.287 -6.368 1.00 95.12 351 LEU A C 1
ATOM 2846 O O . LEU A 1 351 ? 28.205 -3.176 -6.557 1.00 95.12 351 LEU A O 1
ATOM 2850 N N . PRO A 1 352 ? 30.038 -4.452 -6.188 1.00 92.62 352 PRO A N 1
ATOM 2851 C CA . PRO A 1 352 ? 30.991 -3.338 -6.151 1.00 92.62 352 PRO A CA 1
ATOM 2852 C C . PRO A 1 352 ? 30.931 -2.413 -7.375 1.00 92.62 352 PRO A C 1
ATOM 2854 O O . PRO A 1 352 ? 31.048 -1.199 -7.239 1.00 92.62 352 PRO A O 1
ATOM 2857 N N . GLU A 1 353 ? 30.704 -2.971 -8.561 1.00 91.06 353 GLU A N 1
ATOM 2858 C CA . GLU A 1 353 ? 30.629 -2.252 -9.834 1.00 91.06 353 GLU A CA 1
ATOM 2859 C C . GLU A 1 353 ? 29.344 -1.417 -10.000 1.00 91.06 353 GLU A C 1
ATOM 2861 O O . GLU A 1 353 ? 29.336 -0.440 -10.758 1.00 91.06 353 GLU A O 1
ATOM 2866 N N . ILE A 1 354 ? 28.278 -1.763 -9.262 1.00 94.44 354 ILE A N 1
ATOM 2867 C CA . ILE A 1 354 ? 26.996 -1.041 -9.247 1.00 94.44 354 ILE A CA 1
ATOM 2868 C C . ILE A 1 354 ? 26.936 -0.057 -8.073 1.00 94.44 354 ILE A C 1
ATOM 2870 O O . ILE A 1 354 ? 26.632 1.113 -8.280 1.00 94.44 354 ILE A O 1
ATOM 2874 N N . ASN A 1 355 ? 27.221 -0.528 -6.854 1.00 92.75 355 ASN A N 1
ATOM 2875 C CA . ASN A 1 355 ? 27.271 0.242 -5.606 1.00 92.75 355 ASN A CA 1
ATOM 2876 C C . ASN 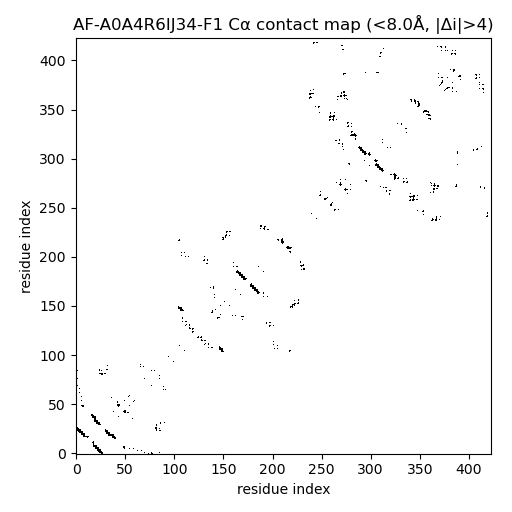A 1 355 ? 26.075 1.196 -5.379 1.00 92.75 355 ASN A C 1
ATOM 2878 O O . ASN A 1 355 ? 26.238 2.375 -5.065 1.00 92.75 355 ASN A O 1
ATOM 2882 N N . ILE A 1 356 ? 24.851 0.679 -5.529 1.00 92.88 356 ILE A N 1
ATOM 2883 C CA . ILE A 1 356 ? 23.603 1.407 -5.249 1.00 92.88 356 ILE A CA 1
ATOM 2884 C C . ILE A 1 356 ? 22.883 0.694 -4.097 1.00 92.88 356 ILE A C 1
ATOM 2886 O O . ILE A 1 356 ? 22.041 -0.192 -4.320 1.00 92.88 356 ILE A O 1
ATOM 2890 N N . PRO A 1 357 ? 23.202 1.038 -2.835 1.00 80.94 357 PRO A N 1
ATOM 2891 C CA . PRO A 1 357 ? 22.558 0.418 -1.691 1.00 80.94 357 PRO A CA 1
ATOM 2892 C C . PRO A 1 357 ? 21.058 0.732 -1.720 1.00 80.94 357 PRO A C 1
ATOM 2894 O O . PRO A 1 357 ? 20.645 1.875 -1.886 1.00 80.94 357 PRO A O 1
ATOM 2897 N N . LYS A 1 358 ? 20.228 -0.302 -1.532 1.00 87.56 358 LYS A N 1
ATOM 2898 C CA . LYS A 1 358 ? 18.753 -0.241 -1.627 1.00 87.56 358 LYS A CA 1
ATOM 2899 C C . LYS A 1 358 ? 18.194 -0.026 -3.047 1.00 87.56 358 LYS A C 1
ATOM 2901 O O . LYS A 1 358 ? 17.044 0.401 -3.165 1.00 87.56 358 LYS A O 1
ATOM 2906 N N . LEU A 1 359 ? 18.936 -0.397 -4.100 1.00 94.94 359 LEU A N 1
ATOM 2907 C CA . LEU A 1 359 ? 18.381 -0.484 -5.456 1.00 94.94 359 LEU A CA 1
ATOM 2908 C C . LEU A 1 359 ? 17.054 -1.260 -5.443 1.00 94.94 359 LEU A C 1
ATOM 2910 O O . LEU A 1 359 ? 16.968 -2.393 -4.962 1.00 94.94 359 LEU A O 1
ATOM 2914 N N . GLY A 1 360 ? 16.010 -0.617 -5.954 1.00 94.75 360 GLY A N 1
ATOM 2915 C CA . GLY A 1 360 ? 14.654 -1.147 -5.955 1.00 94.75 360 GLY A CA 1
ATOM 2916 C C . GLY A 1 360 ? 13.970 -0.912 -7.289 1.00 94.75 360 GLY A C 1
ATOM 2917 O O . GLY A 1 360 ? 14.360 -0.044 -8.064 1.00 94.75 360 GLY A O 1
ATOM 2918 N N . PHE A 1 361 ? 12.903 -1.663 -7.548 1.00 96.69 361 PHE A N 1
ATOM 2919 C CA . PHE A 1 361 ? 12.275 -1.680 -8.873 1.00 96.69 361 PHE A CA 1
ATOM 2920 C C . PHE A 1 361 ? 11.773 -0.309 -9.337 1.00 96.69 361 PHE A C 1
ATOM 2922 O O . PHE A 1 361 ? 11.857 0.057 -10.503 1.00 96.69 361 PHE A O 1
ATOM 2929 N N . TYR A 1 362 ? 11.283 0.485 -8.389 1.00 93.50 362 TYR A N 1
ATOM 2930 C CA . TYR A 1 362 ? 10.676 1.778 -8.672 1.00 93.50 362 TYR A CA 1
ATOM 2931 C C . TYR A 1 362 ? 11.700 2.851 -9.108 1.00 93.50 362 TYR A C 1
ATOM 2933 O O . TYR A 1 362 ? 11.289 3.907 -9.585 1.00 93.50 362 TYR A O 1
ATOM 2941 N N . TYR A 1 363 ? 13.010 2.579 -8.991 1.00 96.50 363 TYR A N 1
ATOM 2942 C CA . TYR A 1 363 ? 14.061 3.444 -9.542 1.00 96.50 363 TYR A CA 1
ATOM 2943 C C . TYR A 1 363 ? 13.970 3.545 -11.068 1.00 96.50 363 TYR A C 1
ATOM 2945 O O . TYR A 1 363 ? 14.200 4.628 -11.592 1.00 96.50 363 TYR A O 1
ATOM 2953 N N . ALA A 1 364 ? 13.562 2.484 -11.780 1.00 97.50 364 ALA A N 1
ATOM 2954 C CA . ALA A 1 364 ? 13.400 2.529 -13.238 1.00 97.50 364 ALA A CA 1
ATOM 2955 C C . ALA A 1 364 ? 12.414 3.630 -13.653 1.00 97.50 364 ALA A C 1
ATOM 2957 O O . ALA A 1 364 ? 12.710 4.470 -14.496 1.00 97.50 364 ALA A O 1
ATOM 2958 N N . ARG A 1 365 ? 11.259 3.684 -12.981 1.00 96.75 365 ARG A N 1
ATOM 2959 C CA . ARG A 1 365 ? 10.208 4.668 -13.252 1.00 96.75 365 ARG A CA 1
ATOM 2960 C C . ARG A 1 365 ? 10.607 6.098 -12.895 1.00 96.75 365 ARG A C 1
ATOM 2962 O O . ARG A 1 365 ? 10.299 7.010 -13.654 1.00 96.75 365 ARG A O 1
ATOM 2969 N N . TYR A 1 366 ? 11.246 6.301 -11.741 1.00 95.81 366 TYR A N 1
ATOM 2970 C CA . TYR A 1 366 ? 11.737 7.628 -11.354 1.00 95.81 366 TYR A CA 1
ATOM 2971 C C . TYR A 1 366 ? 12.834 8.107 -12.296 1.00 95.81 366 TYR A C 1
ATOM 2973 O O . TYR A 1 366 ? 12.773 9.243 -12.738 1.00 95.81 366 TYR A O 1
ATOM 2981 N N . THR A 1 367 ? 13.780 7.236 -12.643 1.00 97.56 367 THR A N 1
ATOM 2982 C CA . THR A 1 367 ? 14.877 7.573 -13.556 1.00 97.56 367 THR A CA 1
ATOM 2983 C C . THR A 1 367 ? 14.359 7.886 -14.952 1.00 97.56 367 THR A C 1
ATOM 2985 O O . THR A 1 367 ? 14.777 8.874 -15.536 1.00 97.56 367 THR A O 1
ATOM 2988 N N . PHE A 1 368 ? 13.390 7.119 -15.465 1.00 98.12 368 PHE A N 1
ATOM 2989 C CA . PHE A 1 368 ? 12.730 7.437 -16.733 1.00 98.12 368 PHE A CA 1
ATOM 2990 C C . PHE A 1 368 ? 12.076 8.826 -16.697 1.00 98.12 368 PHE A C 1
ATOM 2992 O O . PHE A 1 368 ? 12.280 9.635 -17.596 1.00 98.12 368 PHE A O 1
ATOM 2999 N N . ALA A 1 369 ? 11.305 9.116 -15.643 1.00 96.75 369 ALA A N 1
ATOM 3000 C CA . ALA A 1 369 ? 10.618 10.396 -15.483 1.00 96.75 369 ALA A CA 1
ATOM 3001 C C . ALA A 1 369 ? 11.593 11.576 -15.363 1.00 96.75 369 ALA A C 1
ATOM 3003 O O . ALA A 1 369 ? 11.376 12.628 -15.963 1.00 96.75 369 ALA A O 1
ATOM 3004 N N . ASP A 1 370 ? 12.655 11.385 -14.582 1.00 97.12 370 ASP A N 1
ATOM 3005 C CA . ASP A 1 370 ? 13.697 12.377 -14.367 1.00 97.12 370 ASP A CA 1
ATOM 3006 C C . ASP A 1 370 ? 14.463 12.648 -15.662 1.00 97.12 370 ASP A C 1
ATOM 3008 O O . ASP A 1 370 ? 14.529 13.793 -16.090 1.00 97.12 370 ASP A O 1
ATOM 3012 N N . ALA A 1 371 ? 14.909 11.606 -16.368 1.00 97.69 371 ALA A N 1
ATOM 3013 C CA . ALA A 1 371 ? 15.573 11.743 -17.660 1.00 97.69 371 ALA A CA 1
ATOM 3014 C C . ALA A 1 371 ? 14.676 12.441 -18.696 1.00 97.69 371 ALA A C 1
ATOM 3016 O O . ALA A 1 371 ? 15.119 13.379 -19.359 1.00 97.69 371 ALA A O 1
ATOM 3017 N N . ALA A 1 372 ? 13.396 12.060 -18.786 1.00 97.62 372 ALA A N 1
ATOM 3018 C CA . ALA A 1 372 ? 12.435 12.701 -19.684 1.00 97.62 372 ALA A CA 1
ATOM 3019 C C . ALA A 1 372 ? 12.325 14.211 -19.424 1.00 97.62 372 ALA A C 1
ATOM 3021 O O . ALA A 1 372 ? 12.323 15.018 -20.356 1.00 97.62 372 ALA A O 1
ATOM 3022 N N . ARG A 1 373 ? 12.258 14.604 -18.147 1.00 97.00 373 ARG A N 1
ATOM 3023 C CA . ARG A 1 373 ? 12.103 16.003 -17.749 1.00 97.00 373 ARG A CA 1
ATOM 3024 C C . ARG A 1 373 ? 13.413 16.785 -17.818 1.00 97.00 373 ARG A C 1
ATOM 3026 O O . ARG A 1 373 ? 13.465 17.857 -18.413 1.00 97.00 373 ARG A O 1
ATOM 3033 N N . ASN A 1 374 ? 14.452 16.288 -17.166 1.00 96.62 374 ASN A N 1
ATOM 3034 C CA . ASN A 1 374 ? 15.671 17.032 -16.875 1.00 96.62 374 ASN A CA 1
ATOM 3035 C C . ASN A 1 374 ? 16.723 16.896 -17.972 1.00 96.62 374 ASN A C 1
ATOM 3037 O O . ASN A 1 374 ? 17.467 17.853 -18.184 1.00 96.62 374 ASN A O 1
ATOM 3041 N N . ILE A 1 375 ? 16.756 15.777 -18.701 1.00 96.38 375 ILE A N 1
ATOM 3042 C CA . ILE A 1 375 ? 17.708 15.555 -19.798 1.00 96.38 375 ILE A CA 1
ATOM 3043 C C . ILE A 1 375 ? 17.038 15.871 -21.137 1.00 96.38 375 ILE A C 1
ATOM 3045 O O . ILE A 1 375 ? 17.494 16.756 -21.853 1.00 96.38 375 ILE A O 1
ATOM 3049 N N . CYS A 1 376 ? 15.904 15.231 -21.441 1.00 96.69 376 CYS A N 1
ATOM 3050 C CA . CYS A 1 376 ? 15.190 15.412 -22.712 1.00 96.69 376 CYS A CA 1
ATOM 3051 C C . CYS A 1 376 ? 14.308 16.677 -22.770 1.00 96.69 376 CYS A C 1
ATOM 3053 O O . CYS A 1 376 ? 13.763 16.983 -23.827 1.00 96.69 376 CYS A O 1
ATOM 3055 N N . LYS A 1 377 ? 14.182 17.416 -21.657 1.00 96.88 377 LYS A N 1
ATOM 3056 C CA . LYS A 1 377 ? 13.491 18.718 -21.542 1.00 96.88 377 LYS A CA 1
ATOM 3057 C C . LYS A 1 377 ? 11.990 18.715 -21.865 1.00 96.88 377 LYS A C 1
ATOM 3059 O O . LYS A 1 377 ? 11.426 19.773 -22.131 1.00 96.88 377 LYS A O 1
ATOM 3064 N N . PHE A 1 378 ? 11.312 17.572 -21.758 1.00 96.38 378 PHE A N 1
ATOM 3065 C CA . PHE A 1 378 ? 9.857 17.515 -21.929 1.00 96.38 378 PHE A CA 1
ATOM 3066 C C . PHE A 1 378 ? 9.099 18.207 -20.785 1.00 96.38 378 PHE A C 1
ATOM 3068 O O . PHE A 1 378 ? 9.580 18.312 -19.649 1.00 96.38 378 PHE A O 1
ATOM 3075 N N . HIS A 1 379 ? 7.882 18.675 -21.065 1.00 93.88 379 HIS A N 1
ATOM 3076 C CA . HIS A 1 379 ? 7.011 19.281 -20.059 1.00 93.88 379 HIS A CA 1
ATOM 3077 C C . HIS A 1 379 ? 6.528 18.246 -19.037 1.00 93.88 379 HIS A C 1
ATOM 3079 O O . HIS A 1 379 ? 6.251 17.094 -19.367 1.00 93.88 379 HIS A O 1
ATOM 3085 N N . THR A 1 380 ? 6.405 18.657 -17.771 1.00 90.94 380 THR A N 1
ATOM 3086 C CA . THR A 1 380 ? 5.983 17.771 -16.671 1.00 90.94 380 THR A CA 1
ATOM 3087 C C . THR A 1 380 ? 4.611 17.137 -16.921 1.00 90.94 380 THR A C 1
ATOM 3089 O O . THR A 1 380 ? 4.370 16.016 -16.476 1.00 90.94 380 THR A O 1
ATOM 3092 N N . GLU A 1 381 ? 3.728 17.826 -17.645 1.00 89.94 381 GLU A N 1
ATOM 3093 C CA . GLU A 1 381 ? 2.417 17.310 -18.048 1.00 89.94 381 GLU A CA 1
ATOM 3094 C C . GLU A 1 381 ? 2.555 16.101 -18.982 1.00 89.94 381 GLU A C 1
ATOM 3096 O O . GLU A 1 381 ? 1.990 15.044 -18.700 1.00 89.94 381 GLU A O 1
ATOM 3101 N N . ASP A 1 382 ? 3.389 16.197 -20.019 1.00 91.88 382 ASP A N 1
ATOM 3102 C CA . ASP A 1 382 ? 3.617 15.103 -20.969 1.00 91.88 382 ASP A CA 1
ATOM 3103 C C . ASP A 1 382 ? 4.371 13.931 -20.334 1.00 91.88 382 ASP A C 1
ATOM 3105 O O . ASP A 1 382 ? 4.010 12.770 -20.536 1.00 91.88 382 ASP A O 1
ATOM 3109 N N . VAL A 1 383 ? 5.339 14.211 -19.454 1.00 93.44 383 VAL A N 1
ATOM 3110 C CA . VAL A 1 383 ? 5.968 13.170 -18.622 1.00 93.44 383 VAL A CA 1
ATOM 3111 C C . VAL A 1 383 ? 4.919 12.501 -17.724 1.00 93.44 383 VAL A C 1
ATOM 3113 O O . VAL A 1 383 ? 4.890 11.278 -17.579 1.00 93.44 383 VAL A O 1
ATOM 3116 N N . GLY A 1 384 ? 3.999 13.279 -17.150 1.00 92.06 384 GLY A N 1
ATOM 3117 C CA . GLY A 1 384 ? 2.858 12.774 -16.391 1.00 92.06 384 GLY A CA 1
ATOM 3118 C C . GLY A 1 384 ? 1.961 11.849 -17.218 1.00 92.06 384 GLY A C 1
ATOM 3119 O O . GLY A 1 384 ? 1.570 10.788 -16.722 1.00 92.06 384 GLY A O 1
ATOM 3120 N N . ARG A 1 385 ? 1.689 12.202 -18.480 1.00 90.88 385 ARG A N 1
ATOM 3121 C CA . ARG A 1 385 ? 0.927 11.382 -19.438 1.00 90.88 385 ARG A CA 1
ATOM 3122 C C . ARG A 1 385 ? 1.646 10.074 -19.767 1.00 90.88 385 ARG A C 1
ATOM 3124 O O . ARG A 1 385 ? 1.017 9.022 -19.656 1.00 90.88 385 ARG A O 1
ATOM 3131 N N . ALA A 1 386 ? 2.954 10.108 -20.041 1.00 93.00 386 ALA A N 1
ATOM 3132 C CA . ALA A 1 386 ? 3.786 8.914 -20.256 1.00 93.00 386 ALA A CA 1
ATOM 3133 C C . ALA A 1 386 ? 3.747 7.951 -19.056 1.00 93.00 386 ALA A C 1
ATOM 3135 O O . ALA A 1 386 ? 3.682 6.732 -19.199 1.00 93.00 386 ALA A O 1
ATOM 3136 N N . LEU A 1 387 ? 3.691 8.506 -17.846 1.00 92.31 387 LEU A N 1
ATOM 3137 C CA . LEU A 1 387 ? 3.547 7.759 -16.601 1.00 92.31 387 LEU A CA 1
ATOM 3138 C C . LEU A 1 387 ? 2.088 7.367 -16.286 1.00 92.31 387 LEU A C 1
ATOM 3140 O O . LEU A 1 387 ? 1.832 6.712 -15.269 1.00 92.31 387 LEU A O 1
ATOM 3144 N N . ASN A 1 388 ? 1.112 7.742 -17.108 1.00 91.31 388 ASN A N 1
ATOM 3145 C CA . ASN A 1 388 ? -0.316 7.541 -16.858 1.00 91.31 388 ASN A CA 1
ATOM 3146 C C . ASN A 1 388 ? -0.776 8.115 -15.499 1.00 91.31 388 ASN A C 1
ATOM 3148 O O . ASN A 1 388 ? -1.528 7.492 -14.733 1.00 91.31 388 ASN A O 1
ATOM 3152 N N . HIS A 1 389 ? -0.256 9.289 -15.146 1.00 87.12 389 HIS A N 1
ATOM 3153 C CA . HIS A 1 389 ? -0.738 10.075 -14.020 1.00 87.12 389 HIS A CA 1
ATOM 3154 C C . HIS A 1 389 ? -2.055 10.765 -14.389 1.00 87.12 389 HIS A C 1
ATOM 3156 O O . HIS A 1 389 ? -2.341 11.019 -15.554 1.00 87.12 389 HIS A O 1
ATOM 3162 N N . LYS A 1 390 ? -2.900 11.009 -13.383 1.00 75.50 390 LYS A N 1
ATOM 3163 C CA . LYS A 1 390 ? -4.131 11.771 -13.588 1.00 75.50 390 LYS A CA 1
ATOM 3164 C C . LYS A 1 390 ? -3.761 13.249 -13.623 1.00 75.50 390 LYS A C 1
ATOM 3166 O O . LYS A 1 390 ? -3.211 13.735 -12.634 1.00 75.50 390 LYS A O 1
ATOM 3171 N N . ASP A 1 391 ? -4.090 13.921 -14.716 1.00 66.69 391 ASP A N 1
ATOM 3172 C CA . ASP A 1 391 ? -4.036 15.373 -14.773 1.00 66.69 391 ASP A CA 1
ATOM 3173 C C . ASP A 1 391 ? -5.110 15.949 -13.826 1.00 66.69 391 ASP A C 1
ATOM 3175 O O . ASP A 1 391 ? -6.279 15.545 -13.841 1.00 66.69 391 ASP A O 1
ATOM 3179 N N . ASN A 1 392 ? -4.685 16.813 -12.906 1.00 61.00 392 ASN A N 1
ATOM 3180 C CA . ASN A 1 392 ? -5.564 17.448 -11.928 1.00 61.00 392 ASN A CA 1
ATOM 3181 C C . ASN A 1 392 ? -5.809 18.933 -12.233 1.00 61.00 392 ASN A C 1
ATOM 3183 O O . ASN A 1 392 ? -6.681 19.503 -11.574 1.00 61.00 392 ASN A O 1
ATOM 3187 N N . THR A 1 393 ? -5.092 19.533 -13.190 1.00 55.81 393 THR A N 1
ATOM 3188 C CA . THR A 1 393 ? -5.176 20.960 -13.533 1.00 55.81 393 THR A CA 1
ATOM 3189 C C . THR A 1 393 ? -6.184 21.220 -14.655 1.00 55.81 393 THR A C 1
ATOM 3191 O O . THR A 1 393 ? -6.947 22.174 -14.546 1.00 55.81 393 THR A O 1
ATOM 3194 N N . ASN A 1 394 ? -6.308 20.328 -15.649 1.00 56.66 394 ASN A N 1
ATOM 3195 C CA . ASN A 1 394 ? -7.111 20.567 -16.865 1.00 56.66 394 ASN A CA 1
ATOM 3196 C C . ASN A 1 394 ? -8.323 19.627 -17.051 1.00 56.66 394 ASN A C 1
ATOM 3198 O O . ASN A 1 394 ? -8.635 19.182 -18.156 1.00 56.66 394 ASN A O 1
ATOM 3202 N N . LYS A 1 395 ? -9.071 19.344 -15.972 1.00 55.25 395 LYS A N 1
ATOM 3203 C CA . LYS A 1 395 ? -10.192 18.370 -15.971 1.00 55.25 395 LYS A CA 1
ATOM 3204 C C . LYS A 1 395 ? -11.286 18.621 -17.022 1.00 55.25 395 LYS A C 1
ATOM 3206 O O . LYS A 1 395 ? -11.972 17.673 -17.397 1.00 55.25 395 LYS A O 1
ATOM 3211 N N . THR A 1 396 ? -11.492 19.870 -17.434 1.00 48.31 396 THR A N 1
ATOM 3212 C CA . THR A 1 396 ? -12.576 20.269 -18.349 1.00 48.31 396 THR A CA 1
ATOM 3213 C C . THR A 1 396 ? -12.152 20.182 -19.819 1.00 48.31 396 THR A C 1
ATOM 3215 O O . THR A 1 396 ? -12.976 19.864 -20.671 1.00 48.31 396 THR A O 1
ATOM 3218 N N . THR A 1 397 ? -10.869 20.407 -20.116 1.00 48.09 397 THR A N 1
ATOM 3219 C CA . THR A 1 397 ? -10.325 20.456 -21.485 1.00 48.09 397 THR A CA 1
ATOM 3220 C C . THR A 1 397 ? -10.004 19.061 -22.028 1.00 48.09 397 THR A C 1
ATOM 3222 O O . THR A 1 397 ? -10.217 18.790 -23.208 1.00 48.09 397 THR A O 1
ATOM 3225 N N . ASP A 1 398 ? -9.595 18.136 -21.153 1.00 54.56 398 ASP A N 1
ATOM 3226 C CA . ASP A 1 398 ? -9.244 16.751 -21.506 1.00 54.56 398 ASP A CA 1
ATOM 3227 C C . ASP A 1 398 ? -10.412 15.924 -22.079 1.00 54.56 398 ASP A C 1
ATOM 3229 O O . ASP A 1 398 ? -10.187 14.889 -22.703 1.00 54.56 398 ASP A O 1
ATOM 3233 N N . ILE A 1 399 ? -11.667 16.349 -21.884 1.00 57.62 399 ILE A N 1
ATOM 3234 C CA . ILE A 1 399 ? -12.852 15.636 -22.398 1.00 57.62 399 ILE A CA 1
ATOM 3235 C C . ILE A 1 399 ? -12.978 15.786 -23.926 1.00 57.62 399 ILE A C 1
ATOM 3237 O O . ILE A 1 399 ? -13.551 14.916 -24.580 1.00 57.62 399 ILE A O 1
ATOM 3241 N N . TYR A 1 400 ? -12.423 16.859 -24.499 1.00 51.66 400 TYR A N 1
ATOM 3242 C CA . TYR A 1 400 ? -12.614 17.230 -25.907 1.00 51.66 400 TYR A CA 1
ATOM 3243 C C . TYR A 1 400 ? -11.399 16.940 -26.800 1.00 51.66 400 TYR A C 1
ATOM 3245 O O . TYR A 1 400 ? -11.476 17.111 -28.015 1.00 51.66 400 TYR A O 1
ATOM 3253 N N . ILE A 1 401 ? -10.284 16.485 -26.224 1.00 63.12 401 ILE A N 1
ATOM 3254 C CA . ILE A 1 401 ? -9.039 16.219 -26.950 1.00 63.12 401 ILE A CA 1
ATOM 3255 C C . ILE A 1 401 ? -8.881 14.707 -27.125 1.00 63.12 401 ILE A C 1
ATOM 3257 O O . ILE A 1 401 ? -8.870 13.945 -26.155 1.00 63.12 401 ILE A O 1
ATOM 3261 N N . ARG A 1 402 ? -8.750 14.246 -28.376 1.00 68.75 402 ARG A N 1
ATOM 3262 C CA . ARG A 1 402 ? -8.442 12.838 -28.662 1.00 68.75 402 ARG A CA 1
ATOM 3263 C C . ARG A 1 402 ? -7.073 12.506 -28.067 1.00 68.75 402 ARG A C 1
ATOM 3265 O O . ARG A 1 402 ? -6.113 13.233 -28.298 1.00 68.75 402 ARG A O 1
ATOM 3272 N N . LYS A 1 403 ? -6.978 11.391 -27.335 1.00 73.44 403 LYS A N 1
ATOM 3273 C CA . LYS A 1 403 ? -5.693 10.895 -26.827 1.00 73.44 403 LYS A CA 1
ATOM 3274 C C . LYS A 1 403 ? -4.764 10.596 -28.005 1.00 73.44 403 LYS A C 1
ATOM 3276 O O . LYS A 1 403 ? -5.060 9.706 -28.800 1.00 73.44 403 LYS A O 1
ATOM 3281 N N . ASP A 1 404 ? -3.665 11.333 -28.082 1.00 81.38 404 ASP A N 1
ATOM 3282 C CA . ASP A 1 404 ? -2.562 11.064 -28.994 1.00 81.38 404 ASP A CA 1
ATOM 3283 C C . ASP A 1 404 ? -1.416 10.408 -28.216 1.00 81.38 404 ASP A C 1
ATOM 3285 O O . ASP A 1 404 ? -0.898 10.964 -27.245 1.00 81.38 404 ASP A O 1
ATOM 3289 N N . TRP A 1 405 ? -1.056 9.190 -28.617 1.00 89.81 405 TRP A N 1
ATOM 3290 C CA . TRP A 1 405 ? 0.017 8.419 -27.993 1.00 89.81 405 TRP A CA 1
ATOM 3291 C C . TRP A 1 405 ? 1.396 8.738 -28.584 1.00 89.81 405 TRP A C 1
ATOM 3293 O O . TRP A 1 405 ? 2.396 8.334 -27.993 1.00 89.81 405 TRP A O 1
ATOM 3303 N N . SER A 1 406 ? 1.463 9.501 -29.683 1.00 91.38 406 SER A N 1
ATOM 3304 C CA . SER A 1 406 ? 2.714 9.877 -30.353 1.00 91.38 406 SER A CA 1
ATOM 3305 C C . SER A 1 406 ? 3.669 10.644 -29.431 1.00 91.38 406 SER A C 1
ATOM 3307 O O . SER A 1 406 ? 4.871 10.405 -29.455 1.00 91.38 406 SER A O 1
ATOM 3309 N N . ILE A 1 407 ? 3.133 11.481 -28.535 1.00 91.06 407 ILE A N 1
ATOM 3310 C CA . ILE A 1 407 ? 3.915 12.217 -27.530 1.00 91.06 407 ILE A CA 1
ATOM 3311 C C . ILE A 1 407 ? 4.593 11.248 -26.551 1.00 91.06 407 ILE A C 1
ATOM 3313 O O . ILE A 1 407 ? 5.756 11.427 -26.192 1.00 91.06 407 ILE A O 1
ATOM 3317 N N . ILE A 1 408 ? 3.885 10.196 -26.120 1.00 94.31 408 ILE A N 1
ATOM 3318 C CA . ILE A 1 408 ? 4.471 9.168 -25.246 1.00 94.31 408 ILE A CA 1
ATOM 3319 C C . ILE A 1 408 ? 5.565 8.414 -26.000 1.00 94.31 408 ILE A C 1
ATOM 3321 O O . ILE A 1 408 ? 6.619 8.154 -25.422 1.00 94.31 408 ILE A O 1
ATOM 3325 N N . ASP A 1 409 ? 5.329 8.100 -27.274 1.00 95.62 409 ASP A N 1
ATOM 3326 C CA . ASP A 1 409 ? 6.298 7.406 -28.118 1.00 95.62 409 ASP A CA 1
ATOM 3327 C C . ASP A 1 409 ? 7.568 8.253 -28.333 1.00 95.62 409 ASP A C 1
ATOM 3329 O O . ASP A 1 409 ? 8.674 7.727 -28.221 1.00 95.62 409 ASP A O 1
ATOM 3333 N N . GLU A 1 410 ? 7.440 9.567 -28.551 1.00 96.75 410 GLU A N 1
ATOM 3334 C CA . GLU A 1 410 ? 8.580 10.486 -28.677 1.00 96.75 410 GLU A CA 1
ATOM 3335 C C . GLU A 1 410 ? 9.401 10.547 -27.380 1.00 96.75 410 GLU A C 1
ATOM 3337 O O . GLU A 1 410 ? 10.632 10.441 -27.407 1.00 96.75 410 GLU A O 1
ATOM 3342 N N . ILE A 1 411 ? 8.729 10.668 -26.227 1.00 97.19 411 ILE A N 1
ATOM 3343 C CA . ILE A 1 411 ? 9.386 10.648 -24.913 1.00 97.19 411 ILE A CA 1
ATOM 3344 C C . ILE A 1 411 ? 10.125 9.324 -24.716 1.00 97.19 411 ILE A C 1
ATOM 3346 O O . ILE A 1 411 ? 11.297 9.316 -24.333 1.00 97.19 411 ILE A O 1
ATOM 3350 N N . GLN A 1 412 ? 9.453 8.204 -24.989 1.00 97.69 412 GLN A N 1
ATOM 3351 C CA . GLN A 1 412 ? 10.018 6.866 -24.867 1.00 97.69 412 GLN A CA 1
ATOM 3352 C C . GLN A 1 412 ? 11.280 6.722 -25.720 1.00 97.69 412 GLN A C 1
ATOM 3354 O O . GLN A 1 412 ? 12.317 6.302 -25.207 1.00 97.69 412 GLN A O 1
ATOM 3359 N N . GLN A 1 413 ? 11.223 7.108 -26.996 1.00 96.62 413 GLN A N 1
ATOM 3360 C CA . GLN A 1 413 ? 12.358 7.034 -27.914 1.00 96.62 413 GLN A CA 1
ATOM 3361 C C . GLN A 1 413 ? 13.529 7.905 -27.448 1.00 96.62 413 GLN A C 1
ATOM 3363 O O . GLN A 1 413 ? 14.645 7.404 -27.332 1.00 96.62 413 GLN A O 1
ATOM 3368 N N . LYS A 1 414 ? 13.294 9.181 -27.109 1.00 97.31 414 LYS A N 1
ATOM 3369 C CA . LYS A 1 414 ? 14.377 10.083 -26.681 1.00 97.31 414 LYS A CA 1
ATOM 3370 C C . LYS A 1 414 ? 15.038 9.638 -25.379 1.00 97.31 414 LYS A C 1
ATOM 3372 O O . LYS A 1 414 ? 16.259 9.695 -25.281 1.00 97.31 414 LYS A O 1
ATOM 3377 N N . VAL A 1 415 ? 14.264 9.174 -24.396 1.00 97.69 415 VAL A N 1
ATOM 3378 C CA . VAL A 1 415 ? 14.818 8.721 -23.109 1.00 97.69 415 VAL A CA 1
ATOM 3379 C C . VAL A 1 415 ? 15.602 7.423 -23.270 1.00 97.69 415 VAL A C 1
ATOM 3381 O O . VAL A 1 415 ? 16.675 7.274 -22.692 1.00 97.69 415 VAL A O 1
ATOM 3384 N N . THR A 1 416 ? 15.090 6.475 -24.054 1.00 96.81 416 THR A N 1
ATOM 3385 C CA . THR A 1 416 ? 15.768 5.186 -24.256 1.00 96.81 416 THR A CA 1
ATOM 3386 C C . THR A 1 416 ? 17.020 5.317 -25.118 1.00 96.81 416 THR A C 1
ATOM 3388 O O . THR A 1 416 ? 18.003 4.629 -24.843 1.00 96.81 416 THR A O 1
ATOM 3391 N N . ALA A 1 417 ? 17.043 6.258 -26.068 1.00 96.75 417 ALA A N 1
ATOM 3392 C CA . ALA A 1 417 ? 18.229 6.590 -26.855 1.00 96.75 417 ALA A CA 1
ATOM 3393 C C . ALA A 1 417 ? 19.421 7.029 -25.987 1.00 96.75 417 ALA A C 1
ATOM 3395 O O . ALA A 1 417 ? 20.559 6.726 -26.338 1.00 96.75 417 ALA A O 1
ATOM 3396 N N . LEU A 1 418 ? 19.184 7.651 -24.821 1.00 96.81 418 LEU A N 1
ATOM 3397 C CA . LEU A 1 418 ? 20.250 8.049 -23.886 1.00 96.81 418 LEU A CA 1
ATOM 3398 C C . LEU A 1 418 ? 21.127 6.873 -23.433 1.00 96.81 418 LEU A C 1
ATOM 3400 O O . LEU A 1 418 ? 22.275 7.086 -23.062 1.00 96.81 418 LEU A O 1
ATOM 3404 N N . LEU A 1 419 ? 20.615 5.638 -23.467 1.00 96.25 419 LEU A N 1
ATOM 3405 C CA . LEU A 1 419 ? 21.392 4.457 -23.083 1.00 96.25 419 LEU A CA 1
ATOM 3406 C C . LEU A 1 419 ? 22.409 4.021 -24.155 1.00 96.25 419 LEU A C 1
ATOM 3408 O O . LEU A 1 419 ? 23.188 3.098 -23.911 1.00 96.25 419 LEU A O 1
ATOM 3412 N N . TYR A 1 420 ? 22.362 4.615 -25.347 1.00 91.88 420 TYR A N 1
ATOM 3413 C CA . TYR A 1 420 ? 23.144 4.208 -26.519 1.00 91.88 420 TYR A CA 1
ATOM 3414 C C . TYR A 1 420 ? 23.960 5.354 -27.123 1.00 91.88 420 TYR A C 1
ATOM 3416 O O . TYR A 1 420 ? 24.655 5.150 -28.116 1.00 91.88 420 TYR A O 1
ATOM 3424 N N . LEU A 1 421 ? 23.883 6.553 -26.542 1.00 82.25 421 LEU A N 1
ATOM 3425 C CA . LEU A 1 421 ? 24.757 7.650 -26.934 1.00 82.25 421 LEU A CA 1
ATOM 3426 C C . LEU A 1 421 ? 26.199 7.333 -26.501 1.00 82.25 421 LEU A C 1
ATOM 3428 O O . LEU A 1 421 ? 26.389 6.797 -25.405 1.00 82.25 421 LEU A O 1
ATOM 3432 N N . PRO A 1 422 ? 27.211 7.648 -27.331 1.00 63.12 422 PRO A N 1
ATOM 3433 C CA . PRO A 1 422 ? 28.597 7.597 -26.887 1.00 63.12 422 PRO A CA 1
ATOM 3434 C C . PRO A 1 422 ? 28.762 8.552 -25.698 1.00 63.12 422 PRO A C 1
ATOM 3436 O O . PRO A 1 422 ? 28.302 9.694 -25.754 1.00 63.12 422 PRO A O 1
ATOM 3439 N N . GLY A 1 423 ? 29.316 8.017 -24.607 1.00 55.72 423 GLY A N 1
ATOM 3440 C CA . GLY A 1 423 ? 29.453 8.702 -23.319 1.00 55.72 423 GLY A CA 1
ATOM 3441 C C . GLY A 1 423 ? 30.543 9.758 -23.279 1.00 55.72 423 GLY A C 1
ATOM 3442 O O . GLY A 1 423 ? 31.444 9.720 -24.148 1.00 55.72 423 GLY A O 1
#